Protein AF-A0A954P2F6-F1 (afdb_monomer)

Radius of gyration: 27.07 Å; Cα contacts (8 Å, |Δi|>4): 701; chains: 1; bounding box: 71×89×62 Å

Solvent-accessible surface area (backbone atoms only — not comparable to full-atom values): 26275 Å² total; per-residue (Å²): 105,77,49,75,50,80,31,62,45,69,75,57,47,58,78,39,45,67,63,49,50,54,24,41,74,53,18,85,83,50,39,65,69,70,35,68,65,45,45,52,53,53,42,62,80,39,48,94,44,37,40,55,38,29,41,38,28,31,46,73,91,37,82,52,17,35,37,67,29,25,40,32,51,37,89,88,54,90,65,42,28,32,38,27,54,71,63,53,73,36,53,65,58,54,70,51,28,14,81,42,42,60,59,34,34,36,53,51,34,46,51,60,67,72,45,85,84,73,56,49,30,40,43,39,57,37,25,25,44,80,55,86,43,61,48,38,63,51,48,22,30,43,77,51,71,42,66,59,45,65,63,91,53,52,81,40,62,28,26,69,34,67,74,55,61,68,64,55,57,70,71,42,57,67,67,54,55,50,51,49,57,49,29,51,54,52,48,54,74,76,30,56,72,46,80,48,76,50,65,37,79,48,57,90,81,58,66,88,58,55,70,57,57,53,47,53,53,38,51,51,23,33,62,54,20,60,83,40,94,64,58,46,73,69,65,60,57,22,88,80,72,50,65,88,51,68,67,58,52,53,54,49,45,54,50,24,36,66,66,26,18,30,31,39,38,38,28,23,49,67,80,44,77,33,23,28,40,40,28,38,39,42,97,40,33,36,40,22,56,45,62,21,33,36,83,87,43,64,79,42,48,56,58,50,43,50,51,52,50,55,54,52,32,36,77,69,62,22,42,31,41,32,64,24,54,91,54,61,77,85,46,60,65,65,43,72,46,77,43,37,37,26,39,41,32,32,62,55,91,75,73,68,57,72,58,53,50,52,51,51,52,66,76,61,64,75,78,82,75,85,77,80,83,83,88,81,85,90,83,88,86,87,86,86,82,88,79,90,82,84,83,90,79,83,86,83,89,83,80,88,83,80,87,81,82,81,78,79,84,76,78,84,87,77,90,77,82,92,75,85,87,83,84,88,82,85,89,79,84,90,78,83,88,75,91,79,85,79,90,68,82,79,81,75,83,133

Nearest PDB structures (foldseek):
  1xe4-assembly1_A  TM=7.015E-01  e=1.780E-11  Weissella viridescens
  7z6a-assembly1_A  TM=6.745E-01  e=1.063E-11  Weissella viridescens
  7z6k-assembly1_A  TM=6.907E-01  e=3.540E-11  Weissella viridescens
  1xf8-assembly1_A  TM=6.606E-01  e=2.510E-11  Weissella viridescens
  3frm-assembly3_E  TM=4.600E-01  e=1.215E-03  Staphylococcus epidermidis ATCC 12228

Secondary structure (DSSP, 8-state):
-EEEEEE-SHHHHHTTHHHHHHHHHTSTT--GGGSHHHHHHHHHHTTTTEEEEEEEEEETTEEEEEEEEEEEE-TTTTT-EEEEE---TT------BSS-HHHHHHHHHHHHHTS-S--SEEEEEEEETTTTTTTHHHHHHHHTT--EE-PPPEEEEEEE--S-HHHHHHTS-HHHHHHHHHHHHHHHHHS-EEEEEEE--SSTTSPTTHHHHHHHHHHHHHHHGGGSSSTTTT-S--TTSPPPPHHHHHHHHHHHHHTT-EEEEEEEETTEEEEEEEEEEETTEEEEEEEEE-TTS-THHHHHHHHHHHHHHHHTT--EEEPPTT--TGGGGT--EEEEEEEEEEE----SHHHHHHHHHHHT-------PPPP------------------PPPP------------PPPP--PPP----PPPPP-PPPPPPPPPP--------

Mean predicted aligned error: 12.41 Å

Foldseek 3Di:
DKDKDKDFDLVSVVVCLVVQVVLQLQAVPRFPCSHSLNLVLLCVVCVVFKIWIKIFMDDPRDTAKIATWIWGFDPVPPRATEIEHSDFPQGAAGAMTHNCRLVVLLNVLLVVLPDDPPHQKYKYFRHFCPPRCVCSNVVSNVVSVFPKDWPAFDKFFKFFLADDPVVLVVPFDPVLVVLLVVLVVVLVVQADKDKDKDFQQLDPPPDPCPLVVLLVLFVVQLVQCCPDLLDHPQPPQTVPRHGDDVVSVVSSSVVLNNVRFWMKMFMDGNRHTAKIWTWTDDPLETRTADMGGHRPDDPSRVLNSVVVVSVVSSVVNRGMYTHGPSPPQSCPRSGPDMTTTIMMMGGDPDDCPVVVVVVVVVVPPPDPDDDDDDDDDDDDDDDDDDDDDDDDDDDDDDDDDDDDDDDDPDDDDDDDDDDDDDDDDDDDDDDDDDDDDDSDSDPDDD

pLDDT: mean 77.61, std 25.29, range [25.11, 98.44]

Sequence (446 aa):
MTSISELTSEAAIERHRESWQELWEETPGASFAQHIDWYLAWCRENSHRVRPRVLLAGMAGKSVGLLPLVERRDDSTRGQVRLEFASVGWSAFCGPLGRNPAATWLLAMRWLQNQPWHLDQIVLHNLDRNGTDHGRAMNAMRVCGMKAQQPPGGKVPLIETSGSQAAFDATRPAEMQNDLAAAERTLARSGRVQFVRFRSDGQAGTQPGTGRTLLEHCHRLRRLSSGGIVGPMNSTPLASGRRLTDGFLEETHRVAVAAGAADICLLHLSGDPVAAVYSHHVAGRLEGVYCGMHPEAPPEAMLVLFDRLVRDSFCRGDQSLVPPAGLIVPWQGWQTRTLTRSCVSHQASGLLKTGFNRLVRMFHRPAKAAVSRPSLPHTAGPITGLTASQPAGEPCDLRDTTPESVACLTAPRVDVAAGTAPEQPVALAPGQPTARPHLRIARFPE

Structure (mmCIF, N/CA/C/O backbone):
data_AF-A0A954P2F6-F1
#
_entry.id   AF-A0A954P2F6-F1
#
loop_
_atom_site.group_PDB
_atom_site.id
_atom_site.type_symbol
_atom_site.label_atom_id
_atom_site.label_alt_id
_atom_site.label_comp_id
_atom_site.label_asym_id
_atom_site.label_entity_id
_atom_site.label_seq_id
_atom_site.pdbx_PDB_ins_code
_atom_site.Cartn_x
_atom_site.Cartn_y
_atom_site.Cartn_z
_atom_site.occupancy
_atom_site.B_iso_or_equiv
_atom_site.auth_seq_id
_atom_site.auth_comp_id
_atom_site.auth_asym_id
_atom_site.auth_atom_id
_atom_site.pdbx_PDB_model_num
ATOM 1 N N . MET A 1 1 ? -19.218 -15.177 23.421 1.00 87.38 1 MET A N 1
ATOM 2 C CA . MET A 1 1 ? -18.954 -13.827 23.965 1.00 87.38 1 MET A CA 1
ATOM 3 C C . MET A 1 1 ? -17.996 -13.107 23.028 1.00 87.38 1 MET A C 1
ATOM 5 O O . MET A 1 1 ? -16.970 -13.691 22.690 1.00 87.38 1 MET A O 1
ATOM 9 N N . THR A 1 2 ? -18.356 -11.912 22.557 1.00 95.94 2 THR A N 1
ATOM 10 C CA . THR A 1 2 ? -17.501 -11.050 21.718 1.00 95.94 2 THR A CA 1
ATOM 11 C C . THR A 1 2 ? -16.951 -9.899 22.556 1.00 95.94 2 THR A C 1
ATOM 13 O O . THR A 1 2 ? -17.689 -9.364 23.384 1.00 95.94 2 THR A O 1
ATOM 16 N N . SER A 1 3 ? -15.704 -9.495 22.333 1.00 96.75 3 SER A N 1
ATOM 17 C CA . SER A 1 3 ? -15.044 -8.399 23.051 1.00 96.75 3 SER A CA 1
ATOM 18 C C . SER A 1 3 ? -14.203 -7.531 22.112 1.00 96.75 3 SER A C 1
ATOM 20 O O . SER A 1 3 ? -13.850 -7.950 21.010 1.00 96.75 3 SER A O 1
ATOM 22 N N . ILE A 1 4 ? -13.892 -6.312 22.553 1.00 97.94 4 ILE A N 1
ATOM 23 C CA . ILE A 1 4 ? -12.886 -5.443 21.938 1.00 97.94 4 ILE A CA 1
ATOM 24 C C . ILE A 1 4 ? -11.914 -5.027 23.039 1.00 97.94 4 ILE A C 1
ATOM 26 O O . ILE A 1 4 ? -12.344 -4.500 24.066 1.0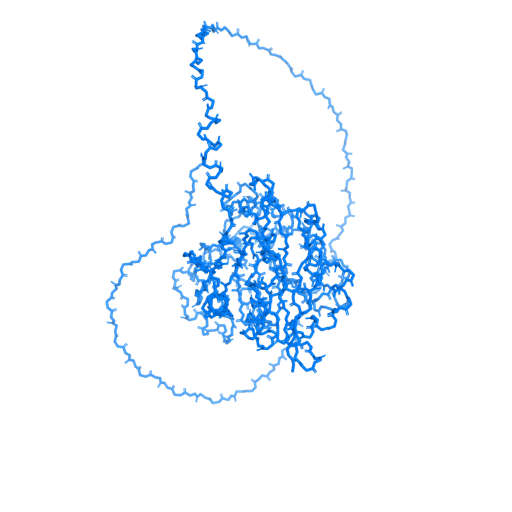0 97.94 4 ILE A O 1
ATOM 30 N N . SER A 1 5 ? -10.627 -5.265 22.806 1.00 97.50 5 SER A N 1
ATOM 31 C CA . SER A 1 5 ? -9.529 -4.752 23.624 1.00 97.50 5 SER A CA 1
ATOM 32 C C . SER A 1 5 ? -8.859 -3.602 22.883 1.00 97.50 5 SER A C 1
ATOM 34 O O . SER A 1 5 ? -8.485 -3.742 21.719 1.00 97.50 5 SER A O 1
ATOM 36 N N . GLU A 1 6 ? -8.707 -2.463 23.546 1.00 97.50 6 GLU A N 1
ATOM 37 C CA . GLU A 1 6 ? -8.018 -1.302 22.990 1.00 97.50 6 GLU A CA 1
ATOM 38 C C . GLU A 1 6 ? -6.551 -1.284 23.434 1.00 97.50 6 GLU A C 1
ATOM 40 O O . GLU A 1 6 ? -6.250 -1.392 24.623 1.00 97.50 6 GLU A O 1
ATOM 45 N N . LEU A 1 7 ? -5.636 -1.118 22.478 1.00 97.94 7 LEU A N 1
ATOM 46 C CA . LEU A 1 7 ? -4.195 -1.048 22.710 1.00 97.94 7 LEU A CA 1
ATOM 47 C C . LEU A 1 7 ? -3.695 0.350 22.325 1.00 97.94 7 LEU A C 1
ATOM 49 O O . LEU A 1 7 ? -3.737 0.730 21.153 1.00 97.94 7 LEU A O 1
ATOM 53 N N . THR A 1 8 ? -3.231 1.122 23.309 1.00 96.88 8 THR A N 1
ATOM 54 C CA . THR A 1 8 ? -2.875 2.546 23.133 1.00 96.88 8 THR A CA 1
ATOM 55 C C . THR A 1 8 ? -1.390 2.860 23.314 1.00 96.88 8 THR A C 1
ATOM 57 O O . THR A 1 8 ? -0.967 4.002 23.137 1.00 96.88 8 THR A O 1
ATOM 60 N N . SER A 1 9 ? -0.578 1.863 23.667 1.00 97.12 9 SER A N 1
ATOM 61 C CA . SER A 1 9 ? 0.867 2.007 23.841 1.00 97.12 9 SER A CA 1
ATOM 62 C C . SER A 1 9 ? 1.618 0.968 23.026 1.00 97.12 9 SER A C 1
ATOM 64 O O . SER A 1 9 ? 1.111 -0.123 22.767 1.00 97.12 9 SER A O 1
ATOM 66 N N . GLU A 1 10 ? 2.852 1.299 22.657 1.00 96.75 10 GLU A N 1
ATOM 67 C CA . GLU A 1 10 ? 3.743 0.383 21.948 1.00 96.75 10 GLU A CA 1
ATOM 68 C C . GLU A 1 10 ? 3.928 -0.929 22.721 1.00 96.75 10 GLU A C 1
ATOM 70 O O . GLU A 1 10 ? 3.703 -1.994 22.164 1.00 96.75 10 GLU A O 1
ATOM 75 N N . ALA A 1 11 ? 4.194 -0.866 24.030 1.00 97.75 11 ALA A N 1
ATOM 76 C CA . ALA A 1 11 ? 4.320 -2.060 24.867 1.00 97.75 11 ALA A CA 1
ATOM 77 C C . ALA A 1 11 ? 3.035 -2.911 24.905 1.00 97.75 11 ALA A C 1
ATOM 79 O O . ALA A 1 11 ? 3.102 -4.137 24.954 1.00 97.75 11 ALA A O 1
ATOM 80 N N . ALA A 1 12 ? 1.850 -2.286 24.884 1.00 98.12 12 ALA A N 1
ATOM 81 C CA . ALA A 1 12 ? 0.593 -3.028 24.824 1.00 98.12 12 ALA A CA 1
ATOM 82 C C . ALA A 1 12 ? 0.406 -3.721 23.469 1.00 98.12 12 ALA A C 1
ATOM 84 O O . ALA A 1 12 ? -0.045 -4.860 23.449 1.00 98.12 12 ALA A O 1
ATOM 85 N N . ILE A 1 13 ? 0.769 -3.054 22.372 1.00 98.38 13 ILE A N 1
ATOM 86 C CA . ILE A 1 13 ? 0.717 -3.605 21.013 1.00 98.38 13 ILE A CA 1
ATOM 87 C C . ILE A 1 13 ? 1.708 -4.762 20.857 1.00 98.38 13 ILE A C 1
ATOM 89 O O . ILE A 1 13 ? 1.341 -5.815 20.346 1.00 98.38 13 ILE A O 1
ATOM 93 N N . GLU A 1 14 ? 2.925 -4.600 21.370 1.00 97.81 14 GLU A N 1
ATOM 94 C CA . GLU A 1 14 ? 4.005 -5.584 21.280 1.00 97.81 14 GLU A CA 1
ATOM 95 C C . GLU A 1 14 ? 3.643 -6.917 21.952 1.00 97.81 14 GLU A C 1
ATOM 97 O O . GLU A 1 14 ? 3.920 -7.984 21.411 1.00 97.81 14 GLU A O 1
ATOM 102 N N . ARG A 1 15 ? 2.914 -6.881 23.079 1.00 98.12 15 ARG A N 1
ATOM 103 C CA . ARG A 1 15 ? 2.382 -8.094 23.736 1.00 98.12 15 ARG A CA 1
ATOM 104 C C . ARG A 1 15 ? 1.419 -8.905 22.865 1.00 98.12 15 ARG A C 1
ATOM 106 O O . ARG A 1 15 ? 1.130 -10.047 23.199 1.00 98.12 15 ARG A O 1
ATOM 113 N N . HIS A 1 16 ? 0.907 -8.321 21.784 1.00 98.00 16 HIS A N 1
ATOM 114 C CA . HIS A 1 16 ? 0.011 -8.966 20.828 1.00 98.00 16 HIS A CA 1
ATOM 115 C C . HIS A 1 16 ? 0.662 -9.172 19.451 1.00 98.00 16 HIS A C 1
ATOM 117 O O . HIS A 1 16 ? -0.060 -9.404 18.481 1.00 98.00 16 HIS A O 1
ATOM 123 N N . ARG A 1 17 ? 2.000 -9.112 19.344 1.00 97.81 17 ARG A N 1
ATOM 124 C CA . ARG A 1 17 ? 2.733 -9.297 18.080 1.00 97.81 17 ARG A CA 1
ATOM 125 C C . ARG A 1 17 ? 2.359 -10.587 17.356 1.00 97.81 17 ARG A C 1
ATOM 127 O O . ARG A 1 17 ? 2.070 -10.530 16.168 1.00 97.81 17 ARG A O 1
ATOM 134 N N . GLU A 1 18 ? 2.330 -11.715 18.062 1.00 97.69 18 GLU A N 1
ATOM 135 C CA . GLU A 1 18 ? 2.001 -13.018 17.464 1.00 97.69 18 GLU A CA 1
ATOM 136 C C . GLU A 1 18 ? 0.590 -13.009 16.866 1.00 97.69 18 GLU A C 1
ATOM 138 O O . GLU A 1 18 ? 0.421 -13.271 15.680 1.00 97.69 18 GLU A O 1
ATOM 143 N N . SER A 1 19 ? -0.416 -12.571 17.635 1.00 97.75 19 SER A N 1
ATOM 144 C CA . SER A 1 19 ? -1.786 -12.434 17.122 1.00 97.75 19 SER A CA 1
ATOM 145 C C . SER A 1 19 ? -1.889 -11.445 15.959 1.00 97.75 19 SER A C 1
ATOM 147 O O . SER A 1 19 ? -2.702 -11.641 15.061 1.00 97.75 19 SER A O 1
ATOM 149 N N . TRP A 1 20 ? -1.112 -10.359 15.968 1.00 98.25 20 TRP A N 1
ATOM 150 C CA . TRP A 1 20 ? -1.083 -9.418 14.849 1.00 98.25 20 TRP A CA 1
ATOM 151 C C . TRP A 1 20 ? -0.546 -10.089 13.591 1.00 98.25 20 TRP A C 1
ATOM 153 O O . TRP A 1 20 ? -1.162 -9.960 12.536 1.00 98.25 20 TRP A O 1
ATOM 163 N N . GLN A 1 21 ? 0.580 -10.794 13.711 1.00 97.44 21 GLN A N 1
ATOM 164 C CA . GLN A 1 21 ? 1.225 -11.486 12.603 1.00 97.44 21 GLN A CA 1
ATOM 165 C C . GLN A 1 21 ? 0.296 -12.544 12.005 1.00 97.44 21 GLN A C 1
ATOM 167 O O . GLN A 1 21 ? 0.047 -12.512 10.804 1.00 97.44 21 GLN A O 1
ATOM 172 N N . GLU A 1 22 ? -0.304 -13.391 12.845 1.00 97.69 22 GLU A N 1
ATOM 173 C CA . GLU A 1 22 ? -1.290 -14.390 12.419 1.00 97.69 22 GLU A CA 1
ATOM 174 C C . GLU A 1 22 ? -2.450 -13.738 11.652 1.00 97.69 22 GLU A C 1
ATOM 176 O O . GLU A 1 22 ? -2.782 -14.135 10.537 1.00 97.69 22 GLU A O 1
ATOM 181 N N . LEU A 1 23 ? -3.055 -12.683 12.212 1.00 98.25 23 LEU A N 1
ATOM 182 C CA . LEU A 1 23 ? -4.161 -11.987 11.555 1.00 98.25 23 LEU A CA 1
ATOM 183 C C . LEU A 1 23 ? -3.728 -11.320 10.248 1.00 98.25 23 LEU A C 1
ATOM 185 O O . LEU A 1 23 ? -4.523 -11.270 9.311 1.00 98.25 23 LEU A O 1
ATOM 189 N N . TRP A 1 24 ? -2.507 -10.788 10.175 1.00 97.25 24 TRP A N 1
ATOM 190 C CA . TRP A 1 24 ? -1.960 -10.168 8.972 1.00 97.25 24 TRP A CA 1
ATOM 191 C C . TRP A 1 24 ? -1.770 -11.195 7.851 1.00 97.25 24 TRP A C 1
ATOM 193 O O . TRP A 1 24 ? -2.272 -10.973 6.751 1.00 97.25 24 TRP A O 1
ATOM 203 N N . GLU A 1 25 ? -1.157 -12.341 8.147 1.00 96.12 25 GLU A N 1
ATOM 204 C CA . GLU A 1 25 ? -0.964 -13.449 7.200 1.00 96.12 25 GLU A CA 1
ATOM 205 C C . GLU A 1 25 ? -2.294 -14.031 6.707 1.00 96.12 25 GLU A C 1
ATOM 207 O O . GLU A 1 25 ? -2.445 -14.375 5.535 1.00 96.12 25 GLU A O 1
ATOM 212 N N . GLU A 1 26 ? -3.299 -14.093 7.582 1.00 96.50 26 GLU A N 1
ATOM 213 C CA . GLU A 1 26 ? -4.637 -14.561 7.229 1.00 96.50 26 GLU A CA 1
ATOM 214 C C . GLU A 1 26 ? -5.476 -13.541 6.446 1.00 96.50 26 GLU A C 1
ATOM 216 O O . GLU A 1 26 ? -6.553 -13.891 5.954 1.00 96.50 26 GLU A O 1
ATOM 221 N N . THR A 1 27 ? -5.040 -12.281 6.355 1.00 96.50 27 THR A N 1
ATOM 222 C CA . THR A 1 27 ? -5.806 -11.216 5.699 1.00 96.50 27 THR A CA 1
ATOM 223 C C . THR A 1 27 ? -5.621 -11.273 4.185 1.00 96.50 27 THR A C 1
ATOM 225 O O . THR A 1 27 ? -4.530 -10.990 3.684 1.00 96.50 27 THR A O 1
ATOM 228 N N . PRO A 1 28 ? -6.684 -11.531 3.401 1.00 92.00 28 PRO A N 1
ATOM 229 C CA . PRO A 1 28 ? -6.572 -11.514 1.951 1.00 92.00 28 PRO A CA 1
ATOM 230 C C . PRO A 1 28 ? -6.196 -10.118 1.445 1.00 92.00 28 PRO A C 1
ATOM 232 O O . PRO A 1 28 ? -6.926 -9.146 1.655 1.00 92.00 28 PRO A O 1
ATOM 235 N N . GLY A 1 29 ? -5.062 -10.030 0.750 1.00 90.38 29 GLY A N 1
ATOM 236 C CA . GLY A 1 29 ? -4.565 -8.775 0.192 1.00 90.38 29 GLY A CA 1
ATOM 237 C C . GLY A 1 29 ? -4.024 -7.795 1.234 1.00 90.38 29 GLY A C 1
ATOM 238 O O . GLY A 1 29 ? -4.091 -6.590 0.982 1.00 90.38 29 GLY A O 1
ATOM 239 N N . ALA A 1 30 ? -3.523 -8.296 2.371 1.00 93.88 30 ALA A N 1
ATOM 240 C CA . ALA A 1 30 ? -2.813 -7.499 3.365 1.00 93.88 30 ALA A CA 1
ATOM 241 C C . ALA A 1 30 ? -1.685 -6.674 2.729 1.00 93.88 30 ALA A C 1
ATOM 243 O O . ALA A 1 30 ? -0.961 -7.152 1.856 1.00 93.88 30 ALA A O 1
ATOM 244 N N . SER A 1 31 ? -1.518 -5.442 3.201 1.00 93.00 31 SER A N 1
ATOM 245 C CA . SER A 1 31 ? -0.389 -4.593 2.825 1.00 93.00 31 SER A CA 1
ATOM 246 C C . SER A 1 31 ? 0.714 -4.651 3.872 1.00 93.00 31 SER A C 1
ATOM 248 O O . SER A 1 31 ? 0.440 -4.761 5.071 1.00 93.00 31 SER A O 1
ATOM 250 N N . PHE A 1 32 ? 1.963 -4.437 3.451 1.00 94.88 32 PHE A N 1
ATOM 251 C CA . PHE A 1 32 ? 3.061 -4.197 4.388 1.00 94.88 32 PHE A CA 1
ATOM 252 C C . PHE A 1 32 ? 2.820 -2.957 5.267 1.00 94.88 32 PHE A C 1
ATOM 254 O O . PHE A 1 32 ? 3.261 -2.919 6.410 1.00 94.88 32 PHE A O 1
ATOM 261 N N . ALA A 1 33 ? 2.026 -1.981 4.807 1.00 91.88 33 ALA A N 1
ATOM 262 C CA . ALA A 1 33 ? 1.608 -0.843 5.632 1.00 91.88 33 ALA A CA 1
ATOM 263 C C . ALA A 1 33 ? 0.689 -1.234 6.813 1.00 91.88 33 ALA A C 1
ATOM 265 O O . ALA A 1 33 ? 0.366 -0.405 7.659 1.00 91.88 33 ALA A O 1
ATOM 266 N N . GLN A 1 34 ? 0.243 -2.489 6.877 1.00 94.94 34 GLN A N 1
ATOM 267 C CA . GLN A 1 34 ? -0.500 -3.044 8.008 1.00 94.94 34 GLN A CA 1
ATOM 268 C C . GLN A 1 34 ? 0.355 -3.997 8.858 1.00 94.94 34 GLN A C 1
ATOM 270 O O . GLN A 1 34 ? -0.148 -4.540 9.841 1.00 94.94 34 GLN A O 1
ATOM 275 N N . HIS A 1 35 ? 1.627 -4.204 8.505 1.00 96.38 35 HIS A N 1
ATOM 276 C CA . HIS A 1 35 ? 2.566 -4.987 9.302 1.00 96.38 35 HIS A CA 1
ATOM 277 C C . HIS A 1 35 ? 2.877 -4.259 10.619 1.00 96.38 35 HIS A C 1
ATOM 279 O O . HIS A 1 35 ? 2.997 -3.029 10.640 1.00 96.38 35 HIS A O 1
ATOM 285 N N . ILE A 1 36 ? 3.027 -5.002 11.718 1.00 97.56 36 ILE A N 1
ATOM 286 C CA . ILE A 1 36 ? 3.215 -4.421 13.057 1.00 97.56 36 ILE A CA 1
ATOM 287 C C . ILE A 1 36 ? 4.452 -3.518 13.127 1.00 97.56 36 ILE A C 1
ATOM 289 O O . ILE A 1 36 ? 4.361 -2.389 13.606 1.00 97.56 36 ILE A O 1
ATOM 293 N N . ASP A 1 37 ? 5.587 -3.957 12.576 1.00 96.38 37 ASP A N 1
ATOM 294 C CA . ASP A 1 37 ? 6.828 -3.173 12.626 1.00 96.38 37 ASP A CA 1
ATOM 295 C C . ASP A 1 37 ? 6.754 -1.903 11.782 1.00 96.38 37 ASP A C 1
ATOM 297 O O . ASP A 1 37 ? 7.271 -0.861 12.187 1.00 96.38 37 ASP A O 1
ATOM 301 N N . TRP A 1 38 ? 6.047 -1.958 10.649 1.00 95.38 38 TRP A N 1
ATOM 302 C CA . TRP A 1 38 ? 5.777 -0.770 9.849 1.00 95.38 38 TRP A CA 1
ATOM 303 C C . TRP A 1 38 ? 4.921 0.227 10.637 1.00 95.38 38 TRP A C 1
ATOM 305 O O . TRP A 1 38 ? 5.243 1.414 10.722 1.00 95.38 38 TRP A O 1
ATOM 315 N N . TYR A 1 39 ? 3.846 -0.265 11.258 1.00 95.69 39 TYR A N 1
ATOM 316 C CA . TYR A 1 39 ? 2.917 0.547 12.034 1.00 95.69 39 TYR A CA 1
ATOM 317 C C . TYR A 1 39 ? 3.604 1.215 13.236 1.00 95.69 39 TYR A C 1
ATOM 319 O O . TYR A 1 39 ? 3.415 2.414 13.469 1.00 95.69 39 TYR A O 1
ATOM 327 N N . LEU A 1 40 ? 4.435 0.475 13.977 1.00 95.75 40 LEU A N 1
ATOM 328 C CA . LEU A 1 40 ? 5.190 1.010 15.112 1.00 95.75 40 LEU A CA 1
ATOM 329 C C . LEU A 1 40 ? 6.236 2.037 14.665 1.00 95.75 40 LEU A C 1
ATOM 331 O O . LEU A 1 40 ? 6.296 3.120 15.248 1.00 95.75 40 LEU A O 1
ATOM 335 N N . ALA A 1 41 ? 6.997 1.763 13.598 1.00 93.06 41 ALA A N 1
ATOM 336 C CA . ALA A 1 41 ? 7.944 2.727 13.033 1.00 93.06 41 ALA A CA 1
ATOM 337 C C . ALA A 1 41 ? 7.247 4.039 12.629 1.00 93.06 41 ALA A C 1
ATOM 339 O O . ALA A 1 41 ? 7.709 5.131 12.974 1.00 93.06 41 ALA A O 1
ATOM 340 N N . TRP A 1 42 ? 6.080 3.944 11.984 1.00 92.31 42 TRP A N 1
ATOM 341 C CA . TRP A 1 42 ? 5.270 5.109 11.627 1.00 92.31 42 TRP A CA 1
ATOM 342 C C . TRP A 1 42 ? 4.788 5.887 12.853 1.00 92.31 42 TRP A C 1
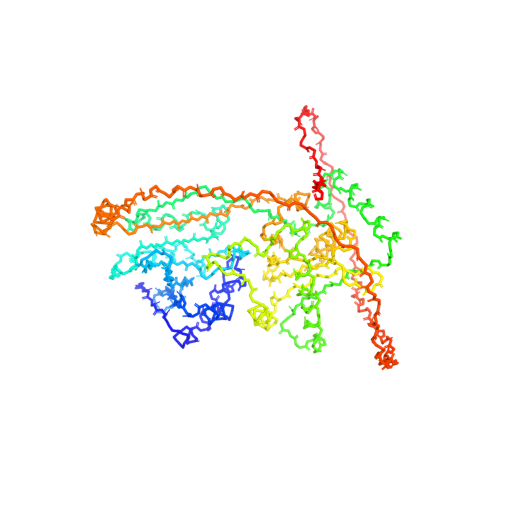ATOM 344 O O . TRP A 1 42 ? 4.857 7.120 12.868 1.00 92.31 42 TRP A O 1
ATOM 354 N N . CYS A 1 43 ? 4.332 5.191 13.896 1.00 93.81 43 CYS A N 1
ATOM 355 C CA . CYS A 1 43 ? 3.897 5.829 15.135 1.00 93.81 43 CYS A CA 1
ATOM 356 C C . CYS A 1 43 ? 5.041 6.564 15.841 1.00 93.81 43 CYS A C 1
ATOM 358 O O . CYS A 1 43 ? 4.826 7.678 16.315 1.00 93.81 43 CYS A O 1
ATOM 360 N N . ARG A 1 44 ? 6.253 5.993 15.885 1.00 93.25 44 ARG A N 1
ATOM 361 C CA . ARG A 1 44 ? 7.425 6.635 16.508 1.00 93.25 44 ARG A CA 1
ATOM 362 C C . ARG A 1 44 ? 7.806 7.932 15.791 1.00 93.25 44 ARG A C 1
ATOM 364 O O . ARG A 1 44 ? 7.911 8.969 16.449 1.00 93.25 44 ARG A O 1
ATOM 371 N N . GLU A 1 45 ? 7.894 7.907 14.460 1.00 89.44 45 GLU A N 1
ATOM 372 C CA . GLU A 1 45 ? 8.203 9.090 13.633 1.00 89.44 45 GLU A CA 1
ATOM 373 C C . GLU A 1 45 ? 7.159 10.212 13.808 1.00 89.44 45 GLU A C 1
ATOM 375 O O . GLU A 1 45 ? 7.473 11.405 13.790 1.00 89.44 45 GLU A O 1
ATOM 380 N N . ASN A 1 46 ? 5.893 9.843 14.022 1.00 88.62 46 ASN A N 1
ATOM 381 C CA . ASN A 1 46 ? 4.779 10.789 14.126 1.00 88.62 46 ASN A CA 1
ATOM 382 C C . ASN A 1 46 ? 4.314 11.044 15.574 1.00 88.62 46 ASN A C 1
ATOM 384 O O . ASN A 1 46 ? 3.311 11.732 15.780 1.00 88.62 46 ASN A O 1
ATOM 388 N N . SER A 1 47 ? 5.043 10.545 16.576 1.00 91.69 47 SER A N 1
ATOM 389 C CA . SER A 1 47 ? 4.649 10.503 18.000 1.00 91.69 47 SER A CA 1
ATOM 390 C C . SER A 1 47 ? 4.284 11.860 18.617 1.00 91.69 47 SER A C 1
ATOM 392 O O . SER A 1 47 ? 3.488 11.937 19.551 1.00 91.69 47 SER A O 1
ATOM 394 N N . HIS A 1 48 ? 4.808 12.953 18.061 1.00 89.06 48 HIS A N 1
ATOM 395 C CA . HIS A 1 48 ? 4.478 14.322 18.462 1.00 89.06 48 HIS A CA 1
ATOM 396 C C . HIS A 1 48 ? 3.026 14.734 18.140 1.00 89.06 48 HIS A C 1
ATOM 398 O O . HIS A 1 48 ? 2.517 15.683 18.732 1.00 89.06 48 HIS A O 1
ATOM 404 N N . ARG A 1 49 ? 2.350 14.042 17.212 1.00 88.12 49 ARG A N 1
ATOM 405 C CA . ARG A 1 49 ? 0.986 14.361 16.735 1.00 88.12 49 ARG A CA 1
ATOM 406 C C . ARG A 1 49 ? 0.018 13.191 16.777 1.00 88.12 49 ARG A C 1
ATOM 408 O O . ARG A 1 49 ? -1.194 13.413 16.723 1.00 88.12 49 ARG A O 1
ATOM 415 N N . VAL A 1 50 ? 0.539 11.969 16.828 1.00 91.94 50 VAL A N 1
ATOM 416 C CA . VAL A 1 50 ? -0.263 10.750 16.769 1.00 91.94 50 VAL A CA 1
ATOM 417 C C . VAL A 1 50 ? -0.057 9.908 18.013 1.00 91.94 50 VAL A C 1
ATOM 419 O O . VAL A 1 50 ? 1.033 9.855 18.579 1.00 91.94 50 VAL A O 1
ATOM 422 N N . ARG A 1 51 ? -1.116 9.223 18.425 1.00 94.81 51 ARG A N 1
ATOM 423 C CA . ARG A 1 51 ? -1.077 8.198 19.461 1.00 94.81 51 ARG A CA 1
ATOM 424 C C . ARG A 1 51 ? -1.562 6.882 18.861 1.00 94.81 51 ARG A C 1
ATOM 426 O O . ARG A 1 51 ? -2.608 6.892 18.204 1.00 94.81 51 ARG A O 1
ATOM 433 N N . PRO A 1 52 ? -0.838 5.767 19.061 1.00 96.94 52 PRO A N 1
ATOM 434 C CA . PRO A 1 52 ? -1.304 4.461 18.622 1.00 96.94 52 PRO A CA 1
ATOM 435 C C . PRO A 1 52 ? -2.675 4.145 19.221 1.00 96.94 52 PRO A C 1
ATOM 437 O O . PRO A 1 52 ? -2.913 4.433 20.394 1.00 96.94 52 PRO A O 1
ATOM 440 N N . ARG A 1 53 ? -3.574 3.554 18.431 1.00 96.75 53 ARG A N 1
ATOM 441 C CA . ARG A 1 53 ? -4.900 3.148 18.903 1.00 96.75 53 ARG A CA 1
ATOM 442 C C . ARG A 1 53 ? -5.415 1.945 18.124 1.00 96.75 53 ARG A C 1
ATOM 444 O O . ARG A 1 53 ? -6.111 2.067 17.124 1.00 96.75 53 ARG A O 1
ATOM 451 N N . VAL A 1 54 ? -5.075 0.756 18.593 1.00 98.19 54 VAL A N 1
ATOM 452 C CA . VAL A 1 54 ? -5.401 -0.496 17.907 1.00 98.19 54 VAL A CA 1
ATOM 453 C C . VAL A 1 54 ? -6.587 -1.159 18.592 1.00 98.19 54 VAL A C 1
ATOM 455 O O . VAL A 1 54 ? -6.603 -1.285 19.815 1.00 98.19 54 VAL A O 1
ATOM 458 N N . LEU A 1 55 ? -7.580 -1.589 17.813 1.00 98.31 55 LEU A N 1
ATOM 459 C CA . LEU A 1 55 ? -8.744 -2.311 18.328 1.00 98.31 55 LEU A CA 1
ATOM 460 C C . LEU A 1 55 ? -8.616 -3.795 17.989 1.00 98.31 55 LEU A C 1
ATOM 462 O O . LEU A 1 55 ? -8.721 -4.174 16.824 1.00 98.31 55 LEU A O 1
ATOM 466 N N . LEU A 1 56 ? -8.399 -4.630 19.002 1.00 98.44 56 LEU A N 1
ATOM 467 C CA . LEU A 1 56 ? -8.318 -6.081 18.868 1.00 98.44 56 LEU A CA 1
ATOM 468 C C . LEU A 1 56 ? -9.690 -6.702 19.157 1.00 98.44 56 LEU A C 1
ATOM 470 O O . LEU A 1 56 ? -10.194 -6.621 20.278 1.00 98.44 56 LEU A O 1
ATOM 474 N N . ALA A 1 57 ? -10.299 -7.313 18.145 1.00 98.25 57 ALA A N 1
ATOM 475 C CA . ALA A 1 57 ? -11.578 -8.001 18.246 1.00 98.25 57 ALA A CA 1
ATOM 476 C C . ALA A 1 57 ? -11.384 -9.447 18.706 1.00 98.25 57 ALA A C 1
ATOM 478 O O . ALA A 1 57 ? -10.664 -10.224 18.078 1.00 98.25 57 ALA A O 1
ATOM 479 N N . GLY A 1 58 ? -12.071 -9.809 19.788 1.00 97.50 58 GLY A N 1
ATOM 480 C CA . GLY A 1 58 ? -12.060 -11.142 20.372 1.00 97.50 58 GLY A CA 1
ATOM 481 C C . GLY A 1 58 ? -13.405 -11.853 20.243 1.00 97.50 58 GLY A C 1
ATOM 482 O O . GLY A 1 58 ? -14.470 -11.246 20.384 1.00 97.50 58 GLY A O 1
ATOM 483 N N . MET A 1 59 ? -13.373 -13.166 20.031 1.00 96.50 59 MET A N 1
ATOM 484 C CA . MET A 1 59 ? -14.539 -14.041 20.112 1.00 96.50 59 MET A CA 1
ATOM 485 C C . MET A 1 59 ? -14.159 -15.331 20.836 1.00 96.50 59 MET A C 1
ATOM 487 O O . MET A 1 59 ? -13.212 -16.007 20.449 1.00 96.50 59 MET A O 1
ATOM 491 N N . ALA A 1 60 ? -14.897 -15.661 21.901 1.00 94.69 60 ALA A N 1
ATOM 492 C CA . ALA A 1 60 ? -14.641 -16.851 22.723 1.00 94.69 60 ALA A CA 1
ATOM 493 C C . ALA A 1 60 ? -13.170 -16.966 23.191 1.00 94.69 60 ALA A C 1
ATOM 495 O O . ALA A 1 60 ? -12.576 -18.038 23.153 1.00 94.69 60 ALA A O 1
ATOM 496 N N . GLY A 1 61 ? -12.580 -15.837 23.604 1.00 92.69 61 GLY A N 1
ATOM 497 C CA . GLY A 1 61 ? -11.204 -15.769 24.110 1.00 92.69 61 GLY A CA 1
ATOM 498 C C . GLY A 1 61 ? -10.106 -15.761 23.041 1.00 92.69 61 GLY A C 1
ATOM 499 O O . GLY A 1 61 ? -8.943 -15.627 23.398 1.00 92.69 61 GLY A O 1
ATOM 500 N N . LYS A 1 62 ? -10.447 -15.862 21.749 1.00 95.56 62 LYS A N 1
ATOM 501 C CA . LYS A 1 62 ? -9.485 -15.808 20.638 1.00 95.56 62 LYS A CA 1
ATOM 502 C C . LYS A 1 62 ? -9.572 -14.488 19.882 1.00 95.56 62 LYS A C 1
ATOM 504 O O . LYS A 1 62 ? -10.673 -13.978 19.669 1.00 95.56 62 LYS A O 1
ATOM 509 N N . SER A 1 63 ? -8.429 -13.974 19.44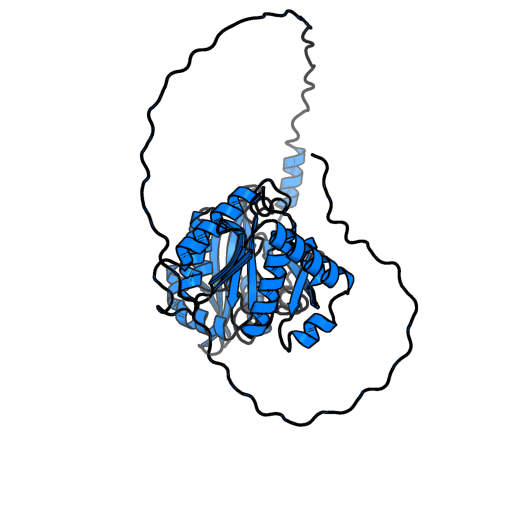0 1.00 97.25 63 SER A N 1
ATOM 510 C CA . SER A 1 63 ? -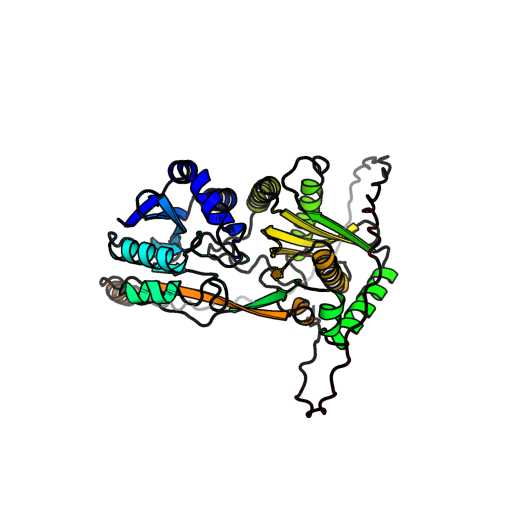8.346 -12.857 18.496 1.00 97.25 63 SER A CA 1
ATOM 511 C C . SER A 1 63 ? -8.918 -13.288 17.144 1.00 97.25 63 SER A C 1
ATOM 513 O O . SER A 1 63 ? -8.496 -14.297 16.592 1.00 97.25 63 SER A O 1
ATOM 515 N N . VAL A 1 64 ? -9.900 -12.554 16.620 1.00 97.31 64 VAL A N 1
ATOM 516 C CA . VAL A 1 64 ? -10.544 -12.847 15.319 1.00 97.31 64 VAL A CA 1
ATOM 517 C C . VAL A 1 64 ? -10.396 -11.718 14.306 1.00 97.31 64 VAL A C 1
ATOM 519 O O . VAL A 1 64 ? -10.718 -11.887 13.130 1.00 97.31 64 VAL A O 1
ATOM 522 N N . GLY A 1 65 ? -9.906 -10.567 14.756 1.00 98.19 65 GLY A N 1
ATOM 523 C CA . GLY A 1 65 ? -9.528 -9.479 13.880 1.00 98.19 65 GLY A CA 1
ATOM 524 C C . GLY A 1 65 ? -8.922 -8.311 14.631 1.00 98.19 65 GLY A C 1
ATOM 525 O O . GLY A 1 65 ? -9.009 -8.221 15.853 1.00 98.19 65 GLY A O 1
ATOM 526 N N . LEU A 1 66 ? -8.289 -7.417 13.888 1.00 98.38 66 LEU A N 1
ATOM 527 C CA . LEU A 1 66 ? -7.548 -6.291 14.440 1.00 98.38 66 LEU A CA 1
ATOM 528 C C . LEU A 1 66 ? -7.734 -5.080 13.536 1.00 98.38 66 LEU A C 1
ATOM 530 O O . LEU A 1 66 ? -7.675 -5.200 12.320 1.00 98.38 66 LEU A O 1
ATOM 534 N N . LEU A 1 67 ? -7.970 -3.906 14.109 1.00 97.94 67 LEU A N 1
ATOM 535 C CA . LEU A 1 67 ? -8.098 -2.665 13.356 1.00 97.94 67 LEU A CA 1
ATOM 536 C C . LEU A 1 67 ? -7.016 -1.668 13.803 1.00 97.94 67 LEU A C 1
ATOM 538 O O . LEU A 1 67 ? -7.140 -1.100 14.894 1.00 97.94 67 LEU A O 1
ATOM 542 N N . PRO A 1 68 ? -5.955 -1.462 12.998 1.00 97.12 68 PRO A N 1
ATOM 543 C CA . PRO A 1 68 ? -4.847 -0.591 13.369 1.00 97.12 68 PRO A CA 1
ATOM 544 C C . PRO A 1 68 ? -5.176 0.870 13.050 1.00 97.12 68 PRO A C 1
ATOM 546 O O . PRO A 1 68 ? -5.176 1.277 11.888 1.00 97.12 68 PRO A O 1
ATOM 549 N N . LEU A 1 69 ? -5.469 1.670 14.076 1.00 96.69 69 LEU A N 1
ATOM 550 C CA . LEU A 1 69 ? -5.799 3.090 13.938 1.00 96.69 69 LEU A CA 1
ATOM 551 C C . LEU A 1 69 ? -4.832 3.945 14.746 1.00 96.69 69 LEU A C 1
ATOM 553 O O . LEU A 1 69 ? -4.142 3.473 15.641 1.00 96.69 69 LEU A O 1
ATOM 557 N N . VAL A 1 70 ? -4.821 5.235 14.458 1.00 95.69 70 VAL A N 1
ATOM 558 C CA . VAL A 1 70 ? -4.094 6.235 15.229 1.00 95.69 70 VAL A CA 1
ATOM 559 C C . VAL A 1 70 ? -5.025 7.381 15.567 1.00 95.69 70 VAL A C 1
ATOM 561 O O . VAL A 1 70 ? -5.853 7.806 14.758 1.00 95.69 70 VAL A O 1
ATOM 564 N N . GLU A 1 71 ? -4.890 7.882 16.785 1.00 94.62 71 GLU A N 1
ATOM 565 C CA . GLU A 1 71 ? -5.505 9.132 17.193 1.00 94.62 71 GLU A CA 1
ATOM 566 C C . GLU A 1 71 ? -4.565 10.272 16.814 1.00 94.62 71 GLU A C 1
ATOM 568 O O . GLU A 1 71 ? -3.454 10.364 17.335 1.00 94.62 71 GLU A O 1
ATOM 573 N N . ARG A 1 72 ? -5.001 11.149 15.914 1.00 91.75 72 ARG A N 1
ATOM 574 C CA . ARG A 1 72 ? -4.255 12.330 15.493 1.00 91.75 72 ARG A CA 1
ATOM 575 C C . ARG A 1 72 ? -4.890 13.595 16.045 1.00 91.75 72 ARG A C 1
ATOM 577 O O . ARG A 1 72 ? -6.103 13.779 15.953 1.00 91.75 72 ARG A O 1
ATOM 584 N N . ARG A 1 73 ? -4.051 14.498 16.549 1.00 89.00 73 ARG A N 1
ATOM 585 C CA . ARG A 1 73 ? -4.449 15.868 16.891 1.00 89.00 73 ARG A CA 1
ATOM 586 C C . ARG A 1 73 ? -4.046 16.809 15.766 1.00 89.00 73 ARG A C 1
ATOM 588 O O . ARG A 1 73 ? -2.902 16.784 15.318 1.00 89.00 73 ARG A O 1
ATOM 595 N N . ASP A 1 74 ? -4.997 17.597 15.278 1.00 80.94 74 ASP A N 1
ATOM 596 C CA . ASP A 1 74 ? -4.734 18.576 14.227 1.00 80.94 74 ASP A CA 1
ATOM 597 C C . ASP A 1 74 ? -4.303 19.917 14.839 1.00 80.94 74 ASP A C 1
ATOM 599 O O . ASP A 1 74 ? -5.089 20.597 15.511 1.00 80.94 74 ASP A O 1
ATOM 603 N N . ASP A 1 75 ? -3.051 20.299 14.578 1.00 73.44 75 ASP A N 1
ATOM 604 C CA . ASP A 1 75 ? -2.468 21.572 15.015 1.00 73.44 75 ASP A CA 1
ATOM 605 C C . ASP A 1 75 ? -3.194 22.777 14.387 1.00 73.44 75 ASP A C 1
ATOM 607 O O . ASP A 1 75 ? -3.228 23.862 14.968 1.00 73.44 75 ASP A O 1
ATOM 611 N N . SER A 1 76 ? -3.792 22.606 13.201 1.00 69.06 76 SER A N 1
ATOM 612 C CA . SER A 1 76 ? -4.386 23.699 12.420 1.00 69.06 76 SER A CA 1
ATOM 613 C C . SER A 1 76 ? -5.825 24.033 12.824 1.00 69.06 76 SER A C 1
ATOM 615 O O . SER A 1 76 ? -6.290 25.164 12.650 1.00 69.06 76 SER A O 1
ATOM 617 N N . THR A 1 77 ? -6.545 23.073 13.407 1.00 60.97 77 THR A N 1
ATOM 618 C CA . THR A 1 77 ? -7.970 23.201 13.728 1.00 60.97 77 THR A CA 1
ATOM 619 C C . THR A 1 77 ? -8.233 22.945 15.204 1.00 60.97 77 THR A C 1
ATOM 621 O O . THR A 1 77 ? -8.794 21.919 15.567 1.00 60.97 77 THR A O 1
ATOM 624 N N . ARG A 1 78 ? -7.888 23.910 16.069 1.00 65.19 78 ARG A N 1
ATOM 625 C CA . ARG A 1 78 ? -8.362 23.995 17.472 1.00 65.19 78 ARG A CA 1
ATOM 626 C C . ARG A 1 78 ? -8.201 22.706 18.303 1.00 65.19 78 ARG A C 1
ATOM 628 O O . ARG A 1 78 ? -9.012 22.462 19.194 1.00 65.19 78 ARG A O 1
ATOM 635 N N . GLY A 1 79 ? -7.180 21.898 18.017 1.00 75.50 79 GLY A N 1
ATOM 636 C CA . GLY A 1 79 ? -6.948 20.638 18.720 1.00 75.50 79 GLY A CA 1
ATOM 637 C C . GLY A 1 79 ? -7.994 19.562 18.428 1.00 75.50 79 GLY A C 1
ATOM 638 O O . GLY A 1 79 ? -8.246 18.734 19.300 1.00 75.50 79 GLY A O 1
ATOM 639 N N . GLN A 1 80 ? -8.611 19.582 17.238 1.00 85.06 80 GLN A N 1
ATOM 640 C CA . GLN A 1 80 ? -9.509 18.513 1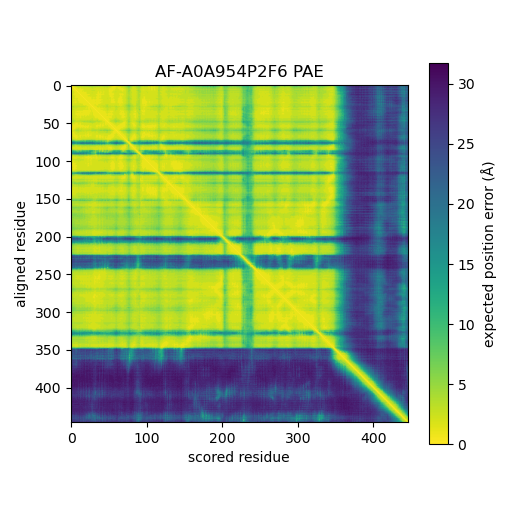6.805 1.00 85.06 80 GLN A CA 1
ATOM 641 C C . GLN A 1 80 ? -8.805 17.161 16.886 1.00 85.06 80 GLN A C 1
ATOM 643 O O . GLN A 1 80 ? -7.671 17.013 16.419 1.00 85.06 80 GLN A O 1
ATOM 648 N N . VAL A 1 81 ? -9.500 16.184 17.457 1.00 89.88 81 VAL A N 1
ATOM 649 C CA . VAL A 1 81 ? -9.011 14.818 17.615 1.00 89.88 81 VAL A CA 1
ATOM 650 C C . VAL A 1 81 ? -9.694 13.926 16.587 1.00 89.88 81 VAL A C 1
ATOM 652 O O . VAL A 1 81 ? -10.922 13.811 16.550 1.00 89.88 81 VAL A O 1
ATOM 655 N N . ARG A 1 82 ? -8.894 13.286 15.739 1.00 91.75 82 ARG A N 1
ATOM 656 C CA . ARG A 1 82 ? -9.355 12.410 14.664 1.00 91.75 82 ARG A CA 1
ATOM 657 C C . ARG A 1 82 ? -8.822 11.000 14.850 1.00 91.75 82 ARG A C 1
ATOM 659 O O . ARG A 1 82 ? -7.652 10.822 15.157 1.00 91.75 82 ARG A O 1
ATOM 666 N N . LEU A 1 83 ? -9.659 10.010 14.572 1.00 94.75 83 LEU A N 1
ATOM 667 C CA . LEU A 1 83 ? -9.247 8.621 14.415 1.00 94.75 83 LEU A CA 1
ATOM 668 C C . LEU A 1 83 ? -9.085 8.288 12.929 1.00 94.75 83 LEU A C 1
ATOM 670 O O . LEU A 1 83 ? -10.014 8.499 12.148 1.00 94.75 83 LEU A O 1
ATOM 674 N N . GLU A 1 84 ? -7.928 7.775 12.531 1.00 94.69 84 GLU A N 1
ATOM 675 C CA . GLU A 1 84 ? -7.625 7.419 11.139 1.00 94.69 84 GLU A CA 1
ATOM 676 C C . GLU A 1 84 ? -6.675 6.220 11.056 1.00 94.69 84 GLU A C 1
ATOM 678 O O . GLU A 1 84 ? -6.166 5.755 12.071 1.00 94.69 84 GLU A O 1
ATOM 683 N N . PHE A 1 85 ? -6.435 5.691 9.856 1.00 93.88 85 PHE A N 1
ATOM 684 C CA . PHE A 1 85 ? -5.374 4.702 9.659 1.00 93.88 85 PHE A CA 1
ATOM 685 C C . PHE A 1 85 ? -3.997 5.361 9.732 1.00 93.88 85 PHE A C 1
ATOM 687 O O . PHE A 1 85 ? -3.813 6.460 9.205 1.00 93.88 85 PHE A O 1
ATOM 694 N N . ALA A 1 86 ? -3.010 4.644 10.279 1.00 89.38 86 ALA A N 1
ATOM 695 C CA . ALA A 1 86 ? -1.613 4.959 10.005 1.00 89.38 86 ALA A CA 1
ATOM 696 C C . ALA A 1 86 ? -1.398 4.823 8.494 1.00 89.38 86 ALA A C 1
ATOM 698 O O . ALA A 1 86 ? -1.522 3.742 7.918 1.00 89.38 86 ALA A O 1
ATOM 699 N N . SER A 1 87 ? -1.172 5.947 7.827 1.00 81.06 87 SER A N 1
ATOM 700 C CA . SER A 1 87 ? -1.055 5.976 6.381 1.00 81.06 87 SER A CA 1
ATOM 701 C C . SER A 1 87 ? -0.087 7.062 5.962 1.00 81.06 87 SER A C 1
ATOM 703 O O . SER A 1 87 ? -0.059 8.184 6.470 1.00 81.06 87 SER A O 1
ATOM 705 N N . VAL A 1 88 ? 0.714 6.694 4.984 1.00 67.50 88 VAL A N 1
ATOM 706 C CA . VAL A 1 88 ? 1.483 7.601 4.153 1.00 67.50 88 VAL A CA 1
ATOM 707 C C . VAL A 1 88 ? 0.704 7.767 2.843 1.00 67.50 88 VAL A C 1
ATOM 709 O O . VAL A 1 88 ? 0.049 6.828 2.423 1.00 67.50 88 VAL A O 1
ATOM 712 N N . GLY A 1 89 ? 0.684 8.933 2.193 1.00 64.19 89 GLY A N 1
ATOM 713 C CA . GLY A 1 89 ? -0.230 9.219 1.062 1.00 64.19 89 GLY A CA 1
ATOM 714 C C . GLY A 1 89 ? -0.170 8.245 -0.140 1.00 64.19 89 GLY A C 1
ATOM 715 O O . GLY A 1 89 ? -1.110 8.183 -0.938 1.00 64.19 89 GLY A O 1
ATOM 716 N N . TRP A 1 90 ? 0.899 7.449 -0.247 1.00 65.56 90 TRP A N 1
ATOM 717 C CA . TRP A 1 90 ? 1.078 6.343 -1.205 1.00 65.56 90 TRP A CA 1
ATOM 718 C C . TRP A 1 90 ? 0.793 4.953 -0.646 1.00 65.56 90 TRP A C 1
ATOM 720 O O . TRP A 1 90 ? 0.958 3.982 -1.375 1.00 65.56 90 TRP A O 1
ATOM 730 N N . SER A 1 91 ? 0.398 4.826 0.621 1.00 63.91 91 SER A N 1
ATOM 731 C CA . SER A 1 91 ? 0.121 3.523 1.205 1.00 63.91 91 SER A CA 1
ATOM 732 C C . SER A 1 91 ? -0.934 2.814 0.374 1.00 63.91 91 SER A C 1
ATOM 734 O O . SER A 1 91 ? -1.811 3.426 -0.253 1.00 63.91 91 SER A O 1
ATOM 736 N N . ALA A 1 92 ? -0.840 1.499 0.406 1.00 72.75 92 ALA A N 1
ATOM 737 C CA . ALA A 1 92 ? -1.874 0.649 -0.113 1.00 72.75 92 ALA A CA 1
ATOM 738 C C . ALA A 1 92 ? -3.193 0.829 0.635 1.00 72.75 92 ALA A C 1
ATOM 740 O O . ALA A 1 92 ? -3.364 1.709 1.489 1.00 72.75 92 ALA A O 1
ATOM 741 N N . PHE A 1 93 ? -4.137 -0.027 0.274 1.00 88.81 93 PHE A N 1
ATOM 742 C CA . PHE A 1 93 ? -5.430 -0.052 0.910 1.00 88.81 93 PHE A CA 1
ATOM 743 C C . PHE A 1 93 ? -5.306 -0.555 2.346 1.00 88.81 93 PHE A C 1
ATOM 745 O O . PHE A 1 93 ? -4.703 -1.595 2.591 1.00 88.81 93 PHE A O 1
ATOM 752 N N . CYS A 1 94 ? -5.877 0.195 3.283 1.00 91.50 94 CYS A N 1
ATOM 753 C CA . CYS A 1 94 ? -5.869 -0.145 4.699 1.00 91.50 94 CYS A CA 1
ATOM 754 C C . CYS A 1 94 ? -7.243 -0.673 5.110 1.00 91.50 94 CYS A C 1
ATOM 756 O O . CYS A 1 94 ? -8.274 -0.272 4.571 1.00 91.50 94 CYS A O 1
ATOM 758 N N . GLY A 1 95 ? -7.263 -1.563 6.094 1.00 94.56 95 GLY A N 1
ATOM 759 C CA . GLY A 1 95 ? -8.486 -2.152 6.616 1.00 94.56 95 GLY A CA 1
ATOM 760 C C . GLY A 1 95 ? -8.239 -2.961 7.886 1.00 94.56 95 GLY A C 1
ATOM 761 O O . GLY A 1 95 ? -7.119 -2.975 8.405 1.00 94.56 95 GLY A O 1
ATOM 762 N N . PRO A 1 96 ? -9.279 -3.628 8.402 1.00 97.06 96 PRO A N 1
ATOM 763 C CA . PRO A 1 96 ? -9.125 -4.612 9.456 1.00 97.06 96 PRO A CA 1
ATOM 764 C C . PRO A 1 96 ? -8.314 -5.809 8.954 1.00 97.06 96 PRO A C 1
ATOM 766 O O . PRO A 1 96 ? -8.468 -6.236 7.810 1.00 97.06 96 PRO A O 1
ATOM 769 N N . LEU A 1 97 ? -7.496 -6.355 9.843 1.00 97.81 97 LEU A N 1
ATOM 770 C CA . LEU A 1 97 ? -6.815 -7.630 9.694 1.00 97.81 97 LEU A CA 1
ATOM 771 C C . LEU A 1 97 ? -7.691 -8.771 10.234 1.00 97.81 97 LEU A C 1
ATOM 773 O O . LEU A 1 97 ? -8.494 -8.568 11.152 1.00 97.81 97 LEU A O 1
ATOM 777 N N . GLY A 1 98 ? -7.521 -9.960 9.666 1.00 97.25 98 GLY A N 1
ATOM 778 C CA . GLY A 1 98 ? -8.222 -11.204 9.970 1.00 97.25 98 GLY A CA 1
ATOM 779 C C . GLY A 1 98 ? -9.146 -11.683 8.844 1.00 97.25 98 GLY A C 1
ATOM 780 O O . GLY A 1 98 ? -9.552 -10.926 7.960 1.00 97.25 98 GLY A O 1
ATOM 781 N N . ARG A 1 99 ? -9.553 -12.958 8.916 1.00 96.25 99 ARG A N 1
ATOM 782 C CA . ARG A 1 99 ? -10.413 -13.615 7.906 1.00 96.25 99 ARG A CA 1
ATOM 783 C C . ARG A 1 99 ? -11.817 -13.019 7.784 1.00 96.25 99 ARG A C 1
ATOM 785 O O . ARG A 1 99 ? -12.479 -13.216 6.767 1.00 96.25 99 ARG A O 1
ATOM 792 N N . ASN A 1 100 ? -12.302 -12.324 8.817 1.00 95.81 100 ASN A N 1
ATOM 793 C CA . ASN A 1 100 ? -13.655 -11.765 8.851 1.00 95.81 100 ASN A CA 1
ATOM 794 C C . ASN A 1 100 ? -13.654 -10.234 9.032 1.00 95.81 100 ASN A C 1
ATOM 796 O O . ASN A 1 100 ? -14.054 -9.724 10.083 1.00 95.81 100 ASN A O 1
ATOM 800 N N . PRO A 1 101 ? -13.256 -9.474 7.997 1.00 96.19 101 PRO A N 1
ATOM 801 C CA . PRO A 1 101 ? -13.174 -8.015 8.067 1.00 96.19 101 PRO A CA 1
ATOM 802 C C . PRO A 1 101 ? -14.526 -7.347 8.357 1.00 96.19 101 PRO A C 1
ATOM 804 O O . PRO A 1 101 ? -14.570 -6.299 8.995 1.00 96.19 101 PRO A O 1
ATOM 807 N N . ALA A 1 102 ? -15.646 -7.942 7.927 1.00 97.06 102 ALA A N 1
ATOM 808 C CA . ALA A 1 102 ? -16.980 -7.402 8.192 1.00 97.06 102 ALA A CA 1
ATOM 809 C C . ALA A 1 102 ? -17.339 -7.460 9.687 1.00 97.06 102 ALA A C 1
ATOM 811 O O . ALA A 1 102 ? -17.833 -6.474 10.238 1.00 97.06 102 ALA A O 1
ATOM 812 N N . ALA A 1 103 ? -17.054 -8.587 10.350 1.00 96.75 103 ALA A N 1
ATOM 813 C CA . ALA A 1 103 ? -17.252 -8.720 11.790 1.00 96.75 103 ALA A CA 1
ATOM 814 C C . ALA A 1 103 ? -16.329 -7.779 12.574 1.00 96.75 103 ALA A C 1
ATOM 816 O O . ALA A 1 103 ? -16.803 -7.087 13.476 1.00 96.75 103 ALA A O 1
ATOM 817 N N . THR A 1 104 ? -15.048 -7.687 12.196 1.00 98.06 104 THR A N 1
ATOM 818 C CA . THR A 1 104 ? -14.092 -6.762 12.826 1.00 98.06 104 THR A CA 1
ATOM 819 C C . THR A 1 104 ? -14.568 -5.318 12.720 1.00 98.06 104 THR A C 1
ATOM 821 O O . THR A 1 104 ? -14.600 -4.610 13.725 1.00 98.06 104 THR A O 1
ATOM 824 N N . TRP A 1 105 ? -15.020 -4.894 11.534 1.00 97.88 105 TRP A N 1
ATOM 825 C CA . TRP A 1 105 ? -15.589 -3.562 11.342 1.00 97.88 105 TRP A CA 1
ATOM 826 C C . TRP A 1 105 ? -16.799 -3.306 12.242 1.00 97.88 105 TRP A C 1
ATOM 828 O O . TRP A 1 105 ? -16.855 -2.273 12.906 1.00 97.88 105 TRP A O 1
ATOM 838 N N . LEU A 1 106 ? -17.763 -4.229 12.281 1.00 98.12 106 LEU A N 1
ATOM 839 C CA . LEU A 1 106 ? -18.980 -4.064 13.077 1.00 98.12 106 LEU A CA 1
ATOM 840 C C . LEU A 1 106 ? -18.677 -3.976 14.578 1.00 98.12 106 LEU A C 1
ATOM 842 O O . LEU A 1 106 ? -19.215 -3.105 15.263 1.00 98.12 106 LEU A O 1
ATOM 846 N N . LEU A 1 107 ? -17.810 -4.856 15.088 1.00 98.00 107 LEU A N 1
ATOM 847 C CA . LEU A 1 107 ? -17.407 -4.852 16.494 1.00 98.00 107 LEU A CA 1
ATOM 848 C C . LEU A 1 107 ? -16.648 -3.569 16.849 1.00 98.00 107 LEU A C 1
ATOM 850 O O . LEU A 1 107 ? -16.974 -2.935 17.852 1.00 98.00 107 LEU A O 1
ATOM 854 N N . ALA A 1 108 ? -15.705 -3.146 16.002 1.00 97.62 108 ALA A N 1
ATOM 855 C CA . ALA A 1 108 ? -14.949 -1.914 16.195 1.00 97.62 108 ALA A CA 1
ATOM 856 C C . ALA A 1 108 ? -15.857 -0.675 16.194 1.00 97.62 108 ALA A C 1
ATOM 858 O O . ALA A 1 108 ? -15.780 0.139 17.111 1.00 97.62 108 ALA A O 1
ATOM 859 N N . MET A 1 109 ? -16.761 -0.542 15.216 1.00 97.62 109 MET A N 1
ATOM 860 C CA . MET A 1 109 ? -17.670 0.610 15.137 1.00 97.62 109 MET A CA 1
ATOM 861 C C . MET A 1 109 ? -18.671 0.633 16.293 1.00 97.62 109 MET A C 1
ATOM 863 O O . MET A 1 109 ? -18.919 1.696 16.861 1.00 97.62 109 MET A O 1
ATOM 867 N N . ARG A 1 110 ? -19.199 -0.526 16.710 1.00 97.00 110 ARG A N 1
ATOM 868 C CA . ARG A 1 110 ? -20.069 -0.611 17.892 1.00 97.00 110 ARG A CA 1
ATOM 869 C C . ARG A 1 110 ? -19.318 -0.204 19.154 1.00 97.00 110 ARG A C 1
ATOM 871 O O . ARG A 1 110 ? -19.866 0.523 19.975 1.00 97.00 110 ARG A O 1
ATOM 878 N N . TRP A 1 111 ? -18.080 -0.660 19.315 1.00 96.38 111 TRP A N 1
ATOM 879 C CA . TRP A 1 111 ? -17.262 -0.282 20.460 1.00 96.38 111 TRP A CA 1
ATOM 880 C C . TRP A 1 111 ? -16.977 1.224 20.471 1.00 96.38 111 TRP A C 1
ATOM 882 O O . TRP A 1 111 ? -17.221 1.863 21.492 1.00 96.38 111 TRP A O 1
ATOM 892 N N . LEU A 1 112 ? -16.574 1.798 19.329 1.00 94.94 112 LEU A N 1
ATOM 893 C CA . LEU A 1 112 ? -16.300 3.232 19.165 1.00 94.94 112 LEU A CA 1
ATOM 894 C C . LEU A 1 112 ? -17.524 4.105 19.456 1.00 94.94 112 LEU A C 1
ATOM 896 O O . LEU A 1 112 ? -17.393 5.137 20.106 1.00 94.94 112 LEU A O 1
ATOM 900 N N . GLN A 1 113 ? -18.716 3.690 19.019 1.00 93.31 113 GLN A N 1
ATOM 901 C CA . GLN A 1 113 ? -19.957 4.423 19.285 1.00 93.31 113 GLN A CA 1
ATOM 902 C C . GLN A 1 113 ? -20.282 4.520 20.786 1.00 93.31 113 GLN A C 1
ATOM 904 O O . GLN A 1 113 ? -20.863 5.519 21.209 1.00 93.31 113 GLN A O 1
ATOM 909 N N . ASN A 1 114 ? -19.865 3.528 21.582 1.00 91.25 114 ASN A N 1
ATOM 910 C CA . ASN A 1 114 ? -20.112 3.459 23.024 1.00 91.25 114 ASN A CA 1
ATOM 911 C C . ASN A 1 114 ? -18.986 4.054 23.890 1.00 91.25 114 ASN A C 1
ATOM 913 O O . ASN A 1 114 ? -19.112 4.066 25.113 1.00 91.25 114 ASN A O 1
ATOM 917 N N . GLN A 1 115 ? -17.885 4.534 23.300 1.00 86.31 115 GLN A N 1
ATOM 918 C CA . GLN A 1 115 ? -16.807 5.165 24.069 1.00 86.31 115 GLN A CA 1
ATOM 919 C C . GLN A 1 115 ? -17.149 6.603 24.474 1.00 86.31 115 GLN A C 1
ATOM 921 O O . GLN A 1 115 ? -17.913 7.253 23.770 1.00 86.31 115 GLN A O 1
ATOM 926 N N . PRO A 1 116 ? -16.554 7.161 25.547 1.00 73.88 116 PRO A N 1
ATOM 927 C CA . PRO A 1 116 ? -16.680 8.582 25.866 1.00 73.88 116 PRO A CA 1
ATOM 928 C C . PRO A 1 116 ? -16.157 9.443 24.704 1.00 73.88 116 PRO A C 1
ATOM 930 O O . PRO A 1 116 ? -14.993 9.328 24.312 1.00 73.88 116 PRO A O 1
ATOM 933 N N . TRP A 1 117 ? -17.010 10.307 24.146 1.00 66.94 117 TRP A N 1
ATOM 934 C CA . TRP A 1 117 ? -16.742 11.057 22.912 1.00 66.94 117 TRP A CA 1
ATOM 935 C C . TRP A 1 117 ? -15.741 12.205 23.127 1.00 66.94 117 TRP A C 1
ATOM 937 O O . TRP A 1 117 ? -16.115 13.358 23.324 1.00 66.94 117 TRP A O 1
ATOM 947 N N . HIS A 1 118 ? -14.449 11.878 23.073 1.00 78.31 118 HIS A N 1
ATOM 948 C CA . HIS A 1 118 ? -13.347 12.840 22.913 1.00 78.31 118 HIS A CA 1
ATOM 949 C C . HIS A 1 118 ? -12.869 12.947 21.456 1.00 78.31 118 HIS A C 1
ATOM 951 O O . HIS A 1 118 ? -12.053 13.809 21.145 1.00 78.31 118 HIS A O 1
ATOM 957 N N . LEU A 1 119 ? -13.364 12.071 20.576 1.00 84.31 119 LEU A N 1
ATOM 958 C CA . LEU A 1 119 ? -13.071 12.074 19.147 1.00 84.31 119 LEU A CA 1
ATOM 959 C C . LEU A 1 119 ? -14.054 12.999 18.424 1.00 84.31 119 LEU A C 1
ATOM 961 O O . LEU A 1 119 ? -15.266 12.798 18.496 1.00 84.31 119 LEU A O 1
ATOM 965 N N . ASP A 1 120 ? -13.538 13.980 17.688 1.00 89.69 120 ASP A N 1
ATOM 966 C CA . ASP A 1 120 ? -14.355 14.863 16.851 1.00 89.69 120 ASP A CA 1
ATOM 967 C C . ASP A 1 120 ? -14.703 14.200 15.508 1.00 89.69 120 ASP A C 1
ATOM 969 O O . ASP A 1 120 ? -15.737 14.490 14.894 1.00 89.69 120 ASP A O 1
ATOM 973 N N . GLN A 1 121 ? -13.826 13.317 15.017 1.00 92.38 121 GLN A N 1
ATOM 974 C CA . GLN A 1 121 ? -13.960 12.726 13.691 1.00 92.38 121 GLN A CA 1
ATOM 975 C C . GLN A 1 121 ? -13.344 11.326 13.598 1.00 92.38 121 GLN A C 1
ATOM 977 O O . GLN A 1 121 ? -12.291 11.053 14.163 1.00 92.38 121 GLN A O 1
ATOM 982 N N . ILE A 1 122 ? -13.954 10.467 12.787 1.00 94.81 122 ILE A N 1
ATOM 983 C CA . ILE A 1 122 ? -13.331 9.256 12.248 1.00 94.81 122 ILE A CA 1
ATOM 984 C C . ILE A 1 122 ? -13.132 9.485 10.749 1.00 94.81 122 ILE A C 1
ATOM 986 O O . ILE A 1 122 ? -14.078 9.884 10.068 1.00 94.81 122 ILE A O 1
ATOM 990 N N . VAL A 1 123 ? -11.925 9.268 10.225 1.00 94.00 123 VAL A N 1
ATOM 991 C CA . VAL A 1 123 ? -11.619 9.384 8.791 1.00 94.00 123 VAL A CA 1
ATOM 992 C C . VAL A 1 123 ? -10.766 8.210 8.340 1.00 94.00 123 VAL A C 1
ATOM 994 O O . VAL A 1 123 ? -9.583 8.107 8.642 1.00 94.00 123 VAL A O 1
ATOM 997 N N . LEU A 1 124 ? -11.381 7.319 7.579 1.00 94.75 124 LEU A N 1
ATOM 998 C CA . LEU A 1 124 ? -10.781 6.087 7.097 1.00 94.75 124 LEU A CA 1
ATOM 999 C C . LEU A 1 124 ? -10.407 6.272 5.629 1.00 94.75 124 LEU A C 1
ATOM 1001 O O . LEU A 1 124 ? -11.235 6.083 4.737 1.00 94.75 124 LEU A O 1
ATOM 1005 N N . HIS A 1 125 ? -9.173 6.712 5.389 1.00 91.44 125 HIS A N 1
ATOM 1006 C CA . HIS A 1 125 ? -8.607 6.858 4.049 1.00 91.44 125 HIS A CA 1
ATOM 1007 C C . HIS A 1 125 ? -8.157 5.509 3.468 1.00 91.44 125 HIS A C 1
ATOM 1009 O O . HIS A 1 125 ? -7.988 4.535 4.191 1.00 91.44 125 HIS A O 1
ATOM 1015 N N . ASN A 1 126 ? -7.912 5.478 2.156 1.00 90.62 126 ASN A N 1
ATOM 1016 C CA . ASN A 1 126 ? -7.348 4.325 1.451 1.00 90.62 126 ASN A CA 1
ATOM 1017 C C . ASN A 1 126 ? -8.168 3.034 1.599 1.00 90.62 126 ASN A C 1
ATOM 1019 O O . ASN A 1 126 ? -7.612 1.952 1.706 1.00 90.62 126 ASN A O 1
ATOM 1023 N N . LEU A 1 127 ? -9.497 3.123 1.556 1.00 92.88 127 LEU A N 1
ATOM 1024 C CA . LEU A 1 127 ? -10.359 1.939 1.491 1.00 92.88 127 LEU A CA 1
ATOM 1025 C C . LEU A 1 127 ? -10.552 1.505 0.035 1.00 92.88 127 LEU A C 1
ATOM 1027 O O . LEU A 1 127 ? -10.910 2.345 -0.798 1.00 92.88 127 LEU A O 1
ATOM 1031 N N . ASP A 1 128 ? -10.369 0.218 -0.272 1.00 92.12 128 ASP A N 1
ATOM 1032 C CA . ASP A 1 128 ? -10.693 -0.326 -1.596 1.00 92.12 128 ASP A CA 1
ATOM 1033 C C . ASP A 1 128 ? -12.182 -0.650 -1.670 1.00 92.12 128 ASP A C 1
ATOM 1035 O O . ASP A 1 128 ? -12.628 -1.735 -1.291 1.00 92.12 128 ASP A O 1
ATOM 1039 N N . ARG A 1 129 ? -12.970 0.306 -2.166 1.00 90.31 129 ARG A N 1
ATOM 1040 C CA . ARG A 1 129 ? -14.432 0.175 -2.186 1.00 90.31 129 ARG A CA 1
ATOM 1041 C C . ARG A 1 129 ? -14.901 -1.039 -2.990 1.00 90.31 129 ARG A C 1
ATOM 1043 O O . ARG A 1 129 ? -15.928 -1.616 -2.647 1.00 90.31 129 ARG A O 1
ATOM 1050 N N . ASN A 1 130 ? -14.188 -1.385 -4.061 1.00 88.81 130 ASN A N 1
ATOM 1051 C CA . ASN A 1 130 ? -14.608 -2.424 -5.005 1.00 88.81 130 ASN A CA 1
ATOM 1052 C C . ASN A 1 130 ? -13.781 -3.714 -4.883 1.00 88.81 130 ASN A C 1
ATOM 1054 O O . ASN A 1 130 ? -14.166 -4.726 -5.465 1.00 88.81 130 ASN A O 1
ATOM 1058 N N . GLY A 1 131 ? -12.659 -3.679 -4.167 1.00 88.69 131 GLY A N 1
ATOM 1059 C CA . GLY A 1 131 ? -11.913 -4.854 -3.725 1.00 88.69 131 GLY A CA 1
ATOM 1060 C C . GLY A 1 131 ? -12.073 -5.056 -2.224 1.00 88.69 131 GLY A C 1
ATOM 1061 O O . GLY A 1 131 ? -13.185 -5.261 -1.760 1.00 88.69 131 GLY A O 1
ATOM 1062 N N . THR A 1 132 ? -10.988 -5.007 -1.454 1.00 89.75 132 THR A N 1
ATOM 1063 C CA . THR A 1 132 ? -10.931 -5.597 -0.100 1.00 89.75 132 THR A CA 1
ATOM 1064 C C . THR A 1 132 ? -11.968 -5.085 0.914 1.00 89.75 132 THR A C 1
ATOM 1066 O O . THR A 1 132 ? -12.389 -5.861 1.779 1.00 89.75 132 THR A O 1
ATOM 1069 N N . ASP A 1 133 ? -12.439 -3.834 0.830 1.00 94.62 133 ASP A N 1
ATOM 1070 C CA . ASP A 1 133 ? -13.439 -3.305 1.773 1.00 94.62 133 ASP A CA 1
ATOM 1071 C C . ASP A 1 133 ? -14.883 -3.644 1.377 1.00 94.62 133 ASP A C 1
ATOM 1073 O O . ASP A 1 133 ? -15.698 -3.906 2.257 1.00 94.62 133 ASP A O 1
ATOM 1077 N N . HIS A 1 134 ? -15.237 -3.648 0.087 1.00 93.44 134 HIS A N 1
ATOM 1078 C CA . HIS A 1 134 ? -16.618 -3.857 -0.390 1.00 93.44 134 HIS A CA 1
ATOM 1079 C C . HIS A 1 134 ? -17.687 -2.964 0.293 1.00 93.44 134 HIS A C 1
ATOM 1081 O O . HIS A 1 134 ? -18.850 -3.350 0.424 1.00 93.44 134 HIS A O 1
ATOM 1087 N N . GLY A 1 135 ? -17.317 -1.770 0.776 1.00 95.31 135 GLY A N 1
ATOM 1088 C CA . GLY A 1 135 ? -18.217 -0.862 1.497 1.00 95.31 135 GLY A CA 1
ATOM 1089 C C . GLY A 1 135 ? -18.529 -1.280 2.940 1.00 95.31 135 GLY A C 1
ATOM 1090 O O . GLY A 1 135 ? -19.417 -0.689 3.567 1.00 95.31 135 GLY A O 1
ATOM 1091 N N . ARG A 1 136 ? -17.822 -2.280 3.486 1.00 97.06 136 ARG A N 1
ATOM 1092 C CA . ARG A 1 136 ? -18.034 -2.801 4.846 1.00 97.06 136 ARG A CA 1
ATOM 1093 C C . ARG A 1 136 ? -17.827 -1.721 5.902 1.00 97.06 136 ARG A C 1
ATOM 1095 O O . ARG A 1 136 ? -18.660 -1.625 6.800 1.00 97.06 136 ARG A O 1
ATOM 1102 N N . ALA A 1 137 ? -16.802 -0.875 5.769 1.00 97.38 137 ALA A N 1
ATOM 1103 C CA . ALA A 1 137 ? -16.554 0.217 6.713 1.00 97.38 137 ALA A CA 1
ATOM 1104 C C . ALA A 1 137 ? -17.758 1.172 6.831 1.00 97.38 137 ALA A C 1
ATOM 1106 O O . ALA A 1 137 ? -18.243 1.457 7.928 1.00 97.38 137 ALA A O 1
ATOM 1107 N N . MET A 1 138 ? -18.291 1.628 5.690 1.00 97.25 138 MET A N 1
ATOM 1108 C CA . MET A 1 138 ? -19.443 2.537 5.653 1.00 97.25 138 MET A CA 1
ATOM 1109 C C . MET A 1 138 ? -20.706 1.877 6.215 1.00 97.25 138 MET A C 1
ATOM 1111 O O . MET A 1 138 ? -21.450 2.507 6.969 1.00 97.25 138 MET A O 1
ATOM 1115 N N . ASN A 1 139 ? -20.951 0.614 5.862 1.00 98.06 139 ASN A N 1
ATOM 1116 C CA . ASN A 1 139 ? -22.107 -0.127 6.358 1.00 98.06 139 ASN A CA 1
ATOM 1117 C C . ASN A 1 139 ? -22.025 -0.353 7.872 1.00 98.06 139 ASN A C 1
ATOM 1119 O O . ASN A 1 139 ? -23.013 -0.121 8.563 1.00 98.06 139 ASN A O 1
ATOM 1123 N N . ALA A 1 140 ? -20.854 -0.718 8.401 1.00 98.25 140 ALA A N 1
ATOM 1124 C CA . ALA A 1 140 ? -20.644 -0.894 9.836 1.00 98.25 140 ALA A CA 1
ATOM 1125 C C . ALA A 1 140 ? -20.922 0.397 10.619 1.00 98.25 140 ALA A C 1
ATOM 1127 O O . ALA A 1 140 ? -21.666 0.370 11.597 1.00 98.25 140 ALA A O 1
ATOM 1128 N N . MET A 1 141 ? -20.416 1.543 10.147 1.00 97.75 141 MET A N 1
ATOM 1129 C CA . MET A 1 141 ? -20.729 2.845 10.747 1.00 97.75 141 MET A CA 1
ATOM 1130 C C . MET A 1 141 ? -22.240 3.116 10.775 1.00 97.75 141 MET A C 1
ATOM 1132 O O . MET A 1 141 ? -22.788 3.468 11.819 1.00 97.75 141 MET A O 1
ATOM 1136 N N . ARG A 1 142 ? -22.932 2.913 9.646 1.00 97.56 142 ARG A N 1
ATOM 1137 C CA . ARG A 1 142 ? -24.383 3.151 9.537 1.00 97.56 142 ARG A CA 1
ATOM 1138 C C . ARG A 1 142 ? -25.198 2.241 10.450 1.00 97.56 142 ARG A C 1
ATOM 1140 O O . ARG A 1 142 ? -26.111 2.724 11.112 1.00 97.56 142 ARG A O 1
ATOM 1147 N N . VAL A 1 143 ? -24.855 0.955 10.519 1.00 98.00 143 VAL A N 1
ATOM 1148 C CA . VAL A 1 143 ? -25.504 -0.017 11.417 1.00 98.00 143 VAL A CA 1
ATOM 1149 C C . VAL A 1 143 ? -25.335 0.388 12.884 1.00 98.00 143 VAL A C 1
ATOM 1151 O O . VAL A 1 143 ? -26.241 0.185 13.687 1.00 98.00 143 VAL A O 1
ATOM 1154 N N . CYS A 1 144 ? -24.215 1.019 13.235 1.00 96.81 144 CYS A N 1
ATOM 1155 C CA . CYS A 1 144 ? -23.968 1.564 14.569 1.00 96.81 144 CYS A CA 1
ATOM 1156 C C . CYS A 1 144 ? -24.581 2.960 14.796 1.00 96.81 144 CYS A C 1
ATOM 1158 O O . CYS A 1 144 ? -24.264 3.605 15.790 1.00 96.81 144 CYS A O 1
ATOM 1160 N N . GLY A 1 145 ? -25.437 3.453 13.894 1.00 95.31 145 GLY A N 1
ATOM 1161 C CA . GLY A 1 145 ? -26.092 4.759 14.022 1.00 95.31 145 GLY A CA 1
ATOM 1162 C C . GLY A 1 145 ? -25.178 5.959 13.750 1.00 95.31 145 GLY A C 1
ATOM 1163 O O . GLY A 1 145 ? -25.572 7.101 13.987 1.00 95.31 145 GLY A O 1
ATOM 1164 N N . MET A 1 146 ? -23.964 5.739 13.239 1.00 94.94 146 MET A N 1
ATOM 1165 C CA . MET A 1 146 ? -23.057 6.822 12.869 1.00 94.94 146 MET A CA 1
ATOM 1166 C C . MET A 1 146 ? -23.460 7.431 11.521 1.00 94.94 146 MET A C 1
ATOM 1168 O O . MET A 1 146 ? -23.767 6.734 10.549 1.00 94.94 146 MET A O 1
ATOM 1172 N N . LYS A 1 147 ? -23.388 8.762 11.424 1.00 95.00 147 LYS A N 1
ATOM 1173 C CA . LYS A 1 147 ? -23.560 9.498 10.162 1.00 95.00 147 LYS A CA 1
ATOM 1174 C C . LYS A 1 147 ? -22.308 9.348 9.297 1.00 95.00 147 LYS A C 1
ATOM 1176 O O . LYS A 1 147 ? -21.400 10.173 9.397 1.00 95.00 147 LYS A O 1
ATOM 1181 N N . ALA A 1 148 ? -22.257 8.283 8.501 1.00 96.31 148 ALA A N 1
ATOM 1182 C CA . ALA A 1 148 ? -21.149 8.002 7.593 1.00 96.31 148 ALA A CA 1
ATOM 1183 C C . ALA A 1 148 ? -21.288 8.765 6.267 1.00 96.31 148 ALA A C 1
ATOM 1185 O O . ALA A 1 148 ? -22.334 8.723 5.612 1.00 96.31 148 ALA A O 1
ATOM 1186 N N . GLN A 1 149 ? -20.207 9.414 5.854 1.00 96.38 149 GLN A N 1
ATOM 1187 C CA . GLN A 1 149 ? -20.048 10.102 4.581 1.00 96.38 149 GLN A CA 1
ATOM 1188 C C . GLN A 1 149 ? -18.952 9.412 3.772 1.00 96.38 149 GLN A C 1
ATOM 1190 O O . GLN A 1 149 ? -17.949 8.965 4.320 1.00 96.38 149 GLN A O 1
ATOM 1195 N N . GLN A 1 150 ? -19.138 9.337 2.458 1.00 95.69 150 GLN A N 1
ATOM 1196 C CA . GLN A 1 150 ? -18.138 8.803 1.541 1.00 95.69 150 GLN A CA 1
ATOM 1197 C C . GLN A 1 150 ? -18.033 9.755 0.347 1.00 95.69 150 GLN A C 1
ATOM 1199 O O . GLN A 1 150 ? -18.868 9.673 -0.559 1.00 95.69 150 GLN A O 1
ATOM 1204 N N . PRO A 1 151 ? -17.079 10.705 0.344 1.00 91.31 151 PRO A N 1
ATOM 1205 C CA . PRO A 1 151 ? -16.831 11.521 -0.838 1.00 91.31 151 PRO A CA 1
ATOM 1206 C C . PRO A 1 151 ? -16.430 10.646 -2.041 1.00 91.31 151 PRO A C 1
ATOM 1208 O O . PRO A 1 151 ? -16.001 9.499 -1.858 1.00 91.31 151 PRO A O 1
ATOM 1211 N N . PRO A 1 152 ? -16.540 11.174 -3.276 1.00 87.69 152 PRO A N 1
ATOM 1212 C CA . PRO A 1 152 ? -16.027 10.503 -4.464 1.00 87.69 152 PRO A CA 1
ATOM 1213 C C . PRO A 1 152 ? -14.572 10.066 -4.269 1.00 87.69 152 PRO A C 1
ATOM 1215 O O . PRO A 1 152 ? -13.731 10.836 -3.807 1.00 87.69 152 PRO A O 1
ATOM 1218 N N . GLY A 1 153 ? -14.304 8.801 -4.584 1.00 86.44 153 GLY A N 1
ATOM 1219 C CA . GLY A 1 153 ? -12.979 8.210 -4.456 1.00 86.44 153 GLY A CA 1
ATOM 1220 C C . GLY A 1 153 ? -12.060 8.538 -5.633 1.00 86.44 153 GLY A C 1
ATOM 1221 O O . GLY A 1 153 ? -12.515 8.907 -6.715 1.00 86.44 153 GLY A O 1
ATOM 1222 N N . GLY A 1 154 ? -10.761 8.342 -5.423 1.00 88.44 154 GLY A N 1
ATOM 1223 C CA . GLY A 1 154 ? -9.766 8.312 -6.489 1.00 88.44 154 GLY A CA 1
ATOM 1224 C C . GLY A 1 154 ? -9.744 6.961 -7.208 1.00 88.44 154 GLY A C 1
ATOM 1225 O O . GLY A 1 154 ? -10.132 5.930 -6.654 1.00 88.44 154 GLY A O 1
ATOM 1226 N N . LYS A 1 155 ? -9.255 6.964 -8.447 1.00 89.19 155 LYS A N 1
ATOM 1227 C CA . LYS A 1 155 ? -8.961 5.749 -9.215 1.00 89.19 155 LYS A CA 1
ATOM 1228 C C . LYS A 1 155 ? -7.482 5.411 -9.072 1.00 89.19 155 LYS A C 1
ATOM 1230 O O . LYS A 1 155 ? -6.645 6.305 -9.164 1.00 89.19 155 LYS A O 1
ATOM 1235 N N . VAL A 1 156 ? -7.173 4.137 -8.856 1.00 89.12 156 VAL A N 1
ATOM 1236 C CA . VAL A 1 156 ? -5.798 3.632 -8.770 1.00 89.12 156 VAL A CA 1
ATOM 1237 C C . VAL A 1 156 ? -5.620 2.547 -9.834 1.00 89.12 156 VAL A C 1
ATOM 1239 O O . VAL A 1 156 ? -6.440 1.626 -9.874 1.00 89.12 156 VAL A O 1
ATOM 1242 N N . PRO A 1 157 ? -4.614 2.645 -10.718 1.00 91.31 157 PRO A N 1
ATOM 1243 C CA . PRO A 1 157 ? -4.336 1.582 -11.674 1.00 91.31 157 PRO A CA 1
ATOM 1244 C C . PRO A 1 157 ? -3.868 0.317 -10.944 1.00 91.31 157 PRO A C 1
ATOM 1246 O O . PRO A 1 157 ? -3.110 0.390 -9.979 1.00 91.31 157 PRO A O 1
ATOM 1249 N N . LEU A 1 158 ? -4.331 -0.837 -11.415 1.00 94.00 158 LEU A N 1
ATOM 1250 C CA . LEU A 1 158 ? -3.848 -2.156 -11.022 1.00 94.00 158 LEU A CA 1
ATOM 1251 C C . LEU A 1 158 ? -3.398 -2.892 -12.279 1.00 94.00 158 LEU A C 1
ATOM 1253 O O . LEU A 1 158 ? -4.073 -2.845 -13.313 1.00 94.00 158 LEU A O 1
ATOM 1257 N N . ILE A 1 159 ? -2.269 -3.571 -12.158 1.00 95.69 159 ILE A N 1
ATOM 1258 C CA . ILE A 1 159 ? -1.720 -4.446 -13.184 1.00 95.69 159 ILE A CA 1
ATOM 1259 C C . ILE A 1 159 ? -1.803 -5.849 -12.616 1.00 95.69 159 ILE A C 1
ATOM 1261 O O . ILE A 1 159 ? -1.130 -6.160 -11.638 1.00 95.69 159 ILE A O 1
ATOM 1265 N N . GLU A 1 160 ? -2.677 -6.666 -13.176 1.00 96.94 160 GLU A N 1
ATOM 1266 C CA . GLU A 1 160 ? -2.767 -8.080 -12.836 1.00 96.94 160 GLU A CA 1
ATOM 1267 C C . GLU A 1 160 ? -1.687 -8.822 -13.620 1.00 96.94 160 GLU A C 1
ATOM 1269 O O . GLU A 1 160 ? -1.615 -8.731 -14.846 1.00 96.94 160 GLU A O 1
ATOM 1274 N N . THR A 1 161 ? -0.831 -9.525 -12.886 1.00 97.25 161 THR A N 1
ATOM 1275 C CA . THR A 1 161 ? 0.229 -10.378 -13.439 1.00 97.25 161 THR A CA 1
ATOM 1276 C C . THR A 1 161 ? -0.015 -11.851 -13.142 1.00 97.25 161 THR A C 1
ATOM 1278 O O . THR A 1 161 ? 0.830 -12.698 -13.417 1.00 97.25 161 THR A O 1
ATOM 1281 N N . SER A 1 162 ? -1.204 -12.180 -12.632 1.00 94.12 162 SER A N 1
ATOM 1282 C CA . SER A 1 162 ? -1.689 -13.549 -12.592 1.00 94.12 162 SER A CA 1
ATOM 1283 C C . SER A 1 162 ? -1.921 -14.059 -14.022 1.00 94.12 162 SER A C 1
ATOM 1285 O O . SER A 1 162 ? -2.614 -13.438 -14.827 1.00 94.12 162 SER A O 1
ATOM 1287 N N . GLY A 1 163 ? -1.319 -15.200 -14.358 1.00 95.00 163 GLY A N 1
ATOM 1288 C CA . GLY A 1 163 ? -1.420 -15.816 -15.684 1.00 95.00 163 GLY A CA 1
ATOM 1289 C C . GLY A 1 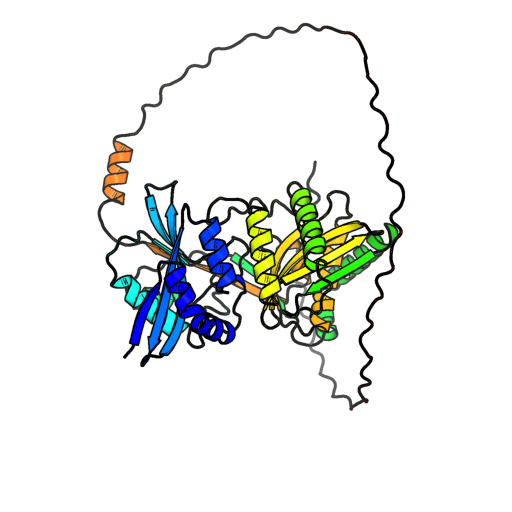163 ? -0.121 -15.746 -16.486 1.00 95.00 163 GLY A C 1
ATOM 1290 O O . GLY A 1 163 ? 0.969 -15.696 -15.922 1.00 95.00 163 GLY A O 1
ATOM 1291 N N . SER A 1 164 ? -0.231 -15.808 -17.817 1.00 97.00 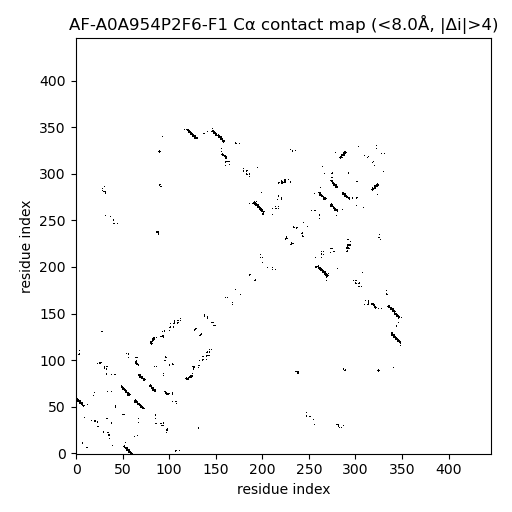164 SER A N 1
ATOM 1292 C CA . SER A 1 164 ? 0.935 -15.827 -18.704 1.00 97.00 164 SER A CA 1
ATOM 1293 C C . SER A 1 164 ? 1.258 -14.440 -19.252 1.00 97.00 164 SER A C 1
ATOM 1295 O O . SER A 1 164 ? 0.373 -13.678 -19.649 1.00 97.00 164 SER A O 1
ATOM 1297 N N . GLN A 1 165 ? 2.554 -14.148 -19.358 1.00 97.12 165 GLN A N 1
ATOM 1298 C CA . GLN A 1 165 ? 3.035 -12.910 -19.967 1.00 97.12 165 GLN A CA 1
ATOM 1299 C C . GLN A 1 165 ? 2.543 -12.760 -21.416 1.00 97.12 165 GLN A C 1
ATOM 1301 O O . GLN A 1 165 ? 2.172 -11.669 -21.826 1.00 97.12 165 GLN A O 1
ATOM 1306 N N . ALA A 1 166 ? 2.476 -13.855 -22.182 1.00 97.56 166 ALA A N 1
ATOM 1307 C CA . ALA A 1 166 ? 1.988 -13.826 -23.561 1.00 97.56 166 ALA A CA 1
ATOM 1308 C C . ALA A 1 166 ? 0.518 -13.380 -23.653 1.00 97.56 166 ALA A C 1
ATOM 1310 O O . ALA A 1 166 ? 0.174 -12.566 -24.510 1.00 97.56 166 ALA A O 1
ATOM 1311 N N . ALA A 1 167 ? -0.343 -13.870 -22.753 1.00 97.31 167 ALA A N 1
ATOM 1312 C CA . ALA A 1 167 ? -1.737 -13.439 -22.697 1.00 97.31 167 ALA A CA 1
ATOM 1313 C C . ALA A 1 167 ? -1.846 -11.964 -22.286 1.00 97.31 167 ALA A C 1
ATOM 1315 O O . ALA A 1 167 ? -2.622 -11.216 -22.876 1.00 97.31 167 ALA A O 1
ATOM 1316 N N . PHE A 1 168 ? -1.037 -11.526 -21.319 1.00 96.94 168 PHE A N 1
ATOM 1317 C CA . PHE A 1 168 ? -0.981 -10.123 -20.918 1.00 96.94 168 PHE A CA 1
ATOM 1318 C C . PHE A 1 168 ? -0.547 -9.210 -22.073 1.00 96.94 168 PHE A C 1
ATOM 1320 O O . PHE A 1 168 ? -1.258 -8.251 -22.387 1.00 96.94 168 PHE A O 1
ATOM 1327 N N . ASP A 1 169 ? 0.560 -9.541 -22.742 1.00 95.62 169 ASP A N 1
ATOM 1328 C CA . ASP A 1 169 ? 1.119 -8.786 -23.867 1.00 95.62 169 ASP A CA 1
ATOM 1329 C C . ASP A 1 169 ? 0.103 -8.675 -25.019 1.00 95.62 169 ASP A C 1
ATOM 1331 O O . ASP A 1 169 ? -0.065 -7.595 -25.587 1.00 95.62 169 ASP A O 1
ATOM 1335 N N . ALA A 1 170 ? -0.659 -9.741 -25.297 1.00 96.38 170 ALA A N 1
ATOM 1336 C CA . ALA A 1 170 ? -1.701 -9.752 -26.328 1.00 96.38 170 ALA A CA 1
ATOM 1337 C C . ALA A 1 170 ? -2.862 -8.775 -26.060 1.00 96.38 170 ALA A C 1
ATOM 1339 O O . ALA A 1 170 ? -3.532 -8.344 -26.997 1.00 96.38 170 ALA A O 1
ATOM 1340 N N . THR A 1 171 ? -3.103 -8.396 -24.800 1.00 95.50 171 THR A N 1
ATOM 1341 C CA . THR A 1 171 ? -4.132 -7.396 -24.449 1.00 95.50 171 THR A CA 1
ATOM 1342 C C . THR A 1 171 ? -3.631 -5.953 -24.516 1.00 95.50 171 THR A C 1
ATOM 1344 O O . THR A 1 171 ? -4.422 -5.025 -24.334 1.00 95.50 171 THR A O 1
ATOM 1347 N N . ARG A 1 172 ? -2.326 -5.733 -24.728 1.00 95.25 172 ARG A N 1
ATOM 1348 C CA . ARG A 1 172 ? -1.749 -4.384 -24.724 1.00 95.25 172 ARG A CA 1
ATOM 1349 C C . ARG A 1 172 ? -2.031 -3.657 -26.046 1.00 95.25 172 ARG A C 1
ATOM 1351 O O . ARG A 1 172 ? -1.927 -4.266 -27.110 1.00 95.25 172 ARG A O 1
ATOM 1358 N N . PRO A 1 173 ? -2.344 -2.347 -26.018 1.00 93.44 173 PRO A N 1
ATOM 1359 C CA . PRO A 1 173 ? -2.495 -1.562 -27.240 1.00 93.44 173 PRO A CA 1
ATOM 1360 C C . PRO A 1 173 ? -1.215 -1.572 -28.088 1.00 93.44 173 PRO A C 1
ATOM 1362 O O . PRO A 1 173 ? -0.122 -1.360 -27.565 1.00 93.44 173 PRO A O 1
ATOM 1365 N N . ALA A 1 174 ? -1.347 -1.732 -29.408 1.00 94.12 174 ALA A N 1
ATOM 1366 C CA . ALA A 1 174 ? -0.204 -1.727 -30.329 1.00 94.12 174 ALA A CA 1
ATOM 1367 C C . ALA A 1 174 ? 0.619 -0.423 -30.265 1.00 94.12 174 ALA A C 1
ATOM 1369 O O . ALA A 1 174 ? 1.835 -0.450 -30.407 1.00 94.12 174 ALA A O 1
ATOM 1370 N N . GLU A 1 175 ? -0.035 0.717 -30.012 1.00 93.56 175 GLU A N 1
ATOM 1371 C CA . GLU A 1 175 ? 0.630 2.015 -29.809 1.00 93.56 175 GLU A CA 1
ATOM 1372 C C . GLU A 1 175 ? 1.621 1.962 -28.641 1.00 93.56 175 GLU A C 1
ATOM 1374 O O . GLU A 1 175 ? 2.792 2.276 -28.815 1.00 93.56 175 GLU A O 1
ATOM 1379 N N . MET A 1 176 ? 1.192 1.437 -27.492 1.00 93.38 176 MET A N 1
ATOM 1380 C CA . MET A 1 176 ? 2.047 1.272 -26.317 1.00 93.38 176 MET A CA 1
ATOM 1381 C C . MET A 1 176 ? 3.229 0.328 -26.593 1.00 93.38 176 MET A C 1
ATOM 1383 O O . MET A 1 176 ? 4.349 0.602 -26.168 1.00 93.38 176 MET A O 1
ATOM 1387 N N . GLN A 1 177 ? 3.001 -0.776 -27.311 1.00 94.25 177 GLN A N 1
ATOM 1388 C CA . GLN A 1 177 ? 4.077 -1.701 -27.684 1.00 94.25 177 GLN A CA 1
ATOM 1389 C C . GLN A 1 177 ? 5.108 -1.026 -28.607 1.00 94.25 177 GLN A C 1
ATOM 1391 O O . GLN A 1 177 ? 6.313 -1.210 -28.431 1.00 94.25 177 GLN A O 1
ATOM 1396 N N . ASN A 1 178 ? 4.648 -0.205 -29.556 1.00 95.31 178 ASN A N 1
ATOM 1397 C CA . ASN A 1 178 ? 5.518 0.565 -30.444 1.00 95.31 178 ASN A CA 1
ATOM 1398 C C . ASN A 1 178 ? 6.319 1.631 -29.685 1.00 95.31 178 ASN A C 1
ATOM 1400 O O . ASN A 1 178 ? 7.519 1.773 -29.931 1.00 95.31 178 ASN A O 1
ATOM 1404 N N . ASP A 1 179 ? 5.679 2.342 -28.755 1.00 93.94 179 ASP A N 1
ATOM 1405 C CA . ASP A 1 179 ? 6.327 3.338 -27.897 1.00 93.94 179 ASP A CA 1
ATOM 1406 C C . ASP A 1 179 ? 7.414 2.697 -27.038 1.00 93.94 179 ASP A C 1
ATOM 1408 O O . ASP A 1 179 ? 8.530 3.210 -26.957 1.00 93.94 179 ASP A O 1
ATOM 1412 N N . LEU A 1 180 ? 7.132 1.527 -26.461 1.00 95.12 180 LEU A N 1
ATOM 1413 C CA . LEU A 1 180 ? 8.112 0.755 -25.709 1.00 95.12 180 LEU A CA 1
ATOM 1414 C C . LEU A 1 180 ? 9.296 0.331 -26.589 1.00 95.12 180 LEU A C 1
ATOM 1416 O O . LEU A 1 180 ? 10.446 0.571 -26.228 1.00 95.12 180 LEU A O 1
ATOM 1420 N N . ALA A 1 181 ? 9.043 -0.232 -27.772 1.00 96.56 181 ALA A N 1
ATOM 1421 C CA . ALA A 1 181 ? 10.107 -0.630 -28.694 1.00 96.56 181 ALA A CA 1
ATOM 1422 C C . ALA A 1 181 ? 10.939 0.570 -29.192 1.00 96.56 181 ALA A C 1
ATOM 1424 O O . ALA A 1 181 ? 12.130 0.446 -29.493 1.00 96.56 181 ALA A O 1
ATOM 1425 N N . ALA A 1 182 ? 10.334 1.754 -29.321 1.00 96.88 182 ALA A N 1
ATOM 1426 C CA . ALA A 1 182 ? 11.053 2.992 -29.605 1.00 96.88 182 ALA A CA 1
ATOM 1427 C C . ALA A 1 182 ? 11.897 3.445 -28.403 1.00 96.88 182 ALA A C 1
ATOM 1429 O O . ALA A 1 182 ? 13.060 3.808 -28.584 1.00 96.88 182 ALA A O 1
ATOM 1430 N N . ALA A 1 183 ? 11.347 3.362 -27.191 1.00 96.19 183 ALA A N 1
ATOM 1431 C CA . ALA A 1 183 ? 12.029 3.714 -25.954 1.00 96.19 183 ALA A CA 1
ATOM 1432 C C . ALA A 1 183 ? 13.270 2.848 -25.707 1.00 96.19 183 ALA A C 1
ATOM 1434 O O . ALA A 1 183 ? 14.350 3.376 -25.437 1.00 96.19 183 ALA A O 1
ATOM 1435 N N . GLU A 1 184 ? 13.156 1.534 -25.901 1.00 97.12 184 GLU A N 1
ATOM 1436 C CA . GLU A 1 184 ? 14.285 0.608 -25.792 1.00 97.12 184 GLU A CA 1
ATOM 1437 C C . GLU A 1 184 ? 15.392 0.927 -26.802 1.00 97.12 184 GLU A C 1
ATOM 1439 O O . GLU A 1 184 ? 16.563 1.007 -26.430 1.00 97.12 184 GLU A O 1
ATOM 1444 N N . ARG A 1 185 ? 15.038 1.184 -28.070 1.00 98.00 185 ARG A N 1
ATOM 1445 C CA . ARG A 1 185 ? 16.010 1.589 -29.102 1.00 98.00 185 ARG A CA 1
ATOM 1446 C C . ARG A 1 185 ? 16.679 2.921 -28.780 1.00 98.00 185 ARG A C 1
ATOM 1448 O O . ARG A 1 185 ? 17.854 3.105 -29.090 1.00 98.00 185 ARG A O 1
ATOM 1455 N N . THR A 1 186 ? 15.951 3.868 -28.198 1.00 97.00 186 THR A N 1
ATOM 1456 C CA . THR A 1 186 ? 16.520 5.153 -27.777 1.00 97.00 186 THR A CA 1
ATOM 1457 C C . THR A 1 186 ? 17.528 4.962 -26.653 1.00 97.00 186 THR A C 1
ATOM 1459 O O . THR A 1 186 ? 18.665 5.397 -26.813 1.00 97.00 186 THR A O 1
ATOM 1462 N N . LEU A 1 187 ? 17.182 4.235 -25.587 1.00 96.88 187 LEU A N 1
ATOM 1463 C CA . LEU A 1 187 ? 18.124 3.977 -24.494 1.00 96.88 187 LEU A CA 1
ATOM 1464 C C . LEU A 1 187 ? 19.343 3.166 -24.945 1.00 96.88 187 LEU A C 1
ATOM 1466 O O . LEU A 1 187 ? 20.460 3.495 -24.560 1.00 96.88 187 LEU A O 1
ATOM 1470 N N . ALA A 1 188 ? 19.153 2.162 -25.806 1.00 96.44 188 ALA A N 1
ATOM 1471 C CA . ALA A 1 188 ? 20.252 1.354 -26.335 1.00 96.44 188 ALA A CA 1
ATOM 1472 C C . ALA A 1 188 ? 21.255 2.176 -27.166 1.00 96.44 188 ALA A C 1
ATOM 1474 O O . ALA A 1 188 ? 22.442 1.859 -27.180 1.00 96.44 188 ALA A O 1
ATOM 1475 N N . ARG A 1 189 ? 20.804 3.248 -27.837 1.00 97.38 189 ARG A N 1
ATOM 1476 C CA . ARG A 1 189 ? 21.697 4.200 -28.524 1.00 97.38 189 ARG A CA 1
ATOM 1477 C C . ARG A 1 189 ? 22.456 5.101 -27.553 1.00 97.38 189 ARG A C 1
ATOM 1479 O O . ARG A 1 189 ? 23.557 5.529 -27.877 1.00 97.38 189 ARG A O 1
ATOM 1486 N N . SER A 1 190 ? 21.874 5.397 -26.393 1.00 96.31 190 SER A N 1
ATOM 1487 C CA . SER A 1 190 ? 22.502 6.218 -25.352 1.00 96.31 190 SER A CA 1
ATOM 1488 C C . SER A 1 190 ? 23.516 5.447 -24.504 1.00 96.31 190 SER A C 1
ATOM 1490 O O . SER A 1 190 ? 24.349 6.071 -23.851 1.00 96.31 190 SER A O 1
ATOM 1492 N N . GLY A 1 191 ? 23.471 4.112 -24.496 1.00 97.25 191 GLY A N 1
ATOM 1493 C CA . GLY A 1 191 ? 24.428 3.303 -23.751 1.00 97.25 191 GLY A CA 1
ATOM 1494 C C . GLY A 1 191 ? 23.940 1.901 -23.407 1.00 97.25 191 GLY A C 1
ATOM 1495 O O . GLY A 1 191 ? 22.862 1.459 -23.807 1.00 97.25 191 GLY A O 1
ATOM 1496 N N . ARG A 1 192 ? 24.748 1.181 -22.620 1.00 97.88 192 ARG A N 1
ATOM 1497 C CA . ARG A 1 192 ? 24.391 -0.163 -22.148 1.00 97.88 192 ARG A CA 1
ATOM 1498 C C . ARG A 1 192 ? 23.294 -0.066 -21.090 1.00 97.88 192 ARG A C 1
ATOM 1500 O O . ARG A 1 192 ? 23.548 0.422 -19.994 1.00 97.88 192 ARG A O 1
ATOM 1507 N N . VAL A 1 193 ? 22.111 -0.587 -21.396 1.00 98.12 193 VAL A N 1
ATOM 1508 C CA . VAL A 1 193 ? 20.986 -0.659 -20.452 1.00 98.12 193 VAL A CA 1
ATOM 1509 C C . VAL A 1 193 ? 21.102 -1.917 -19.590 1.00 98.12 193 VAL A C 1
ATOM 1511 O O . VAL A 1 193 ? 21.319 -3.010 -20.116 1.00 98.12 193 VAL A O 1
ATOM 1514 N N . GLN A 1 194 ? 20.948 -1.782 -18.273 1.00 98.12 194 GLN A N 1
ATOM 1515 C CA . GLN A 1 194 ? 20.895 -2.912 -17.341 1.00 98.12 194 GLN A CA 1
ATOM 1516 C C . GLN A 1 194 ? 19.737 -2.743 -16.359 1.00 98.12 194 GLN A C 1
ATOM 1518 O O . GLN A 1 194 ? 19.581 -1.690 -15.748 1.00 98.12 194 GLN A O 1
ATOM 1523 N N . PHE A 1 195 ? 18.937 -3.791 -16.182 1.00 97.81 195 PHE A N 1
ATOM 1524 C CA . PHE A 1 195 ? 17.884 -3.840 -15.171 1.00 97.81 195 PHE A CA 1
ATOM 1525 C C . PHE A 1 195 ? 18.368 -4.665 -13.980 1.00 97.81 195 PHE A C 1
ATOM 1527 O O . PHE A 1 195 ? 18.806 -5.801 -14.151 1.00 97.81 195 PHE A O 1
ATOM 1534 N N . VAL A 1 196 ? 18.294 -4.087 -12.784 1.00 96.69 196 VAL A N 1
ATOM 1535 C CA . VAL A 1 196 ? 18.662 -4.734 -11.524 1.00 96.69 196 VAL A CA 1
ATOM 1536 C C . VAL A 1 196 ? 17.443 -4.732 -10.620 1.00 96.69 196 VAL A C 1
ATOM 1538 O O . VAL A 1 196 ? 16.864 -3.678 -10.360 1.00 96.69 196 VAL A O 1
ATOM 1541 N N . ARG A 1 197 ? 17.075 -5.905 -10.108 1.00 95.31 197 ARG A N 1
ATOM 1542 C CA . ARG A 1 197 ? 16.004 -6.047 -9.126 1.00 95.31 197 ARG A CA 1
ATOM 1543 C C . ARG A 1 197 ? 16.504 -6.772 -7.892 1.00 95.31 197 ARG A C 1
ATOM 1545 O O . ARG A 1 197 ? 17.032 -7.877 -7.984 1.00 95.31 197 ARG A O 1
ATOM 1552 N N . PHE A 1 198 ? 16.280 -6.158 -6.743 1.00 94.56 198 PHE A N 1
ATOM 1553 C CA . PHE A 1 198 ? 16.479 -6.752 -5.434 1.00 94.56 198 PHE A CA 1
ATOM 1554 C C . PHE A 1 198 ? 15.117 -6.994 -4.796 1.00 94.56 198 PHE A C 1
ATOM 1556 O O . PHE A 1 198 ? 14.299 -6.082 -4.710 1.00 94.56 198 PHE A O 1
ATOM 1563 N N . ARG A 1 199 ? 14.886 -8.218 -4.330 1.00 93.00 199 ARG A N 1
ATOM 1564 C CA . ARG A 1 199 ? 13.754 -8.562 -3.475 1.00 93.00 199 ARG A CA 1
ATOM 1565 C C . ARG A 1 199 ? 14.317 -9.235 -2.240 1.00 93.00 199 ARG A C 1
ATOM 1567 O O . ARG A 1 199 ? 15.056 -10.205 -2.380 1.00 93.00 199 ARG A O 1
ATOM 1574 N N . SER A 1 200 ? 13.988 -8.715 -1.063 1.00 91.50 200 SER A N 1
ATOM 1575 C CA . SER A 1 200 ? 14.342 -9.394 0.180 1.00 91.50 200 SER A CA 1
ATOM 1576 C C . SER A 1 200 ? 13.553 -10.697 0.253 1.00 91.50 200 SER A C 1
ATOM 1578 O O . SER A 1 200 ? 12.329 -10.677 0.175 1.00 91.50 200 SER A O 1
ATOM 1580 N N . ASP A 1 201 ? 14.242 -11.813 0.410 1.00 78.75 201 ASP A N 1
ATOM 1581 C CA . ASP A 1 201 ? 13.678 -13.142 0.664 1.00 78.75 201 ASP A CA 1
ATOM 1582 C C . ASP A 1 201 ? 13.406 -13.382 2.162 1.00 78.75 201 ASP A C 1
ATOM 1584 O O . ASP A 1 201 ? 12.984 -14.466 2.556 1.00 78.75 201 ASP A O 1
ATOM 1588 N N . GLY A 1 202 ? 13.657 -12.376 3.009 1.00 64.38 202 GLY A N 1
ATOM 1589 C CA . GLY A 1 202 ? 13.567 -12.488 4.466 1.00 64.38 202 GLY A CA 1
ATOM 1590 C C . GLY A 1 202 ? 14.659 -13.378 5.071 1.00 64.38 202 GLY A C 1
ATOM 1591 O O . GLY A 1 202 ? 14.664 -13.584 6.283 1.00 64.38 202 GLY A O 1
ATOM 1592 N N . GLN A 1 203 ? 15.593 -13.897 4.261 1.00 51.81 203 GLN A N 1
ATOM 1593 C CA . GLN A 1 203 ? 16.676 -14.772 4.697 1.00 51.81 203 GLN A CA 1
ATOM 1594 C C . GLN A 1 203 ? 18.048 -14.151 4.413 1.00 51.81 203 GLN A C 1
ATOM 1596 O O . GLN A 1 203 ? 18.232 -13.310 3.541 1.00 51.81 203 GLN A O 1
ATOM 1601 N N . ALA A 1 204 ? 19.056 -14.573 5.174 1.00 49.31 204 ALA A N 1
ATOM 1602 C CA . ALA A 1 204 ? 20.423 -14.045 5.134 1.00 49.31 204 ALA A CA 1
ATOM 1603 C C . ALA A 1 204 ? 21.209 -14.361 3.833 1.00 49.31 204 ALA A C 1
ATOM 1605 O O . ALA A 1 204 ? 22.434 -14.275 3.825 1.00 49.31 204 ALA A O 1
ATOM 1606 N N . GLY A 1 205 ? 20.530 -14.766 2.752 1.00 45.84 205 GLY A N 1
ATOM 1607 C CA . GLY A 1 205 ? 21.135 -15.223 1.497 1.00 45.84 205 GLY A CA 1
ATOM 1608 C C . GLY A 1 205 ? 21.552 -14.105 0.543 1.00 45.84 205 GLY A C 1
ATOM 1609 O O . GLY A 1 205 ? 22.334 -14.343 -0.378 1.00 45.84 205 GLY A O 1
ATOM 1610 N N . THR A 1 206 ? 21.079 -12.874 0.750 1.00 58.38 206 THR A N 1
ATOM 1611 C CA . THR A 1 206 ? 21.592 -11.720 0.005 1.00 58.38 206 THR A CA 1
ATOM 1612 C C . THR A 1 206 ? 22.878 -11.217 0.640 1.00 58.38 206 THR A C 1
ATOM 1614 O O . THR A 1 206 ? 22.972 -11.128 1.864 1.00 58.38 206 THR A O 1
ATOM 1617 N N . GLN A 1 207 ? 23.875 -10.883 -0.191 1.00 64.31 207 GLN A N 1
ATOM 1618 C CA . GLN A 1 207 ? 25.132 -10.340 0.314 1.00 64.31 207 GLN A CA 1
ATOM 1619 C C . GLN A 1 207 ? 24.847 -9.177 1.280 1.00 64.31 207 GLN A C 1
ATOM 1621 O O . GLN A 1 207 ? 24.078 -8.266 0.932 1.00 64.31 207 GLN A O 1
ATOM 1626 N N . PRO A 1 208 ? 25.433 -9.201 2.491 1.00 66.50 208 PRO A N 1
ATOM 1627 C CA . PRO A 1 208 ? 25.242 -8.140 3.463 1.00 66.50 208 PRO A CA 1
ATOM 1628 C C . PRO A 1 208 ? 25.528 -6.780 2.820 1.00 66.50 208 PRO A C 1
ATOM 1630 O O . PRO A 1 208 ? 26.596 -6.559 2.261 1.00 66.50 208 PRO A O 1
ATOM 1633 N N . GLY A 1 209 ? 24.557 -5.867 2.873 1.00 77.00 209 GLY A N 1
ATOM 1634 C CA . GLY A 1 209 ? 24.712 -4.501 2.368 1.00 77.00 209 GLY A CA 1
ATOM 1635 C C . GLY A 1 209 ? 24.174 -4.232 0.959 1.00 77.00 209 GLY A C 1
ATOM 1636 O O . GLY A 1 209 ? 23.875 -3.074 0.681 1.00 77.00 209 GLY A O 1
ATOM 1637 N N . THR A 1 210 ? 23.923 -5.239 0.108 1.00 82.19 210 THR A N 1
ATOM 1638 C CA . THR A 1 210 ? 23.395 -4.991 -1.255 1.00 82.19 210 THR A CA 1
ATOM 1639 C C . THR A 1 210 ? 22.080 -4.209 -1.229 1.00 82.19 210 THR A C 1
ATOM 1641 O O . THR A 1 210 ? 21.944 -3.206 -1.926 1.00 82.19 210 THR A O 1
ATOM 1644 N N . GLY A 1 211 ? 21.126 -4.606 -0.379 1.00 83.81 211 GLY A N 1
ATOM 1645 C CA . GLY A 1 211 ? 19.849 -3.895 -0.243 1.00 83.81 211 GLY A CA 1
ATOM 1646 C C . GLY A 1 211 ? 20.021 -2.431 0.179 1.00 83.81 211 GLY A C 1
ATOM 1647 O O . GLY A 1 211 ? 19.340 -1.554 -0.351 1.00 83.81 211 GLY A O 1
ATOM 1648 N N . ARG A 1 212 ? 20.998 -2.152 1.053 1.00 87.81 212 ARG A N 1
ATOM 1649 C CA . ARG A 1 212 ? 21.312 -0.797 1.520 1.00 87.81 212 ARG A CA 1
ATOM 1650 C C . ARG A 1 212 ? 21.885 0.068 0.400 1.00 87.81 212 ARG A C 1
ATOM 1652 O O . ARG A 1 212 ? 21.393 1.170 0.189 1.00 87.81 212 ARG A O 1
ATOM 1659 N N . THR A 1 213 ? 22.863 -0.431 -0.353 1.00 90.81 213 THR A N 1
ATOM 1660 C CA . THR A 1 213 ? 23.439 0.310 -1.487 1.00 90.81 213 THR A CA 1
ATOM 1661 C C . THR A 1 213 ? 22.375 0.635 -2.540 1.00 90.81 213 THR A C 1
ATOM 1663 O O . THR A 1 213 ? 22.297 1.758 -3.038 1.00 90.81 213 THR A O 1
ATOM 1666 N N . LEU A 1 214 ? 21.486 -0.316 -2.847 1.00 92.06 214 LEU A N 1
ATOM 1667 C CA . LEU A 1 214 ? 20.396 -0.080 -3.798 1.00 92.06 214 LEU A CA 1
ATOM 1668 C C . LEU A 1 214 ? 19.354 0.911 -3.250 1.00 92.06 214 LEU A C 1
ATOM 1670 O O . LEU A 1 214 ? 18.828 1.726 -4.013 1.00 92.06 214 LEU A O 1
ATOM 1674 N N . LEU A 1 215 ? 19.085 0.898 -1.939 1.00 92.88 215 LEU A N 1
ATOM 1675 C CA . LEU A 1 215 ? 18.256 1.914 -1.285 1.00 92.88 215 LEU A CA 1
ATOM 1676 C C . LEU A 1 215 ? 18.883 3.309 -1.414 1.00 92.88 215 LEU A C 1
ATOM 1678 O O . LEU A 1 215 ? 18.184 4.261 -1.755 1.00 92.88 215 LEU A O 1
ATOM 1682 N N . GLU A 1 216 ? 20.191 3.438 -1.192 1.00 93.88 216 GLU A N 1
ATOM 1683 C CA . GLU A 1 216 ? 20.916 4.708 -1.315 1.00 93.88 216 GLU A CA 1
ATOM 1684 C C . GLU A 1 216 ? 20.810 5.277 -2.741 1.00 93.88 216 GLU A C 1
ATOM 1686 O O . GLU A 1 216 ? 20.529 6.470 -2.912 1.00 93.88 216 GLU A O 1
ATOM 1691 N N . HIS A 1 217 ? 20.912 4.425 -3.771 1.00 94.25 217 HIS A N 1
ATOM 1692 C CA . HIS A 1 217 ? 20.647 4.811 -5.163 1.00 94.25 217 HIS A CA 1
ATOM 1693 C C . HIS A 1 217 ? 19.200 5.283 -5.370 1.00 94.25 217 HIS A C 1
ATOM 1695 O O . HIS A 1 217 ? 18.971 6.329 -5.987 1.00 94.25 217 HIS A O 1
ATOM 1701 N N . CYS A 1 218 ? 18.217 4.573 -4.810 1.00 92.12 218 CYS A N 1
ATOM 1702 C CA . CYS A 1 218 ? 16.810 4.976 -4.874 1.00 92.12 218 CYS A CA 1
ATOM 1703 C C . CYS A 1 218 ? 16.569 6.331 -4.201 1.00 92.12 218 CYS A C 1
ATOM 1705 O O . CYS A 1 218 ? 15.868 7.180 -4.753 1.00 92.12 218 CYS A O 1
ATOM 1707 N N . HIS A 1 219 ? 17.164 6.565 -3.030 1.00 90.50 219 HIS A N 1
ATOM 1708 C CA . HIS A 1 219 ? 17.069 7.835 -2.314 1.00 90.50 219 HIS A CA 1
ATOM 1709 C C . HIS A 1 219 ? 17.726 8.976 -3.081 1.00 90.50 219 HIS A C 1
ATOM 1711 O O . HIS A 1 219 ? 17.129 10.049 -3.196 1.00 90.50 219 HIS A O 1
ATOM 1717 N N . ARG A 1 220 ? 18.908 8.748 -3.666 1.00 91.94 220 ARG A N 1
ATOM 1718 C CA . ARG A 1 220 ? 19.562 9.727 -4.541 1.00 91.94 220 ARG A CA 1
ATOM 1719 C C . ARG A 1 220 ? 18.643 10.111 -5.698 1.00 91.94 220 ARG A C 1
ATOM 1721 O O . ARG A 1 220 ? 18.362 11.295 -5.869 1.00 91.94 220 ARG A O 1
ATOM 1728 N N . LEU A 1 221 ? 18.121 9.134 -6.438 1.00 91.75 221 LEU A N 1
ATOM 1729 C CA . LEU A 1 221 ? 17.235 9.388 -7.576 1.00 91.75 221 LEU A CA 1
ATOM 1730 C C . LEU A 1 221 ? 15.934 10.083 -7.158 1.00 91.75 221 LEU A C 1
ATOM 1732 O O . LEU A 1 221 ? 15.526 11.046 -7.802 1.00 91.75 221 LEU A O 1
ATOM 1736 N N . ARG A 1 222 ? 15.324 9.678 -6.038 1.00 87.69 222 ARG A N 1
ATOM 1737 C CA . ARG A 1 222 ? 14.138 10.337 -5.466 1.00 87.69 222 ARG A CA 1
ATOM 1738 C C . ARG A 1 222 ? 14.399 11.812 -5.156 1.00 87.69 222 ARG A C 1
ATOM 1740 O O . ARG A 1 222 ? 13.569 12.662 -5.476 1.00 87.69 222 ARG A O 1
ATOM 1747 N N . ARG A 1 223 ? 15.546 12.127 -4.541 1.00 85.88 223 ARG A N 1
ATOM 1748 C CA . ARG A 1 223 ? 15.937 13.510 -4.226 1.00 85.88 223 ARG A CA 1
ATOM 1749 C C . ARG A 1 223 ? 16.143 14.330 -5.495 1.00 85.88 223 ARG A C 1
ATOM 1751 O O . ARG A 1 223 ? 15.643 15.450 -5.554 1.00 85.88 223 ARG A O 1
ATOM 1758 N N . LEU A 1 224 ? 16.779 13.766 -6.519 1.00 85.31 224 LEU A N 1
ATOM 1759 C CA . LEU A 1 224 ? 16.985 14.442 -7.802 1.00 85.31 224 LEU A CA 1
ATOM 1760 C C . LEU A 1 224 ? 15.671 14.683 -8.566 1.00 85.31 224 LEU A C 1
ATOM 1762 O O . LEU A 1 224 ? 15.497 15.730 -9.181 1.00 85.31 224 LEU A O 1
ATOM 1766 N N . SER A 1 225 ? 14.699 13.773 -8.462 1.00 76.75 225 SER A N 1
ATOM 1767 C CA . SER A 1 225 ? 13.379 13.920 -9.100 1.00 76.75 225 SER A CA 1
ATOM 1768 C C . SER A 1 225 ? 12.480 14.985 -8.477 1.00 76.75 225 SER A C 1
ATOM 1770 O O . SER A 1 225 ? 11.441 15.312 -9.043 1.00 76.75 225 SER A O 1
ATOM 1772 N N . SER A 1 226 ? 12.862 15.550 -7.330 1.00 59.59 226 SER A N 1
ATOM 1773 C CA . SER A 1 226 ? 12.053 16.506 -6.562 1.00 59.59 226 SER A CA 1
ATOM 1774 C C . SER A 1 226 ? 11.664 17.787 -7.313 1.00 59.59 226 SER A C 1
ATOM 1776 O O . SER A 1 226 ? 10.816 18.520 -6.802 1.00 59.59 226 SER A O 1
ATOM 1778 N N . GLY A 1 227 ? 12.265 18.055 -8.479 1.00 49.44 227 GLY A N 1
ATOM 1779 C CA . GLY A 1 227 ? 11.970 19.196 -9.352 1.00 49.44 227 GLY A CA 1
ATOM 1780 C C . GLY A 1 227 ? 11.728 18.849 -10.829 1.00 49.44 227 GLY A C 1
ATOM 1781 O O . GLY A 1 227 ? 11.805 19.750 -11.653 1.00 49.44 227 GLY A O 1
ATOM 1782 N N . GLY A 1 228 ? 11.479 17.578 -11.184 1.00 41.50 228 GLY A N 1
ATOM 1783 C CA . GLY A 1 228 ? 11.408 17.115 -12.583 1.00 41.50 228 GLY A CA 1
ATOM 1784 C C . GLY A 1 228 ? 10.035 16.614 -13.069 1.00 41.50 228 GLY A C 1
ATOM 1785 O O . GLY A 1 228 ? 9.037 16.670 -12.356 1.00 41.50 228 GLY A O 1
ATOM 1786 N N . ILE A 1 229 ? 10.019 16.078 -14.302 1.00 43.31 229 ILE A N 1
ATOM 1787 C CA . ILE A 1 229 ? 8.862 15.555 -15.080 1.00 43.31 229 ILE A CA 1
ATOM 1788 C C . ILE A 1 229 ? 8.000 14.558 -14.292 1.00 43.31 229 ILE A C 1
ATOM 1790 O O . ILE A 1 229 ? 6.783 14.474 -14.472 1.00 43.31 229 ILE A O 1
ATOM 1794 N N . VAL A 1 230 ? 8.630 13.814 -13.385 1.00 48.25 230 VAL A N 1
ATOM 1795 C CA . VAL A 1 230 ? 7.946 13.006 -12.383 1.00 48.25 230 VAL A CA 1
ATOM 1796 C C . VAL A 1 230 ? 7.468 13.972 -11.300 1.00 48.25 230 VAL A C 1
ATOM 1798 O O . VAL A 1 230 ? 8.132 14.145 -10.279 1.00 48.25 230 VAL A O 1
ATOM 1801 N N . GLY A 1 231 ? 6.370 14.679 -11.605 1.00 40.53 231 GLY A N 1
ATOM 1802 C CA . GLY A 1 231 ? 5.842 15.790 -10.811 1.00 40.53 231 GLY A CA 1
ATOM 1803 C C . GLY A 1 231 ? 5.834 15.468 -9.319 1.00 40.53 231 GLY A C 1
ATOM 1804 O O . GLY A 1 231 ? 5.751 14.297 -8.957 1.00 40.53 231 GLY A O 1
ATOM 1805 N N . PRO A 1 232 ? 5.946 16.476 -8.443 1.00 40.00 232 PRO A N 1
ATOM 1806 C CA . PRO A 1 232 ? 6.432 16.322 -7.080 1.00 40.00 232 PRO A CA 1
ATOM 1807 C C . PRO A 1 232 ? 5.686 15.223 -6.306 1.00 40.00 232 PRO A C 1
ATOM 1809 O O . PRO A 1 232 ? 4.727 15.463 -5.576 1.00 40.00 232 PRO A O 1
ATOM 1812 N N . MET A 1 233 ? 6.212 13.997 -6.365 1.00 46.72 233 MET A N 1
ATOM 1813 C CA . MET A 1 233 ? 5.833 12.900 -5.467 1.00 46.72 233 MET A CA 1
ATOM 1814 C C . MET A 1 233 ? 6.181 13.253 -4.013 1.00 46.72 233 MET A C 1
ATOM 1816 O O . MET A 1 233 ? 5.716 12.619 -3.073 1.00 46.72 233 MET A O 1
ATOM 1820 N N . ASN A 1 234 ? 6.937 14.339 -3.832 1.00 39.53 234 ASN A N 1
ATOM 1821 C CA . ASN A 1 234 ? 7.262 14.977 -2.567 1.00 39.53 234 ASN A CA 1
ATOM 1822 C C . ASN A 1 234 ? 6.243 16.042 -2.122 1.00 39.53 234 ASN A C 1
ATOM 1824 O O . ASN A 1 234 ? 6.423 16.618 -1.050 1.00 39.53 234 ASN A O 1
ATOM 1828 N N . SER A 1 235 ? 5.226 16.365 -2.933 1.00 32.62 235 SER A N 1
ATOM 1829 C CA . SER A 1 235 ? 4.222 17.391 -2.620 1.00 32.62 235 SER A CA 1
ATOM 1830 C C . SER A 1 235 ? 2.790 16.885 -2.594 1.00 32.62 235 SER A C 1
ATOM 1832 O O . SER A 1 235 ? 1.899 17.712 -2.419 1.00 32.62 235 SER A O 1
ATOM 1834 N N . THR A 1 236 ? 2.531 15.579 -2.727 1.00 37.12 236 THR A N 1
ATOM 1835 C CA . THR A 1 236 ? 1.287 15.067 -2.142 1.00 37.12 236 THR A CA 1
ATOM 1836 C C . THR A 1 236 ? 1.507 15.201 -0.644 1.00 37.12 236 THR A C 1
ATOM 1838 O O . THR A 1 236 ? 2.380 14.502 -0.120 1.00 37.12 236 THR A O 1
ATOM 1841 N N . PRO A 1 237 ? 0.829 16.130 0.056 1.00 37.16 237 PRO A N 1
ATOM 1842 C CA . PRO A 1 237 ? 0.959 16.175 1.496 1.00 37.16 237 PRO A CA 1
ATOM 1843 C C . PRO A 1 237 ? 0.600 14.772 1.970 1.00 37.16 237 PRO A C 1
ATOM 1845 O O . PRO A 1 237 ? -0.447 14.238 1.588 1.00 37.16 237 PRO A O 1
ATOM 1848 N N . LEU A 1 238 ? 1.456 14.151 2.785 1.00 45.62 238 LEU A N 1
ATOM 1849 C CA . LEU A 1 238 ? 0.975 13.063 3.624 1.00 45.62 238 LEU A CA 1
ATOM 1850 C C . LEU A 1 238 ? -0.325 13.557 4.284 1.00 45.62 238 LEU A C 1
ATOM 1852 O O . LEU A 1 238 ? -0.483 14.760 4.511 1.00 45.62 238 LEU A O 1
ATOM 1856 N N . ALA A 1 239 ? -1.249 12.670 4.651 1.00 39.66 239 ALA A N 1
ATOM 1857 C CA . ALA A 1 239 ? -2.407 13.091 5.449 1.00 39.66 239 ALA A CA 1
ATOM 1858 C C . ALA A 1 239 ? -1.988 13.877 6.725 1.00 39.66 239 ALA A C 1
ATOM 1860 O O . ALA A 1 239 ? -2.799 14.618 7.284 1.00 39.66 239 ALA A O 1
ATOM 1861 N N . SER A 1 240 ? -0.707 13.763 7.126 1.00 39.31 240 SER A N 1
ATOM 1862 C CA . SER A 1 240 ? 0.003 14.475 8.196 1.00 39.31 240 SER A CA 1
ATOM 1863 C C . SER A 1 240 ? 0.713 15.797 7.817 1.00 39.31 240 SER A C 1
ATOM 1865 O O . SER A 1 240 ? 1.302 16.434 8.692 1.00 39.31 240 SER A O 1
ATOM 1867 N N . GLY A 1 241 ? 0.696 16.239 6.555 1.00 43.31 241 GLY A N 1
ATOM 1868 C CA . GLY A 1 241 ? 1.284 17.516 6.117 1.00 43.31 241 GLY A CA 1
ATOM 1869 C C . GLY A 1 241 ? 2.821 17.588 6.099 1.00 43.31 241 GLY A C 1
ATOM 1870 O O . GLY A 1 241 ? 3.363 18.666 5.859 1.00 43.31 241 GLY A O 1
ATOM 1871 N N . ARG A 1 242 ? 3.541 16.479 6.334 1.00 52.44 242 ARG A N 1
ATOM 1872 C CA . ARG A 1 242 ? 5.012 16.398 6.210 1.00 52.44 242 ARG A CA 1
ATOM 1873 C C . ARG A 1 242 ? 5.449 15.719 4.908 1.00 52.44 242 ARG A C 1
ATOM 1875 O O . ARG A 1 242 ? 4.700 14.944 4.321 1.00 52.44 242 ARG A O 1
ATOM 1882 N N . ARG A 1 243 ? 6.681 16.014 4.476 1.00 62.66 243 ARG A N 1
ATOM 1883 C CA . ARG A 1 243 ? 7.423 15.226 3.477 1.00 62.66 243 ARG A CA 1
ATOM 1884 C C . ARG A 1 243 ? 8.005 13.990 4.162 1.00 62.66 243 ARG A C 1
ATOM 1886 O O . ARG A 1 243 ? 8.320 14.060 5.347 1.00 62.66 243 ARG A O 1
ATOM 1893 N N . LEU A 1 244 ? 8.184 12.895 3.425 1.00 68.94 244 LEU A N 1
ATOM 1894 C CA . LEU A 1 244 ? 8.989 11.784 3.929 1.00 68.94 244 LEU A CA 1
ATOM 1895 C C . LEU A 1 244 ? 10.392 12.249 4.275 1.00 68.94 244 LEU A C 1
ATOM 1897 O O . LEU A 1 244 ? 11.087 12.808 3.420 1.00 68.94 244 LEU A O 1
ATOM 1901 N N . THR A 1 245 ? 10.794 11.961 5.503 1.00 80.75 245 THR A N 1
ATOM 1902 C CA . THR A 1 245 ? 12.181 12.041 5.930 1.00 80.75 245 THR A CA 1
ATOM 1903 C C . THR A 1 245 ? 12.931 10.833 5.369 1.00 80.75 245 THR A C 1
ATOM 1905 O O . THR A 1 245 ? 12.361 9.749 5.224 1.00 80.75 245 THR A O 1
ATOM 1908 N N . ASP A 1 246 ? 14.206 11.022 5.026 1.00 83.19 246 ASP A N 1
ATOM 1909 C CA . ASP A 1 246 ? 15.067 9.899 4.636 1.00 83.19 246 ASP A CA 1
ATOM 1910 C C . ASP A 1 246 ? 15.181 8.896 5.800 1.00 83.19 246 ASP A C 1
ATOM 1912 O O . ASP A 1 246 ? 15.047 7.700 5.581 1.00 83.19 246 ASP A O 1
ATOM 1916 N N . GLY A 1 247 ? 15.241 9.380 7.048 1.00 87.25 247 GLY A N 1
ATOM 1917 C CA . GLY A 1 247 ? 15.261 8.524 8.241 1.00 87.25 247 GLY A CA 1
ATOM 1918 C C . GLY A 1 247 ? 14.045 7.597 8.372 1.00 87.25 247 GLY A C 1
ATOM 1919 O O . GLY A 1 247 ? 14.205 6.415 8.669 1.00 87.25 247 GLY A O 1
ATOM 1920 N N . PHE A 1 248 ? 12.827 8.077 8.085 1.00 86.19 248 PHE A N 1
ATOM 1921 C CA . PHE A 1 248 ? 11.648 7.202 8.087 1.00 86.19 248 PHE A CA 1
ATOM 1922 C C . PHE A 1 248 ? 11.720 6.135 6.990 1.00 86.19 248 PHE A C 1
ATOM 1924 O O . PHE A 1 248 ? 11.296 4.999 7.207 1.00 86.19 248 PHE A O 1
ATOM 1931 N N . LEU A 1 249 ? 12.229 6.485 5.806 1.00 87.94 249 LEU A N 1
ATOM 1932 C CA . LEU A 1 249 ? 12.382 5.534 4.708 1.00 87.94 249 LEU A CA 1
ATOM 1933 C C . LEU A 1 249 ? 13.444 4.475 5.007 1.00 87.94 249 LEU A C 1
ATOM 1935 O O . LEU A 1 249 ? 13.207 3.307 4.713 1.00 87.94 249 LEU A O 1
ATOM 1939 N N . GLU A 1 250 ? 14.567 4.862 5.608 1.00 91.06 250 GLU A N 1
ATOM 1940 C CA . GLU A 1 250 ? 15.620 3.945 6.050 1.00 91.06 250 GLU A CA 1
ATOM 1941 C C . GLU A 1 250 ? 15.095 2.961 7.098 1.00 91.06 250 GLU A C 1
ATOM 1943 O O . GLU A 1 250 ? 15.266 1.750 6.953 1.00 91.06 250 GLU A O 1
ATOM 1948 N N . GLU A 1 251 ? 14.380 3.456 8.111 1.00 91.06 251 GLU A N 1
ATOM 1949 C CA . GLU A 1 251 ? 13.785 2.601 9.140 1.00 91.06 251 GLU A CA 1
ATOM 1950 C C . GLU A 1 251 ? 12.704 1.683 8.554 1.00 91.06 251 GLU A C 1
ATOM 1952 O O . GLU A 1 251 ? 12.678 0.484 8.836 1.00 91.06 251 GLU A O 1
ATOM 1957 N N . THR A 1 252 ? 11.851 2.214 7.670 1.00 90.75 252 THR A N 1
ATOM 1958 C CA . THR A 1 252 ? 10.834 1.423 6.962 1.00 90.75 252 THR A CA 1
ATOM 1959 C C . THR A 1 252 ? 11.472 0.350 6.081 1.00 90.75 252 THR A C 1
ATOM 1961 O O . THR A 1 252 ? 10.979 -0.774 6.020 1.00 90.75 252 THR A O 1
ATOM 1964 N N . HIS A 1 253 ? 12.581 0.666 5.410 1.00 93.31 253 HIS A N 1
ATOM 1965 C CA . HIS A 1 253 ? 13.327 -0.302 4.617 1.00 93.31 253 HIS A CA 1
ATOM 1966 C C . HIS A 1 253 ? 13.919 -1.402 5.490 1.00 93.31 253 HIS A C 1
ATOM 1968 O O . HIS A 1 253 ? 13.784 -2.575 5.154 1.00 93.31 253 HIS A O 1
ATOM 1974 N N . ARG A 1 254 ? 14.518 -1.045 6.630 1.00 92.81 254 ARG A N 1
ATOM 1975 C CA . ARG A 1 254 ? 15.076 -2.012 7.580 1.00 92.81 254 ARG A CA 1
ATOM 1976 C C . ARG A 1 254 ? 14.023 -3.030 8.017 1.00 92.81 254 ARG A C 1
ATOM 1978 O O . ARG A 1 254 ? 14.287 -4.230 7.973 1.00 92.81 254 ARG A O 1
ATOM 1985 N N . VAL A 1 255 ? 12.828 -2.567 8.393 1.00 93.31 255 VAL A N 1
ATOM 1986 C CA . VAL A 1 255 ? 11.733 -3.472 8.782 1.00 93.31 255 VAL A CA 1
ATOM 1987 C C . VAL A 1 255 ? 11.157 -4.237 7.587 1.00 93.31 255 VAL A C 1
ATOM 1989 O O . VAL A 1 255 ? 10.799 -5.399 7.738 1.00 93.31 255 VAL A O 1
ATOM 1992 N N . ALA A 1 256 ? 11.118 -3.641 6.389 1.00 94.00 256 ALA A N 1
ATOM 1993 C CA . ALA A 1 256 ? 10.674 -4.324 5.173 1.00 94.00 256 ALA A CA 1
ATOM 1994 C C . ALA A 1 256 ? 11.623 -5.455 4.767 1.00 94.00 256 ALA A C 1
ATOM 1996 O O . ALA A 1 256 ? 11.160 -6.541 4.446 1.00 94.00 256 ALA A O 1
ATOM 1997 N N . VAL A 1 257 ? 12.939 -5.240 4.820 1.00 93.62 257 VAL A N 1
ATOM 1998 C CA . VAL A 1 257 ? 13.936 -6.285 4.542 1.00 93.62 257 VAL A CA 1
ATOM 1999 C C . VAL A 1 257 ? 13.816 -7.421 5.551 1.00 93.62 257 VAL A C 1
ATOM 2001 O O . VAL A 1 257 ? 13.774 -8.580 5.147 1.00 93.62 257 VAL A O 1
ATOM 2004 N N . ALA A 1 258 ? 13.704 -7.095 6.844 1.00 91.38 258 ALA A N 1
ATOM 2005 C CA . ALA A 1 258 ? 13.535 -8.093 7.899 1.00 91.38 258 ALA A CA 1
ATOM 2006 C C . ALA A 1 258 ? 12.263 -8.941 7.710 1.00 91.38 258 ALA A C 1
ATOM 2008 O O . ALA A 1 258 ? 12.275 -10.131 8.004 1.00 91.38 258 ALA A O 1
ATOM 2009 N N . ALA A 1 259 ? 11.193 -8.347 7.177 1.00 92.12 259 ALA A N 1
ATOM 2010 C CA . ALA A 1 259 ? 9.937 -9.031 6.881 1.00 92.12 259 ALA A CA 1
ATOM 2011 C C . ALA A 1 259 ? 9.891 -9.707 5.494 1.00 92.12 259 ALA A C 1
ATOM 2013 O O . ALA A 1 259 ? 8.842 -10.214 5.104 1.00 92.12 259 ALA A O 1
ATOM 2014 N N . GLY A 1 260 ? 10.974 -9.676 4.704 1.00 93.31 260 GLY A N 1
ATOM 2015 C CA . GLY A 1 260 ? 10.960 -10.197 3.329 1.00 93.31 260 GLY A CA 1
ATOM 2016 C C . GLY A 1 260 ? 10.047 -9.410 2.375 1.00 93.31 260 GLY A C 1
ATOM 2017 O O . GLY A 1 260 ? 9.597 -9.928 1.354 1.00 93.31 260 GLY A O 1
ATOM 2018 N N . ALA A 1 261 ? 9.763 -8.151 2.703 1.00 95.00 261 ALA A N 1
ATOM 2019 C CA . ALA A 1 261 ? 8.804 -7.305 2.010 1.00 95.00 261 ALA A CA 1
ATOM 2020 C C . ALA A 1 261 ? 9.432 -6.191 1.161 1.00 95.00 261 ALA A C 1
ATOM 2022 O O . ALA A 1 261 ? 8.698 -5.486 0.480 1.00 95.00 261 ALA A O 1
ATOM 2023 N N . ALA A 1 262 ? 10.748 -5.976 1.174 1.00 95.38 262 ALA A N 1
ATOM 2024 C CA . ALA A 1 262 ? 11.379 -4.940 0.353 1.00 95.38 262 ALA A CA 1
ATOM 2025 C C . ALA A 1 262 ? 11.564 -5.400 -1.106 1.00 95.38 262 ALA A C 1
ATOM 2027 O O . ALA A 1 262 ? 12.117 -6.471 -1.358 1.00 95.38 262 ALA A O 1
ATOM 2028 N N . ASP A 1 263 ? 11.169 -4.562 -2.069 1.00 96.00 263 ASP A N 1
ATOM 2029 C CA . ASP A 1 263 ? 11.427 -4.761 -3.501 1.00 96.00 263 ASP A CA 1
ATOM 2030 C C . ASP A 1 263 ? 11.968 -3.461 -4.115 1.00 96.00 263 ASP A C 1
ATOM 2032 O O . ASP A 1 263 ? 11.351 -2.397 -4.028 1.00 96.00 263 ASP A O 1
ATOM 2036 N N . ILE A 1 264 ? 13.156 -3.540 -4.705 1.00 96.19 264 ILE A N 1
ATOM 2037 C CA . ILE A 1 264 ? 13.862 -2.423 -5.324 1.00 96.19 264 ILE A CA 1
ATOM 2038 C C . ILE A 1 264 ? 14.148 -2.781 -6.773 1.00 96.19 264 ILE A C 1
ATOM 2040 O O . ILE A 1 264 ? 14.792 -3.789 -7.049 1.00 96.19 264 ILE A O 1
ATOM 2044 N N . CYS A 1 265 ? 13.736 -1.917 -7.692 1.00 97.06 265 CYS A N 1
ATOM 2045 C CA . CYS A 1 265 ? 14.062 -2.020 -9.108 1.00 97.06 265 CYS A CA 1
ATOM 2046 C C .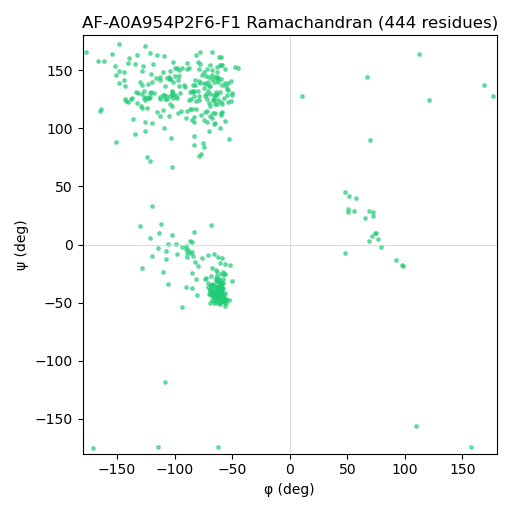 CYS A 1 265 ? 14.864 -0.798 -9.544 1.00 97.06 265 CYS A C 1
ATOM 2048 O O . CYS A 1 265 ? 14.451 0.332 -9.292 1.00 97.06 265 CYS A O 1
ATOM 2050 N N . LEU A 1 266 ? 15.980 -1.023 -10.229 1.00 97.38 266 LEU A N 1
ATOM 2051 C CA . LEU A 1 266 ? 16.868 0.002 -10.763 1.00 97.38 266 LEU A CA 1
ATOM 2052 C C . LEU A 1 266 ? 17.124 -0.256 -12.245 1.00 97.38 266 LEU A C 1
ATOM 2054 O O . LEU A 1 266 ? 17.385 -1.385 -12.662 1.00 97.38 266 LEU A O 1
ATOM 2058 N N . LEU A 1 267 ? 17.100 0.813 -13.031 1.00 98.06 267 LEU A N 1
ATOM 2059 C CA . LEU A 1 267 ? 17.595 0.818 -14.397 1.00 98.06 267 LEU A CA 1
ATOM 2060 C C . LEU A 1 267 ? 18.917 1.577 -14.421 1.00 98.06 267 LEU A C 1
ATOM 2062 O O . LEU A 1 267 ? 18.971 2.729 -13.989 1.00 98.06 267 LEU A O 1
ATOM 2066 N N . HIS A 1 268 ? 19.957 0.937 -14.940 1.00 98.25 268 HIS A N 1
ATOM 2067 C CA . HIS A 1 268 ? 21.254 1.551 -15.176 1.00 98.25 268 HIS A CA 1
ATOM 2068 C C . HIS A 1 268 ? 21.448 1.822 -16.669 1.00 98.25 268 HIS A C 1
ATOM 2070 O O . HIS A 1 268 ? 21.034 1.017 -17.509 1.00 98.25 268 HIS A O 1
ATOM 2076 N N . LEU A 1 269 ? 22.111 2.931 -16.988 1.00 98.06 269 LEU A N 1
ATOM 2077 C CA . LEU A 1 269 ? 22.556 3.294 -18.329 1.00 98.06 269 LEU A CA 1
ATOM 2078 C C . LEU A 1 269 ? 24.064 3.539 -18.279 1.00 98.06 269 LEU A C 1
ATOM 2080 O O . LEU A 1 269 ? 24.526 4.408 -17.552 1.00 98.06 269 LEU A O 1
ATOM 2084 N N . SER A 1 270 ? 24.832 2.736 -19.013 1.00 97.12 270 SER A N 1
ATOM 2085 C CA . SER A 1 270 ? 26.304 2.778 -19.011 1.00 97.12 270 SER A CA 1
ATOM 2086 C C . SER A 1 270 ? 26.940 2.623 -17.619 1.00 97.12 270 SER A C 1
ATOM 2088 O O . SER A 1 270 ? 28.046 3.091 -17.388 1.00 97.12 270 SER A O 1
ATOM 2090 N N . GLY A 1 271 ? 26.259 1.914 -16.713 1.00 96.06 271 GLY A N 1
ATOM 2091 C CA . GLY A 1 271 ? 26.710 1.670 -15.338 1.00 96.06 271 GLY A CA 1
ATOM 2092 C C . GLY A 1 271 ? 26.097 2.608 -14.297 1.00 96.06 271 GLY A C 1
ATOM 2093 O O . GLY A 1 271 ? 26.050 2.237 -13.128 1.00 96.06 271 GLY A O 1
ATOM 2094 N N . ASP A 1 272 ? 25.535 3.749 -14.702 1.00 96.81 272 ASP A N 1
ATOM 2095 C CA . ASP A 1 272 ? 24.938 4.715 -13.777 1.00 96.81 272 ASP A CA 1
ATOM 2096 C C . ASP A 1 272 ? 23.442 4.454 -13.555 1.00 96.81 272 ASP A C 1
ATOM 2098 O O . ASP A 1 272 ? 22.711 4.239 -14.527 1.00 96.81 272 ASP A O 1
ATOM 2102 N N . PRO A 1 273 ? 22.932 4.495 -12.309 1.00 97.25 273 PRO A N 1
ATOM 2103 C CA . PRO A 1 273 ? 21.507 4.348 -12.040 1.00 97.25 273 PRO A CA 1
ATOM 2104 C C . PRO A 1 273 ? 20.746 5.581 -12.547 1.00 97.25 273 PRO A C 1
ATOM 2106 O O . PRO A 1 273 ? 20.956 6.696 -12.072 1.00 97.25 273 PRO A O 1
ATOM 2109 N N . VAL A 1 274 ? 19.826 5.377 -13.491 1.00 96.75 274 VAL A N 1
ATOM 2110 C CA . VAL A 1 274 ? 19.063 6.452 -14.150 1.00 96.75 274 VAL A CA 1
ATOM 2111 C C . VAL A 1 274 ? 17.588 6.479 -13.771 1.00 96.75 274 VAL A C 1
ATOM 2113 O O . VAL A 1 274 ? 16.962 7.534 -13.851 1.00 96.75 274 VAL A O 1
ATOM 2116 N N . ALA A 1 275 ? 17.024 5.354 -13.332 1.00 95.75 275 ALA A N 1
ATOM 2117 C CA . ALA A 1 275 ? 15.651 5.276 -12.847 1.00 95.75 275 ALA A CA 1
ATOM 2118 C C . ALA A 1 275 ? 15.517 4.208 -11.756 1.00 95.75 275 ALA A C 1
ATOM 2120 O O . ALA A 1 275 ? 16.232 3.208 -11.767 1.00 95.75 275 ALA A O 1
ATOM 2121 N N . ALA A 1 276 ? 14.598 4.420 -10.817 1.00 95.50 276 ALA A N 1
ATOM 2122 C CA . ALA A 1 276 ? 14.366 3.550 -9.675 1.00 95.50 276 ALA A CA 1
ATOM 2123 C C . ALA A 1 276 ? 12.887 3.464 -9.302 1.00 95.50 276 ALA A C 1
ATOM 2125 O O . ALA A 1 276 ? 12.161 4.455 -9.391 1.00 95.50 276 ALA A O 1
ATOM 2126 N N . VAL A 1 277 ? 12.473 2.310 -8.783 1.00 93.81 277 VAL A N 1
ATOM 2127 C CA . VAL A 1 277 ? 11.195 2.097 -8.097 1.00 93.81 277 VAL A CA 1
ATOM 2128 C C . VAL A 1 277 ? 11.464 1.364 -6.794 1.00 93.81 277 VAL A C 1
ATOM 2130 O O . VAL A 1 277 ? 12.125 0.328 -6.788 1.00 93.81 277 VAL A O 1
ATOM 2133 N N . TYR A 1 278 ? 10.908 1.888 -5.706 1.00 94.25 278 TYR A N 1
ATOM 2134 C CA . TYR A 1 278 ? 10.873 1.223 -4.412 1.00 94.25 278 TYR A CA 1
ATOM 2135 C C . TYR A 1 278 ? 9.441 0.778 -4.118 1.00 94.25 278 TYR A C 1
ATOM 2137 O O . TYR A 1 278 ? 8.518 1.600 -4.135 1.00 94.25 278 TYR A O 1
ATOM 2145 N N . SER A 1 279 ? 9.262 -0.507 -3.832 1.00 94.88 279 SER A N 1
ATOM 2146 C CA . SER A 1 279 ? 7.968 -1.129 -3.558 1.00 94.88 279 SER A CA 1
ATOM 2147 C C . SER A 1 279 ? 8.031 -2.010 -2.314 1.00 94.88 279 SER A C 1
ATOM 2149 O O . SER A 1 279 ? 9.105 -2.423 -1.873 1.00 94.88 279 SER A O 1
ATOM 2151 N N . HIS A 1 280 ? 6.861 -2.333 -1.772 1.00 95.06 280 HIS A N 1
ATOM 2152 C CA . HIS A 1 280 ? 6.709 -3.457 -0.859 1.00 95.06 280 HIS A CA 1
ATOM 2153 C C . HIS A 1 280 ? 6.113 -4.660 -1.591 1.00 95.06 280 HIS A C 1
ATOM 2155 O O . HIS A 1 280 ? 5.208 -4.491 -2.404 1.00 95.06 280 HIS A O 1
ATOM 2161 N N . HIS A 1 281 ? 6.604 -5.859 -1.299 1.00 95.38 281 HIS A N 1
ATOM 2162 C CA . HIS A 1 281 ? 6.100 -7.125 -1.815 1.00 95.38 281 HIS A CA 1
ATOM 2163 C C . HIS A 1 281 ? 5.479 -7.946 -0.678 1.00 95.38 281 HIS A C 1
ATOM 2165 O O . HIS A 1 281 ? 6.138 -8.219 0.319 1.00 95.38 281 HIS A O 1
ATOM 2171 N N . VAL A 1 282 ? 4.223 -8.365 -0.830 1.00 94.62 282 VAL A N 1
ATOM 2172 C CA . VAL A 1 282 ? 3.515 -9.222 0.134 1.00 94.62 282 VAL A CA 1
ATOM 2173 C C . VAL A 1 282 ? 2.635 -10.203 -0.629 1.00 94.62 282 VAL A C 1
ATOM 2175 O O . VAL A 1 282 ? 1.784 -9.777 -1.403 1.00 94.62 282 VAL A O 1
ATOM 2178 N N . ALA A 1 283 ? 2.818 -11.509 -0.415 1.00 93.50 283 ALA A N 1
ATOM 2179 C CA . ALA A 1 283 ? 1.987 -12.567 -1.009 1.00 93.50 283 ALA A CA 1
ATOM 2180 C C . ALA A 1 283 ? 1.763 -12.416 -2.536 1.00 93.50 283 ALA A C 1
ATOM 2182 O O . ALA A 1 283 ? 0.640 -12.518 -3.032 1.00 93.50 283 ALA A O 1
ATOM 2183 N N . GLY A 1 284 ? 2.831 -12.115 -3.286 1.00 94.62 284 GLY A N 1
ATOM 2184 C CA . GLY A 1 284 ? 2.779 -11.904 -4.736 1.00 94.62 284 GLY A CA 1
ATOM 2185 C C . GLY A 1 284 ? 2.199 -10.550 -5.159 1.00 94.62 284 GLY A C 1
ATOM 2186 O O . GLY A 1 284 ? 2.019 -10.299 -6.345 1.00 94.62 284 GLY A O 1
ATOM 2187 N N . ARG A 1 285 ? 1.881 -9.650 -4.231 1.00 95.19 285 ARG A N 1
ATOM 2188 C CA . ARG A 1 285 ? 1.421 -8.294 -4.537 1.00 95.19 285 ARG A CA 1
ATOM 2189 C C . ARG A 1 285 ? 2.547 -7.294 -4.330 1.00 95.19 285 ARG A C 1
ATOM 2191 O O . ARG A 1 285 ? 3.137 -7.245 -3.257 1.00 95.19 285 ARG A O 1
ATOM 2198 N N . LEU A 1 286 ? 2.790 -6.462 -5.336 1.00 95.19 286 LEU A N 1
ATOM 2199 C CA . LEU A 1 286 ? 3.724 -5.341 -5.285 1.00 95.19 286 LEU A CA 1
ATOM 2200 C C . LEU A 1 286 ? 2.979 -4.025 -5.109 1.00 95.19 286 LEU A C 1
ATOM 2202 O O . LEU A 1 286 ? 2.040 -3.716 -5.842 1.00 95.19 286 LEU A O 1
ATOM 2206 N N . GLU A 1 287 ? 3.431 -3.222 -4.159 1.00 93.38 287 GLU A N 1
ATOM 2207 C CA . GLU A 1 287 ? 2.846 -1.931 -3.827 1.00 93.38 287 GLU A CA 1
ATOM 2208 C C . GLU A 1 287 ? 3.933 -0.866 -3.878 1.00 93.38 287 GLU A C 1
ATOM 2210 O O . GLU A 1 287 ? 4.797 -0.787 -3.004 1.00 93.38 287 GLU A O 1
ATOM 2215 N N . GLY A 1 288 ? 3.902 -0.055 -4.931 1.00 92.06 288 GLY A N 1
ATOM 2216 C CA . GLY A 1 288 ? 4.860 1.014 -5.146 1.00 92.06 288 GLY A CA 1
ATOM 2217 C C . GLY A 1 288 ? 4.764 2.078 -4.059 1.00 92.06 288 GLY A C 1
ATOM 2218 O O . GLY A 1 288 ? 3.693 2.622 -3.792 1.00 92.06 288 GLY A O 1
ATOM 2219 N N . VAL A 1 289 ? 5.901 2.408 -3.453 1.00 89.50 289 VAL A N 1
ATOM 2220 C CA . VAL A 1 289 ? 6.005 3.469 -2.446 1.00 89.50 289 VAL A CA 1
ATOM 2221 C C . VAL A 1 289 ? 6.400 4.773 -3.127 1.00 89.50 289 VAL A C 1
ATOM 2223 O O . VAL A 1 289 ? 5.708 5.778 -3.000 1.00 89.50 289 VAL A O 1
ATOM 2226 N N . TYR A 1 290 ? 7.493 4.757 -3.890 1.00 87.94 290 TYR A N 1
ATOM 2227 C CA . TYR A 1 290 ? 7.969 5.903 -4.661 1.00 87.94 290 TYR A CA 1
ATOM 2228 C C . TYR A 1 290 ? 8.795 5.438 -5.863 1.00 87.94 290 TYR A C 1
ATOM 2230 O O . TYR A 1 290 ? 9.261 4.299 -5.917 1.00 87.94 290 TYR A O 1
ATOM 2238 N N . CYS A 1 291 ? 9.004 6.335 -6.824 1.00 90.19 291 CYS A N 1
ATOM 2239 C CA . CYS A 1 291 ? 9.991 6.148 -7.881 1.00 90.19 291 CYS A CA 1
ATOM 2240 C C . CYS A 1 291 ? 10.947 7.349 -7.940 1.00 90.19 291 CYS A C 1
ATOM 2242 O O . CYS A 1 291 ? 10.752 8.356 -7.256 1.00 90.19 291 CYS A O 1
ATOM 2244 N N . GLY A 1 292 ? 12.007 7.230 -8.726 1.00 90.31 292 GLY A N 1
ATOM 2245 C CA . GLY A 1 292 ? 12.966 8.298 -8.970 1.00 90.31 292 GLY A CA 1
ATOM 2246 C C . GLY A 1 292 ? 13.603 8.138 -10.342 1.00 90.31 292 GLY A C 1
ATOM 2247 O O . GLY A 1 292 ? 13.679 7.037 -10.873 1.00 90.31 292 GLY A O 1
ATOM 2248 N N . MET A 1 293 ? 14.044 9.240 -10.920 1.00 91.88 293 MET A N 1
ATOM 2249 C CA . MET A 1 293 ? 14.704 9.337 -12.211 1.00 91.88 293 MET A CA 1
ATOM 2250 C C . MET A 1 293 ? 15.771 10.427 -12.155 1.00 91.88 293 MET A C 1
ATOM 2252 O O . MET A 1 293 ? 15.575 11.475 -11.528 1.00 91.88 293 MET A O 1
ATOM 2256 N N . HIS A 1 294 ? 16.896 10.173 -12.810 1.00 93.44 294 HIS A N 1
ATOM 2257 C CA . HIS A 1 294 ? 17.950 11.156 -12.981 1.00 93.44 294 HIS A CA 1
ATOM 2258 C C . HIS A 1 294 ? 17.456 12.264 -13.930 1.00 93.44 294 HIS A C 1
ATOM 2260 O O . HIS A 1 294 ? 16.836 11.943 -14.943 1.00 93.44 294 HIS A O 1
ATOM 2266 N N . PRO A 1 295 ? 17.697 13.555 -13.641 1.00 90.00 295 PRO A N 1
ATOM 2267 C CA . PRO A 1 295 ? 17.169 14.663 -14.444 1.00 90.00 295 PRO A CA 1
ATOM 2268 C C . PRO A 1 295 ? 17.711 14.680 -15.877 1.00 90.00 295 PRO A C 1
ATOM 2270 O O . PRO A 1 295 ? 17.016 15.114 -16.786 1.00 90.00 295 PRO A O 1
ATOM 2273 N N . GLU A 1 296 ? 18.927 14.175 -16.075 1.00 92.19 296 GLU A N 1
ATOM 2274 C CA . GLU A 1 296 ? 19.571 14.077 -17.392 1.00 92.19 296 GLU A CA 1
ATOM 2275 C C . GLU A 1 296 ? 19.276 12.751 -18.108 1.00 92.19 296 GLU A C 1
ATOM 2277 O O . GLU A 1 296 ? 19.717 12.543 -19.237 1.00 92.19 296 GLU A O 1
ATOM 2282 N N . ALA A 1 297 ? 18.556 11.823 -17.465 1.00 92.62 297 ALA A N 1
ATOM 2283 C CA . ALA A 1 297 ? 18.189 10.578 -18.121 1.00 92.62 297 ALA A CA 1
ATOM 2284 C C . ALA A 1 297 ? 17.138 10.834 -19.211 1.00 92.62 297 ALA A C 1
ATOM 2286 O O . ALA A 1 297 ? 16.227 11.645 -19.007 1.00 92.62 297 ALA A O 1
ATOM 2287 N N . PRO A 1 298 ? 17.192 10.097 -20.335 1.00 92.56 298 PRO A N 1
ATOM 2288 C CA . PRO A 1 298 ? 16.107 10.113 -21.305 1.00 92.56 298 PRO A CA 1
ATOM 2289 C C . PRO A 1 298 ? 14.778 9.743 -20.622 1.00 92.56 298 PRO A C 1
ATOM 2291 O O . PRO A 1 298 ? 14.755 8.791 -19.833 1.00 92.56 298 PRO A O 1
ATOM 2294 N N . PRO A 1 299 ? 13.662 10.442 -20.904 1.00 88.56 299 PRO A N 1
ATOM 2295 C CA . PRO A 1 299 ? 12.363 10.150 -20.286 1.00 88.56 299 PRO A CA 1
ATOM 2296 C C . PRO A 1 299 ? 11.890 8.704 -20.525 1.00 88.56 299 PRO A C 1
ATOM 2298 O O . PRO A 1 299 ? 11.140 8.145 -19.722 1.00 88.56 299 PRO A O 1
ATOM 2301 N N . GLU A 1 300 ? 12.378 8.070 -21.592 1.00 93.50 300 GLU A N 1
ATOM 2302 C CA . GLU A 1 300 ? 12.196 6.661 -21.936 1.00 93.50 300 GLU A CA 1
ATOM 2303 C C . GLU A 1 300 ? 12.682 5.694 -20.839 1.00 93.50 300 GLU A C 1
ATOM 2305 O O . GLU A 1 300 ? 12.163 4.582 -20.737 1.00 93.50 300 GLU A O 1
ATOM 2310 N N . ALA A 1 301 ? 13.635 6.104 -19.990 1.00 94.88 301 ALA A N 1
ATOM 2311 C CA . ALA A 1 301 ? 14.190 5.277 -18.915 1.00 94.88 301 ALA A CA 1
ATOM 2312 C C . ALA A 1 301 ? 13.109 4.764 -17.957 1.00 94.88 301 ALA A C 1
ATOM 2314 O O . ALA A 1 301 ? 13.111 3.592 -17.585 1.00 94.88 301 ALA A O 1
ATOM 2315 N N . MET A 1 302 ? 12.146 5.612 -17.593 1.00 92.38 302 MET A N 1
ATOM 2316 C CA . MET A 1 302 ? 11.060 5.207 -16.701 1.00 92.38 302 MET A CA 1
ATOM 2317 C C . MET A 1 302 ? 10.103 4.213 -17.378 1.00 92.38 302 MET A C 1
ATOM 2319 O O . MET A 1 302 ? 9.666 3.253 -16.746 1.00 92.38 302 MET A O 1
ATOM 2323 N N . LEU A 1 303 ? 9.812 4.409 -18.671 1.00 93.44 303 LEU A N 1
ATOM 2324 C CA . LEU A 1 303 ? 8.960 3.505 -19.449 1.00 93.44 303 LEU A CA 1
ATOM 2325 C C . LEU A 1 303 ? 9.581 2.102 -19.525 1.00 93.44 303 LEU A C 1
ATOM 2327 O O . LEU A 1 303 ? 8.909 1.110 -19.249 1.00 93.44 303 LEU A O 1
ATOM 2331 N N . VAL A 1 304 ? 10.879 2.031 -19.834 1.00 96.50 304 VAL A N 1
ATOM 2332 C CA . VAL A 1 304 ? 11.619 0.764 -19.896 1.00 96.50 304 VAL A CA 1
ATOM 2333 C C . VAL A 1 304 ? 11.743 0.128 -18.512 1.00 96.50 304 VAL A C 1
ATOM 2335 O O . VAL A 1 304 ? 11.550 -1.078 -18.389 1.00 96.50 304 VAL A O 1
ATOM 2338 N N . LEU A 1 305 ? 11.994 0.903 -17.450 1.00 96.38 305 LEU A N 1
ATOM 2339 C CA . LEU A 1 305 ? 12.015 0.376 -16.080 1.00 96.38 305 LEU A CA 1
ATOM 2340 C C . LEU A 1 305 ? 10.689 -0.308 -15.711 1.00 96.38 305 LEU A C 1
ATOM 2342 O O . LEU A 1 305 ? 10.707 -1.406 -15.155 1.00 96.38 305 LEU A O 1
ATOM 2346 N N . PHE A 1 306 ? 9.551 0.317 -16.021 1.00 94.88 306 PHE A N 1
ATOM 2347 C CA . PHE A 1 306 ? 8.239 -0.259 -15.723 1.00 94.88 306 PHE A CA 1
ATOM 2348 C C . PHE A 1 306 ? 7.939 -1.505 -16.553 1.00 94.88 306 PHE A C 1
ATOM 2350 O O . PHE A 1 306 ? 7.443 -2.481 -15.992 1.00 94.88 306 PHE A O 1
ATOM 2357 N N . ASP A 1 307 ? 8.289 -1.523 -17.842 1.00 96.44 307 ASP A N 1
ATOM 2358 C CA . ASP A 1 307 ? 8.157 -2.738 -18.653 1.00 96.44 307 ASP A CA 1
ATOM 2359 C C . ASP A 1 307 ? 8.959 -3.901 -18.057 1.00 96.44 307 ASP A C 1
ATOM 2361 O O . ASP A 1 307 ? 8.422 -4.989 -17.839 1.00 96.44 307 ASP A O 1
ATOM 2365 N N . ARG A 1 308 ? 10.229 -3.654 -17.714 1.00 97.62 308 ARG A N 1
ATOM 2366 C CA . ARG A 1 308 ? 11.107 -4.671 -17.122 1.00 97.62 308 ARG A CA 1
ATOM 2367 C C . ARG A 1 308 ? 10.583 -5.159 -15.778 1.00 97.62 308 ARG A C 1
ATOM 2369 O O . ARG A 1 308 ? 10.592 -6.363 -15.543 1.00 97.62 308 ARG A O 1
ATOM 2376 N N . LEU A 1 309 ? 10.061 -4.260 -14.943 1.00 97.00 309 LEU A N 1
ATOM 2377 C CA . LEU A 1 309 ? 9.393 -4.626 -13.697 1.00 97.00 309 LEU A CA 1
ATOM 2378 C C . LEU A 1 309 ? 8.184 -5.539 -13.945 1.00 97.00 309 LEU A C 1
ATOM 2380 O O . LEU A 1 309 ? 8.066 -6.566 -13.282 1.00 97.00 309 LEU A O 1
ATOM 2384 N N . VAL A 1 310 ? 7.288 -5.195 -14.876 1.00 97.31 310 VAL A N 1
ATOM 2385 C CA . VAL A 1 310 ? 6.084 -6.000 -15.155 1.00 97.31 310 VAL A CA 1
ATOM 2386 C C . VAL A 1 310 ? 6.465 -7.382 -15.687 1.00 97.31 310 VAL A C 1
ATOM 2388 O O . VAL A 1 310 ? 5.972 -8.384 -15.172 1.00 97.31 310 VAL A O 1
ATOM 2391 N N . ARG A 1 311 ? 7.390 -7.461 -16.652 1.00 97.19 311 ARG A N 1
ATOM 2392 C CA . ARG A 1 311 ? 7.872 -8.741 -17.201 1.00 97.19 311 ARG A CA 1
ATOM 2393 C C . ARG A 1 311 ? 8.551 -9.606 -16.145 1.00 97.19 311 ARG A C 1
ATOM 2395 O O . ARG A 1 311 ? 8.226 -10.780 -16.013 1.00 97.19 311 ARG A O 1
ATOM 2402 N N . ASP A 1 312 ? 9.450 -9.026 -15.354 1.00 97.75 312 ASP A N 1
ATOM 2403 C CA . ASP A 1 312 ? 10.120 -9.751 -14.271 1.00 97.75 312 ASP A CA 1
ATOM 2404 C C . ASP A 1 312 ? 9.120 -10.230 -13.204 1.00 97.75 312 ASP A C 1
ATOM 2406 O O . ASP A 1 312 ? 9.288 -11.301 -12.627 1.00 97.75 312 ASP A O 1
ATOM 2410 N N . SER A 1 313 ? 8.029 -9.489 -12.992 1.00 97.44 313 SER A N 1
ATOM 2411 C CA . SER A 1 313 ? 6.962 -9.884 -12.066 1.00 97.44 313 SER A CA 1
ATOM 2412 C C . SER A 1 313 ? 6.188 -11.119 -12.550 1.00 97.44 313 SER A C 1
ATOM 2414 O O . SER A 1 313 ? 5.894 -11.995 -11.737 1.00 97.44 313 SER A O 1
ATOM 2416 N N . PHE A 1 314 ? 5.961 -11.281 -13.862 1.00 97.69 314 PHE A N 1
ATOM 2417 C CA . PHE A 1 314 ? 5.464 -12.551 -14.417 1.00 97.69 314 PHE A CA 1
ATOM 2418 C C . PHE A 1 314 ? 6.437 -13.706 -14.156 1.00 97.69 314 PHE A C 1
ATOM 2420 O O . PHE A 1 314 ? 6.017 -14.770 -13.703 1.00 97.69 314 PHE A O 1
ATOM 2427 N N . CYS A 1 315 ? 7.739 -13.498 -14.383 1.00 96.25 315 CYS A N 1
ATOM 2428 C CA . CYS A 1 315 ? 8.759 -14.524 -14.141 1.00 96.25 315 CYS A CA 1
ATOM 2429 C C . CYS A 1 315 ? 8.826 -14.966 -12.671 1.00 96.25 315 CYS A C 1
ATOM 2431 O O . CYS A 1 315 ? 9.125 -16.124 -12.390 1.00 96.25 315 CYS A O 1
ATOM 2433 N N . ARG A 1 316 ? 8.545 -14.055 -11.732 1.00 95.19 316 ARG A N 1
ATOM 2434 C CA . ARG A 1 316 ? 8.526 -14.331 -10.287 1.00 95.19 316 ARG A CA 1
ATOM 2435 C C . ARG A 1 316 ? 7.201 -14.897 -9.774 1.00 95.19 316 ARG A C 1
ATOM 2437 O O . ARG A 1 316 ? 7.132 -15.266 -8.605 1.00 95.19 316 ARG A O 1
ATOM 2444 N N . GLY A 1 317 ? 6.168 -14.971 -10.613 1.00 96.50 317 GLY A N 1
ATOM 2445 C CA . GLY A 1 317 ? 4.837 -15.422 -10.201 1.00 96.50 317 GLY A CA 1
ATOM 2446 C C . GLY A 1 317 ? 4.085 -14.410 -9.331 1.00 96.50 317 GLY A C 1
ATOM 2447 O O . GLY A 1 317 ? 3.204 -14.793 -8.554 1.00 96.50 317 GLY A O 1
ATOM 2448 N N . ASP A 1 318 ? 4.420 -13.123 -9.446 1.00 97.19 318 ASP A N 1
ATOM 2449 C CA . ASP A 1 318 ? 3.665 -12.063 -8.790 1.00 97.19 318 ASP A CA 1
ATOM 2450 C C . ASP A 1 318 ? 2.232 -12.029 -9.343 1.00 97.19 318 ASP A C 1
ATOM 2452 O O . ASP A 1 318 ? 1.979 -12.238 -10.527 1.00 97.19 318 ASP A O 1
ATOM 2456 N N . GLN A 1 319 ? 1.272 -11.736 -8.480 1.00 97.06 319 GLN A N 1
ATOM 2457 C CA . GLN A 1 319 ? -0.153 -11.702 -8.785 1.00 97.06 319 GLN A CA 1
ATOM 2458 C C . GLN A 1 319 ? -0.615 -10.323 -9.246 1.00 97.06 319 GLN A C 1
ATOM 2460 O O . GLN A 1 319 ? -1.509 -10.213 -10.087 1.00 97.06 319 GLN A O 1
ATOM 2465 N N . SER A 1 320 ? -0.051 -9.254 -8.674 1.00 96.25 320 SER A N 1
ATOM 2466 C CA . SER A 1 320 ? -0.446 -7.899 -9.053 1.00 96.25 320 SER A CA 1
ATOM 2467 C C . SER A 1 320 ? 0.555 -6.820 -8.662 1.00 96.25 320 SER A C 1
ATOM 2469 O O . SER A 1 320 ? 1.323 -6.978 -7.714 1.00 96.25 320 SER A O 1
ATOM 2471 N N . LEU A 1 321 ? 0.486 -5.688 -9.364 1.00 95.56 321 LEU A N 1
ATOM 2472 C CA . LEU A 1 321 ? 1.258 -4.486 -9.085 1.00 95.56 321 LEU A CA 1
ATOM 2473 C C . LEU A 1 321 ? 0.344 -3.269 -8.960 1.00 95.56 321 LEU A C 1
ATOM 2475 O O . LEU A 1 321 ? -0.500 -3.000 -9.820 1.00 95.56 321 LEU A O 1
ATOM 2479 N N . VAL A 1 322 ? 0.568 -2.496 -7.902 1.00 92.69 322 VAL A N 1
ATOM 2480 C CA . VAL A 1 322 ? -0.009 -1.171 -7.696 1.00 92.69 322 VAL A CA 1
ATOM 2481 C C . VAL A 1 322 ? 1.111 -0.140 -7.837 1.00 92.69 322 VAL A C 1
ATOM 2483 O O . VAL A 1 322 ? 2.033 -0.142 -7.023 1.00 92.69 322 VAL A O 1
ATOM 2486 N N . PRO A 1 323 ? 1.054 0.751 -8.838 1.00 88.94 323 PRO A N 1
ATOM 2487 C CA . PRO A 1 323 ? 2.029 1.822 -9.000 1.00 88.94 323 PRO A CA 1
ATOM 2488 C C . PRO A 1 323 ? 2.116 2.761 -7.789 1.00 88.94 323 PRO A C 1
ATOM 2490 O O . PRO A 1 323 ? 1.108 2.955 -7.099 1.00 88.94 323 PRO A O 1
ATOM 2493 N N . PRO A 1 324 ? 3.267 3.428 -7.572 1.00 85.44 324 PRO A N 1
ATOM 2494 C CA . PRO A 1 324 ? 3.359 4.510 -6.601 1.00 85.44 324 PRO A CA 1
ATOM 2495 C C . PRO A 1 324 ? 2.293 5.583 -6.845 1.00 85.44 324 PRO A C 1
ATOM 2497 O O . PRO A 1 324 ? 2.013 5.970 -7.986 1.00 85.44 324 PRO A O 1
ATOM 2500 N N . ALA A 1 325 ? 1.687 6.083 -5.766 1.00 75.44 325 ALA A N 1
ATOM 2501 C CA . ALA A 1 325 ? 0.653 7.105 -5.884 1.00 75.44 325 ALA A CA 1
ATOM 2502 C C . ALA A 1 325 ? 1.190 8.377 -6.564 1.00 75.44 325 ALA A C 1
ATOM 2504 O O . ALA A 1 325 ? 2.323 8.794 -6.339 1.00 75.44 325 ALA A O 1
ATOM 2505 N N . GLY A 1 326 ? 0.351 9.004 -7.391 1.00 70.25 326 GLY A N 1
ATOM 2506 C CA . GLY A 1 326 ? 0.719 10.185 -8.180 1.00 70.25 326 GLY A CA 1
ATOM 2507 C C . GLY A 1 326 ? 1.240 9.867 -9.585 1.00 70.25 326 GLY A C 1
ATOM 2508 O O . GLY A 1 326 ? 1.236 10.750 -10.437 1.00 70.25 326 GLY A O 1
ATOM 2509 N N . LEU A 1 327 ? 1.580 8.609 -9.882 1.00 68.81 327 LEU A N 1
ATOM 2510 C CA . LEU A 1 327 ? 2.049 8.178 -11.203 1.00 68.81 327 LEU A CA 1
ATOM 2511 C C . LEU A 1 327 ? 0.946 7.465 -11.978 1.00 68.81 327 LEU A C 1
ATOM 2513 O O . LEU A 1 327 ? 1.016 6.270 -12.228 1.00 68.81 327 LEU A O 1
ATOM 2517 N N . ILE A 1 328 ? -0.107 8.184 -12.359 1.00 61.75 328 ILE A N 1
ATOM 2518 C CA . ILE A 1 328 ? -1.195 7.558 -13.127 1.00 61.75 328 ILE A CA 1
ATOM 2519 C C . ILE A 1 328 ? -0.819 7.459 -14.610 1.00 61.75 328 ILE A C 1
ATOM 2521 O O . ILE A 1 328 ? -1.046 6.425 -15.225 1.00 61.75 328 ILE A O 1
ATOM 2525 N N . VAL A 1 329 ? -0.229 8.515 -15.179 1.00 63.12 329 VAL A N 1
ATOM 2526 C CA . VAL A 1 329 ? -0.074 8.664 -16.638 1.00 63.12 329 VAL A CA 1
ATOM 2527 C C . VAL A 1 329 ? 0.845 7.613 -17.272 1.00 63.12 329 VAL A C 1
ATOM 2529 O O . VAL A 1 329 ? 0.410 7.006 -18.248 1.00 63.12 329 VAL A O 1
ATOM 2532 N N . PRO A 1 330 ? 2.049 7.313 -16.740 1.00 69.50 330 PRO A N 1
ATOM 2533 C CA . PRO A 1 330 ? 2.919 6.325 -17.377 1.00 69.50 330 PRO A CA 1
ATOM 2534 C C . PRO A 1 330 ? 2.300 4.924 -17.386 1.00 69.50 330 PRO A C 1
ATOM 2536 O O . PRO A 1 330 ? 2.530 4.151 -18.301 1.00 69.50 330 PRO A O 1
ATOM 2539 N N . TRP A 1 331 ? 1.474 4.592 -16.393 1.00 79.69 331 TRP A N 1
ATOM 2540 C CA . TRP A 1 331 ? 1.041 3.218 -16.146 1.00 79.69 331 TRP A CA 1
ATOM 2541 C C . TRP A 1 331 ? -0.222 2.797 -16.900 1.00 79.69 331 TRP A C 1
ATOM 2543 O O . TRP A 1 331 ? -0.578 1.619 -16.879 1.00 79.69 331 TRP A O 1
ATOM 2553 N N . GLN A 1 332 ? -0.898 3.727 -17.580 1.00 82.50 332 GLN A N 1
ATOM 2554 C CA . GLN A 1 332 ? -2.164 3.446 -18.268 1.00 82.50 332 GLN A CA 1
ATOM 2555 C C . GLN A 1 332 ? -2.028 2.351 -19.333 1.00 82.50 332 GLN A C 1
ATOM 2557 O O . GLN A 1 332 ? -2.945 1.551 -19.490 1.00 82.50 332 GLN A O 1
ATOM 2562 N N . GLY A 1 333 ? -0.873 2.259 -20.003 1.00 88.31 333 GLY A N 1
ATOM 2563 C CA . GLY A 1 333 ? -0.610 1.205 -20.988 1.00 88.31 333 GLY A CA 1
ATOM 2564 C C . GLY A 1 333 ? -0.596 -0.205 -20.385 1.00 88.31 333 GLY A C 1
ATOM 2565 O O . GLY A 1 333 ? -1.105 -1.145 -20.991 1.00 88.31 333 GLY A O 1
ATOM 2566 N N . TRP A 1 334 ? -0.087 -0.365 -19.159 1.00 93.88 334 TRP A N 1
ATOM 2567 C CA . TRP A 1 334 ? -0.012 -1.664 -18.471 1.00 93.88 334 TRP A CA 1
ATOM 2568 C C . TRP A 1 334 ? -1.249 -1.996 -17.638 1.00 93.88 334 TRP A C 1
ATOM 2570 O O . TRP A 1 334 ? -1.403 -3.128 -17.188 1.00 93.88 334 TRP A O 1
ATOM 2580 N N . GLN A 1 335 ? -2.148 -1.039 -17.430 1.00 94.69 335 GLN A N 1
ATOM 2581 C CA . GLN A 1 335 ? -3.305 -1.225 -16.569 1.00 94.69 335 GLN A CA 1
ATOM 2582 C C . GLN A 1 335 ? -4.211 -2.366 -17.074 1.00 94.69 335 GLN A C 1
ATOM 2584 O O . GLN A 1 335 ? -4.579 -2.409 -18.249 1.00 94.69 335 GLN A O 1
ATOM 2589 N N . THR A 1 336 ? -4.596 -3.286 -16.187 1.00 95.50 336 THR A N 1
ATOM 2590 C CA . THR A 1 336 ? -5.609 -4.327 -16.468 1.00 95.50 336 THR A CA 1
ATOM 2591 C C . THR A 1 336 ? -6.925 -4.009 -15.775 1.00 95.50 336 THR A C 1
ATOM 2593 O O . THR A 1 336 ? -8.000 -4.258 -16.316 1.00 95.50 336 THR A O 1
ATOM 2596 N N . ARG A 1 337 ? -6.851 -3.393 -14.590 1.00 93.69 337 ARG A N 1
ATOM 2597 C CA . ARG A 1 337 ? -8.010 -3.082 -13.758 1.00 93.69 337 ARG A CA 1
ATOM 2598 C C . ARG A 1 337 ? -7.869 -1.717 -13.094 1.00 93.69 337 ARG A C 1
ATOM 2600 O O . ARG A 1 337 ? -6.780 -1.173 -12.932 1.00 93.69 337 ARG A O 1
ATOM 2607 N N . THR A 1 338 ? -8.998 -1.114 -12.729 1.00 92.06 338 THR A N 1
ATOM 2608 C CA . THR A 1 338 ? -9.039 0.096 -11.893 1.00 92.06 338 THR A CA 1
ATOM 2609 C C . THR A 1 338 ? -9.538 -0.261 -10.499 1.00 92.06 338 THR A C 1
ATOM 2611 O O . THR A 1 338 ? -10.619 -0.835 -10.362 1.00 92.06 338 THR A O 1
ATOM 2614 N N . LEU A 1 339 ? -8.790 0.127 -9.470 1.00 91.38 339 LEU A N 1
ATOM 2615 C CA . LEU A 1 339 ? -9.226 0.080 -8.077 1.00 91.38 339 LEU A CA 1
ATOM 2616 C C . LEU A 1 339 ? -9.826 1.420 -7.650 1.00 91.38 339 LEU A C 1
ATOM 2618 O O . LEU A 1 339 ? -9.455 2.481 -8.163 1.00 91.38 339 LEU A O 1
ATOM 2622 N N . THR A 1 340 ? -10.746 1.371 -6.688 1.00 91.81 340 THR A N 1
ATOM 2623 C CA . THR A 1 340 ? -11.454 2.558 -6.195 1.00 91.81 340 THR A CA 1
ATOM 2624 C C . THR A 1 340 ? -10.970 2.888 -4.794 1.00 91.81 340 THR A C 1
ATOM 2626 O O . THR A 1 340 ? -11.432 2.309 -3.812 1.00 91.81 340 THR A O 1
ATOM 2629 N N . ARG A 1 341 ? -10.070 3.867 -4.699 1.00 90.88 341 ARG A N 1
ATOM 2630 C CA . ARG A 1 341 ? -9.596 4.415 -3.429 1.00 90.88 341 ARG A CA 1
ATOM 2631 C C . ARG A 1 341 ? -10.642 5.354 -2.862 1.00 90.88 341 ARG A C 1
ATOM 2633 O O . ARG A 1 341 ? -10.864 6.435 -3.394 1.00 90.88 341 ARG A O 1
ATOM 2640 N N . SER A 1 342 ? -11.268 4.963 -1.766 1.00 92.75 342 SER A N 1
ATOM 2641 C CA . SER A 1 342 ? -12.299 5.755 -1.107 1.00 92.75 342 SER A CA 1
ATOM 2642 C C . SER A 1 342 ? -11.874 6.213 0.285 1.00 92.75 342 SER A C 1
ATOM 2644 O O . SER A 1 342 ? -10.913 5.710 0.869 1.00 92.75 342 SER A O 1
ATOM 2646 N N . CYS A 1 343 ? -12.592 7.212 0.787 1.00 94.31 343 CYS A N 1
ATOM 2647 C CA . CYS A 1 343 ? -1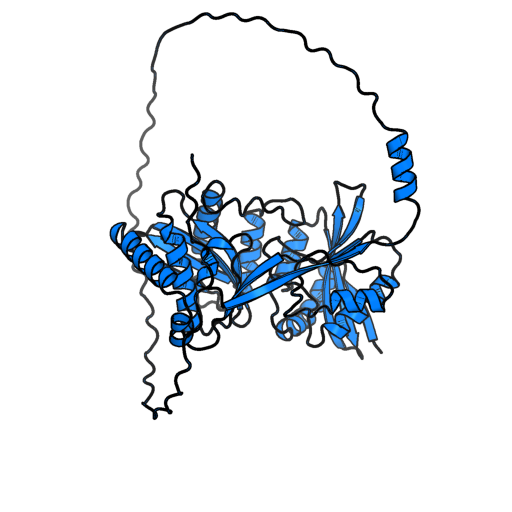2.501 7.683 2.157 1.00 94.31 343 CYS A CA 1
ATOM 2648 C C . CYS A 1 343 ? -13.886 7.554 2.781 1.00 94.31 343 CYS A C 1
ATOM 2650 O O . CYS A 1 343 ? -14.856 7.998 2.171 1.00 94.31 343 CYS A O 1
ATOM 2652 N N . VAL A 1 344 ? -13.988 6.956 3.963 1.00 96.38 344 VAL A N 1
ATOM 2653 C CA . VAL A 1 344 ? -15.229 6.940 4.746 1.00 96.38 344 VAL A CA 1
ATOM 2654 C C . VAL A 1 344 ? -14.999 7.763 5.997 1.00 96.38 344 VAL A C 1
ATOM 2656 O O . VAL A 1 344 ? -14.034 7.537 6.723 1.00 96.38 344 VAL A O 1
ATOM 2659 N N . SER A 1 345 ? -15.873 8.727 6.257 1.00 95.75 345 SER A N 1
ATOM 2660 C CA . SER A 1 345 ? -15.758 9.594 7.419 1.00 95.75 345 SER A CA 1
ATOM 2661 C C . SER A 1 345 ? -17.041 9.649 8.230 1.00 95.75 345 SER A C 1
ATOM 2663 O O . SER A 1 345 ? -18.149 9.540 7.711 1.00 95.75 345 SER A O 1
ATOM 2665 N N . HIS A 1 346 ? -16.880 9.846 9.529 1.00 94.69 346 HIS A N 1
ATOM 2666 C CA . HIS A 1 346 ? -17.951 10.182 10.446 1.00 94.69 346 HIS A CA 1
ATOM 2667 C C . HIS A 1 346 ? -17.525 11.417 11.229 1.00 94.69 346 HIS A C 1
ATOM 2669 O O . HIS A 1 346 ? -16.424 11.462 11.776 1.00 94.69 346 HIS A O 1
ATOM 2675 N N . GLN A 1 347 ? -18.387 12.426 11.269 1.00 91.38 347 GLN A N 1
ATOM 2676 C CA . GLN A 1 347 ? -18.220 13.553 12.175 1.00 91.38 347 GLN A CA 1
ATOM 2677 C C . GLN A 1 347 ? -19.128 13.358 13.368 1.00 91.38 347 GLN A C 1
ATOM 2679 O O . GLN A 1 347 ? -20.333 13.133 13.209 1.00 91.38 347 GLN A O 1
ATOM 2684 N N . ALA A 1 348 ? -18.532 13.485 14.546 1.00 86.50 348 ALA A N 1
ATOM 2685 C CA . ALA A 1 348 ? -19.253 13.373 15.780 1.00 86.50 348 ALA A CA 1
ATOM 2686 C C . ALA A 1 348 ? -20.367 14.430 15.843 1.00 86.50 348 ALA A C 1
ATOM 2688 O O . ALA A 1 348 ? -20.113 15.636 15.865 1.00 86.50 348 ALA A O 1
ATOM 2689 N N . SER A 1 349 ? -21.629 13.999 15.840 1.00 69.69 349 SER A N 1
ATOM 2690 C CA . SER A 1 349 ? -22.763 14.914 15.949 1.00 69.69 349 SER A CA 1
ATOM 2691 C C . SER A 1 349 ? -23.045 15.262 17.414 1.00 69.69 349 SER A C 1
ATOM 2693 O O . SER A 1 349 ? -23.885 14.635 18.046 1.00 69.69 349 SER A O 1
ATOM 2695 N N . GLY A 1 350 ? -22.354 16.274 17.937 1.00 57.28 350 GLY A N 1
ATOM 2696 C CA . GLY A 1 350 ? -22.618 16.928 19.231 1.00 57.28 350 GLY A CA 1
ATOM 2697 C C . GLY A 1 350 ? -21.431 17.829 19.576 1.00 57.28 350 GLY A C 1
ATOM 2698 O O . GLY A 1 350 ? -20.300 17.455 19.322 1.00 57.28 350 GLY A O 1
ATOM 2699 N N . LEU A 1 351 ? -21.514 19.060 20.070 1.00 49.03 351 LEU A N 1
ATOM 2700 C CA . LEU A 1 351 ? -22.482 19.801 20.876 1.00 49.03 351 LEU A CA 1
ATOM 2701 C C . LEU A 1 351 ? -22.100 21.274 20.697 1.00 49.03 351 LEU A C 1
ATOM 2703 O O . LEU A 1 351 ? -20.988 21.588 21.099 1.00 49.03 351 LEU A O 1
ATOM 2707 N N . LEU A 1 352 ? -22.933 22.151 20.114 1.00 50.78 352 LEU A N 1
ATOM 2708 C CA . LEU A 1 352 ? -22.822 23.635 20.135 1.00 50.78 352 LEU A CA 1
ATOM 2709 C C . LEU A 1 352 ? -21.462 24.312 19.808 1.00 50.78 352 LEU A C 1
ATOM 2711 O O . LEU A 1 352 ? -21.428 25.527 19.634 1.00 50.78 352 LEU A O 1
ATOM 2715 N N . LYS A 1 353 ? -20.350 23.589 19.641 1.00 51.75 353 LYS A N 1
ATOM 2716 C CA . LYS A 1 353 ? -19.004 24.121 19.448 1.00 51.75 353 LYS A CA 1
ATOM 2717 C C . LYS A 1 353 ? -18.930 24.776 18.084 1.00 51.75 353 LYS A C 1
ATOM 2719 O O . LYS A 1 353 ? -18.433 25.884 17.982 1.00 51.75 353 LYS A O 1
ATOM 2724 N N . THR A 1 354 ? -19.494 24.183 17.036 1.00 49.22 354 THR A N 1
ATOM 2725 C CA . THR A 1 354 ? -19.563 24.816 15.708 1.00 49.22 354 THR A CA 1
ATOM 2726 C C . THR A 1 354 ? -20.466 26.059 15.679 1.00 49.22 354 THR A C 1
ATOM 2728 O O . THR A 1 354 ? -20.107 27.030 15.013 1.00 49.22 354 THR A O 1
ATOM 2731 N N . GLY A 1 355 ? -21.568 26.086 16.443 1.00 52.31 355 GLY A N 1
ATOM 2732 C CA . GLY A 1 355 ? -22.455 27.254 16.581 1.00 52.31 355 GLY A CA 1
ATOM 2733 C C . GLY A 1 355 ? -21.807 28.417 17.342 1.00 52.31 355 GLY A C 1
ATOM 2734 O O . GLY A 1 355 ? -21.728 29.528 16.819 1.00 52.31 355 GLY A O 1
ATOM 2735 N N . PHE A 1 356 ? -21.232 28.139 18.516 1.00 54.50 356 PHE A N 1
ATOM 2736 C CA . PHE A 1 356 ? -20.464 29.105 19.310 1.00 54.50 356 PHE A CA 1
ATOM 2737 C C . PHE A 1 356 ? -19.259 29.643 18.525 1.00 54.50 356 PHE A C 1
ATOM 2739 O O . PHE A 1 356 ? -18.955 30.829 18.549 1.00 54.50 356 PHE A O 1
ATOM 2746 N N . ASN A 1 357 ? -18.623 28.796 17.714 1.00 49.62 357 ASN A N 1
ATOM 2747 C CA . ASN A 1 357 ? -17.487 29.177 16.881 1.00 49.62 357 ASN A CA 1
ATOM 2748 C C . ASN A 1 357 ? -17.854 30.051 15.671 1.00 49.62 357 ASN A C 1
ATOM 2750 O O . ASN A 1 357 ? -17.021 30.854 15.243 1.00 49.62 357 ASN A O 1
ATOM 2754 N N . ARG A 1 358 ? -19.074 29.930 15.129 1.00 52.66 358 ARG A N 1
ATOM 2755 C CA . ARG A 1 358 ? -19.614 30.883 14.141 1.00 52.66 358 ARG A CA 1
ATOM 2756 C C . ARG A 1 358 ? -19.900 32.237 14.793 1.00 52.66 358 ARG A C 1
ATOM 2758 O O . ARG A 1 358 ? -19.579 33.255 14.188 1.00 52.66 358 ARG A O 1
ATOM 2765 N N . LEU A 1 359 ? -20.410 32.234 16.027 1.00 53.69 359 LEU A N 1
ATOM 2766 C CA . LEU A 1 359 ? -20.629 33.440 16.829 1.00 53.69 359 LEU A CA 1
ATOM 2767 C C . LEU A 1 359 ? -19.302 34.157 17.138 1.00 53.69 359 LEU A C 1
ATOM 2769 O O . LEU A 1 359 ? -19.148 35.328 16.818 1.00 53.69 359 LEU A O 1
ATOM 2773 N N . VAL A 1 360 ? -18.288 33.447 17.644 1.00 60.59 360 VAL A N 1
ATOM 2774 C CA . VAL A 1 360 ? -16.956 34.024 17.920 1.00 60.59 360 VAL A CA 1
ATOM 2775 C C . VAL A 1 360 ? -16.292 34.559 16.642 1.00 60.59 360 VAL A C 1
ATOM 2777 O O . VAL A 1 360 ? -15.659 35.608 16.676 1.00 60.59 360 VAL A O 1
ATOM 2780 N N . ARG A 1 361 ? -16.484 33.915 15.478 1.00 54.69 361 ARG A N 1
ATOM 2781 C CA . ARG A 1 361 ? -16.024 34.464 14.184 1.00 54.69 361 ARG A CA 1
ATOM 2782 C C . ARG A 1 361 ? -16.791 35.715 13.737 1.00 54.69 361 ARG A C 1
ATOM 2784 O O . ARG A 1 361 ? -16.207 36.522 13.021 1.00 54.69 361 ARG A O 1
ATOM 2791 N N . MET A 1 362 ? -18.051 35.899 14.144 1.00 55.28 362 MET A N 1
ATOM 2792 C CA . MET A 1 362 ? -18.756 37.174 13.943 1.00 55.28 362 MET A CA 1
ATOM 2793 C C . MET A 1 362 ? -18.196 38.276 14.848 1.00 55.28 362 MET A C 1
ATOM 2795 O O . MET A 1 362 ? -18.059 39.404 14.388 1.00 55.28 362 MET A O 1
ATOM 2799 N N . PHE A 1 363 ? -17.801 37.948 16.082 1.00 60.09 363 PHE A N 1
ATOM 2800 C CA . PHE A 1 363 ? -17.256 38.917 17.042 1.00 60.09 363 PHE A CA 1
ATOM 2801 C C . PHE A 1 363 ? -15.752 39.198 16.896 1.00 60.09 363 PHE A C 1
ATOM 2803 O O . PHE A 1 363 ? -15.245 40.117 17.529 1.00 60.09 363 PHE A O 1
ATOM 2810 N N . HIS A 1 364 ? -15.014 38.430 16.088 1.00 48.00 364 HIS A N 1
ATOM 2811 C CA . HIS A 1 364 ? -13.574 38.626 15.840 1.00 48.00 364 HIS A CA 1
ATOM 2812 C C . HIS A 1 364 ? -13.256 38.885 14.363 1.00 48.00 364 HIS A C 1
ATOM 2814 O O . HIS A 1 364 ? -12.199 38.497 13.869 1.00 48.00 364 HIS A O 1
ATOM 2820 N N . ARG A 1 365 ? -14.154 39.551 13.628 1.00 42.06 365 ARG A N 1
ATOM 2821 C CA . ARG A 1 365 ? -13.795 40.136 12.330 1.00 42.06 365 ARG A CA 1
ATOM 2822 C C . ARG A 1 365 ? -12.849 41.319 12.601 1.00 42.06 365 ARG A C 1
ATOM 2824 O O . ARG A 1 365 ? -13.322 42.314 13.147 1.00 42.06 365 ARG A O 1
ATOM 2831 N N . PRO A 1 366 ? -11.549 41.261 12.253 1.00 42.38 366 PRO A N 1
ATOM 2832 C CA . PRO A 1 366 ? -10.717 42.451 12.339 1.00 42.38 366 PRO A CA 1
ATOM 2833 C C . PRO A 1 366 ? -11.278 43.482 11.358 1.00 42.38 366 PRO A C 1
ATOM 2835 O O . PRO A 1 366 ? -11.547 43.163 10.194 1.00 42.38 366 PRO A O 1
ATOM 2838 N N . ALA A 1 367 ? -11.495 44.707 11.838 1.00 47.56 367 ALA A N 1
ATOM 2839 C CA . ALA A 1 367 ? -11.788 45.835 10.972 1.00 47.56 367 ALA A CA 1
ATOM 2840 C C . ALA A 1 367 ? -10.675 45.909 9.918 1.00 47.56 367 ALA A C 1
ATOM 2842 O O . ALA A 1 367 ? -9.493 45.955 10.260 1.00 47.56 367 ALA A O 1
ATOM 2843 N N . LYS A 1 368 ? -11.040 45.855 8.633 1.00 41.38 368 LYS A N 1
ATOM 2844 C CA . LYS A 1 368 ? -10.096 46.104 7.541 1.00 41.38 368 LYS A CA 1
ATOM 2845 C C . LYS A 1 368 ? -9.566 47.527 7.714 1.00 41.38 368 LYS A C 1
ATOM 2847 O O . LYS A 1 368 ? -10.248 48.479 7.349 1.00 41.38 368 LYS A O 1
ATOM 2852 N N . ALA A 1 369 ? -8.366 47.663 8.266 1.00 40.66 369 ALA A N 1
ATOM 2853 C CA . ALA A 1 369 ? -7.606 48.895 8.180 1.00 40.66 369 ALA A CA 1
ATOM 2854 C C . ALA A 1 369 ? -7.219 49.088 6.709 1.00 40.66 369 ALA A C 1
ATOM 2856 O O . ALA A 1 369 ? -6.494 48.278 6.128 1.00 40.66 369 ALA A O 1
ATOM 2857 N N . ALA A 1 370 ? -7.775 50.126 6.091 1.00 47.38 370 ALA A N 1
ATOM 2858 C CA . ALA A 1 370 ? -7.354 50.596 4.787 1.00 47.38 370 ALA A CA 1
ATOM 2859 C C . ALA A 1 370 ? -5.922 51.131 4.918 1.00 47.38 370 ALA A C 1
ATOM 2861 O O . ALA A 1 370 ? -5.706 52.206 5.468 1.00 47.38 370 ALA A O 1
ATOM 2862 N N . VAL A 1 371 ? -4.942 50.359 4.451 1.00 39.59 371 VAL A N 1
ATOM 2863 C CA . VAL A 1 371 ? -3.560 50.825 4.324 1.00 39.59 371 VAL A CA 1
ATOM 2864 C C . VAL A 1 371 ? -3.407 51.433 2.935 1.00 39.59 371 VAL A C 1
ATOM 2866 O O . VAL A 1 371 ? -3.444 50.736 1.920 1.00 39.59 371 VAL A O 1
ATOM 2869 N N . SER A 1 372 ? -3.281 52.754 2.906 1.00 41.94 372 SER A N 1
ATOM 2870 C CA . SER A 1 372 ? -2.862 53.542 1.754 1.00 41.94 372 SER A CA 1
ATOM 2871 C C . SER A 1 372 ? -1.417 53.193 1.376 1.00 41.94 372 SER A C 1
ATOM 2873 O O . SER A 1 372 ? -0.526 53.139 2.221 1.00 41.94 372 SER A O 1
ATOM 2875 N N . ARG A 1 373 ? -1.184 52.935 0.084 1.00 33.38 373 ARG A N 1
ATOM 2876 C CA . ARG A 1 373 ? 0.154 52.736 -0.492 1.00 33.38 373 ARG A CA 1
ATOM 2877 C C . ARG A 1 373 ? 0.894 54.077 -0.574 1.00 33.38 373 ARG A C 1
ATOM 2879 O O . ARG A 1 373 ? 0.342 54.992 -1.183 1.00 33.38 373 ARG A O 1
ATOM 2886 N N . PRO A 1 374 ? 2.141 54.189 -0.089 1.00 36.25 374 PRO A N 1
ATOM 2887 C CA . PRO A 1 374 ? 3.028 55.260 -0.504 1.00 36.25 374 PRO A CA 1
ATOM 2888 C C . PRO A 1 374 ? 3.738 54.875 -1.808 1.00 36.25 374 PRO A C 1
ATOM 2890 O O . PRO A 1 374 ? 4.271 53.775 -1.961 1.00 36.25 374 PRO A O 1
ATOM 2893 N N . SER A 1 375 ? 3.713 55.800 -2.759 1.00 39.94 375 SER A N 1
ATOM 2894 C CA . SER A 1 375 ? 4.501 55.805 -3.990 1.00 39.94 375 SER A CA 1
ATOM 2895 C C . SER A 1 375 ? 5.978 56.073 -3.686 1.00 39.94 375 SER A C 1
ATOM 2897 O O . SER A 1 375 ? 6.285 57.035 -2.983 1.00 39.94 375 SER A O 1
ATOM 2899 N N . LEU A 1 376 ? 6.882 55.270 -4.254 1.00 37.06 376 LEU A N 1
ATOM 2900 C CA . LEU A 1 376 ? 8.323 55.544 -4.289 1.00 37.06 376 LEU A CA 1
ATOM 2901 C C . LEU A 1 376 ? 8.776 55.875 -5.723 1.00 37.06 376 LEU A C 1
ATOM 2903 O O . LEU A 1 376 ? 8.178 55.360 -6.672 1.00 37.06 376 LEU A O 1
ATOM 2907 N N . PRO A 1 377 ? 9.800 56.734 -5.885 1.00 43.44 377 PRO A N 1
ATOM 2908 C CA . PRO A 1 377 ? 10.210 57.272 -7.174 1.00 43.44 377 PRO A CA 1
ATOM 2909 C C . PRO A 1 377 ? 11.248 56.395 -7.888 1.00 43.44 377 PRO A C 1
ATOM 2911 O O . PRO A 1 377 ? 12.007 55.648 -7.273 1.00 43.44 377 PRO A O 1
ATOM 2914 N N . HIS A 1 378 ? 11.286 56.551 -9.210 1.00 41.84 378 HIS A N 1
ATOM 2915 C CA . HIS A 1 378 ? 12.326 56.049 -10.100 1.00 41.84 378 HIS A CA 1
ATOM 2916 C C . HIS A 1 378 ? 13.613 56.876 -9.983 1.00 41.84 378 HIS A C 1
ATOM 2918 O O . HIS A 1 378 ? 13.568 58.096 -10.125 1.00 41.84 378 HIS A O 1
ATOM 2924 N N . THR A 1 379 ? 14.760 56.202 -9.897 1.00 34.72 379 THR A N 1
ATOM 2925 C CA . THR A 1 379 ? 16.049 56.745 -10.348 1.00 34.72 379 THR A CA 1
ATOM 2926 C C . THR A 1 379 ? 16.898 55.638 -10.964 1.00 34.72 379 THR A C 1
ATOM 2928 O O . THR A 1 379 ? 17.126 54.590 -10.367 1.00 34.72 379 THR A O 1
ATOM 2931 N N . ALA A 1 380 ? 17.331 55.892 -12.197 1.00 37.56 380 ALA A N 1
ATOM 2932 C CA . ALA A 1 380 ? 18.282 55.103 -12.963 1.00 37.56 380 ALA A CA 1
ATOM 2933 C C . ALA A 1 380 ? 19.693 55.700 -12.819 1.00 37.56 380 ALA A C 1
ATOM 2935 O O . ALA A 1 380 ? 19.834 56.916 -12.690 1.00 37.56 380 ALA A O 1
ATOM 2936 N N . GLY A 1 381 ? 20.726 54.859 -12.899 1.00 30.84 381 GLY A N 1
ATOM 2937 C CA . GLY A 1 381 ? 22.125 55.286 -12.988 1.00 30.84 381 GLY A CA 1
ATOM 2938 C C . GLY A 1 381 ? 23.102 54.096 -12.983 1.00 30.84 381 GLY A C 1
ATOM 2939 O O . GLY A 1 381 ? 22.973 53.258 -12.093 1.00 30.84 381 GLY A O 1
ATOM 2940 N N . PRO A 1 382 ? 24.039 53.981 -13.950 1.00 50.53 382 PRO A N 1
ATOM 2941 C CA . PRO A 1 382 ? 24.858 52.785 -14.178 1.00 50.53 382 PRO A CA 1
ATOM 2942 C C . PRO A 1 382 ? 26.268 52.900 -13.574 1.00 50.53 382 PRO A C 1
ATOM 2944 O O . PRO A 1 382 ? 26.821 53.996 -13.540 1.00 50.53 382 PRO A O 1
ATOM 2947 N N . ILE A 1 383 ? 26.894 51.775 -13.196 1.00 33.62 383 ILE A N 1
ATOM 2948 C CA . ILE A 1 383 ? 28.350 51.700 -12.973 1.00 33.62 383 ILE A CA 1
ATOM 2949 C C . ILE A 1 383 ? 28.917 50.371 -13.501 1.00 33.62 383 ILE A C 1
ATOM 2951 O O . ILE A 1 383 ? 28.506 49.280 -13.117 1.00 33.62 383 ILE A O 1
ATOM 2955 N N . THR A 1 384 ? 29.881 50.526 -14.402 1.00 32.34 384 THR A N 1
ATOM 2956 C CA . THR A 1 384 ? 30.848 49.572 -14.958 1.00 32.34 384 THR A CA 1
ATOM 2957 C C . THR A 1 384 ? 31.984 49.219 -13.987 1.00 32.34 384 THR A C 1
ATOM 2959 O O . THR A 1 384 ? 32.503 50.116 -13.330 1.00 32.34 384 THR A O 1
ATOM 2962 N N . GLY A 1 385 ? 32.497 47.981 -14.069 1.00 28.45 385 GLY A N 1
ATOM 2963 C CA . GLY A 1 385 ? 33.949 47.716 -14.058 1.00 28.45 385 GLY A CA 1
ATOM 2964 C C . GLY A 1 385 ? 34.539 46.818 -12.954 1.00 28.45 385 GLY A C 1
ATOM 2965 O O . GLY A 1 385 ? 34.478 47.185 -11.790 1.00 28.45 385 GLY A O 1
ATOM 2966 N N . LEU A 1 386 ? 35.242 45.756 -13.412 1.00 28.84 386 LEU A N 1
ATOM 2967 C CA . LEU A 1 386 ? 36.484 45.137 -12.871 1.00 28.84 386 LEU A CA 1
ATOM 2968 C C . LEU A 1 386 ? 36.368 44.439 -11.485 1.00 28.84 386 LEU A C 1
ATOM 2970 O O . LEU A 1 386 ? 35.635 44.879 -10.620 1.00 28.84 386 LEU A O 1
ATOM 2974 N N . THR A 1 387 ? 37.027 43.329 -11.130 1.00 28.56 387 THR A N 1
ATOM 2975 C CA . THR A 1 387 ? 38.192 42.590 -11.647 1.00 28.56 387 THR A CA 1
ATOM 2976 C C . THR A 1 387 ? 38.226 41.204 -10.985 1.00 28.56 387 THR A C 1
ATOM 2978 O O . THR A 1 387 ? 37.694 41.015 -9.894 1.00 28.56 387 THR A O 1
ATOM 2981 N N . ALA A 1 388 ? 38.897 40.257 -11.640 1.00 30.73 388 ALA A N 1
ATOM 2982 C CA . ALA A 1 388 ? 39.196 38.912 -11.161 1.00 30.73 388 ALA A CA 1
ATOM 2983 C C . ALA A 1 388 ? 40.101 38.880 -9.917 1.00 30.73 388 ALA A C 1
ATOM 2985 O O . ALA A 1 388 ? 40.960 39.744 -9.761 1.00 30.73 388 ALA A O 1
ATOM 2986 N N . SER A 1 389 ? 39.975 37.821 -9.109 1.00 29.52 389 SER A N 1
ATOM 2987 C CA . SER A 1 389 ? 41.067 37.188 -8.351 1.00 29.52 389 SER A CA 1
ATOM 2988 C C . SER A 1 389 ? 40.619 35.805 -7.859 1.00 29.52 389 SER A C 1
ATOM 2990 O O . SER A 1 389 ? 39.687 35.691 -7.066 1.00 29.52 389 SER A O 1
ATOM 2992 N N . GLN A 1 390 ? 41.276 34.762 -8.371 1.00 33.41 390 GLN A N 1
ATOM 2993 C CA . GLN A 1 390 ? 41.282 33.405 -7.812 1.00 33.41 390 GLN A CA 1
ATOM 2994 C C . GLN A 1 390 ? 42.026 33.390 -6.464 1.00 33.41 390 GLN A C 1
ATOM 2996 O O . GLN A 1 390 ? 42.821 34.290 -6.187 1.00 33.41 390 GLN A O 1
ATOM 3001 N N . PRO A 1 391 ? 41.874 32.310 -5.684 1.00 36.31 391 PRO A N 1
ATOM 3002 C CA . PRO A 1 391 ? 43.073 31.503 -5.494 1.00 36.31 391 PRO A CA 1
ATOM 3003 C C . PRO A 1 391 ? 42.845 29.997 -5.644 1.00 36.31 391 PRO A C 1
ATOM 3005 O O . PRO A 1 391 ? 41.749 29.464 -5.481 1.00 36.31 391 PRO A O 1
ATOM 3008 N N . ALA A 1 392 ? 43.957 29.358 -5.991 1.00 30.47 392 ALA A N 1
ATOM 3009 C CA . ALA A 1 392 ? 44.167 27.938 -6.175 1.00 30.47 392 ALA A CA 1
ATOM 3010 C C . ALA A 1 392 ? 43.943 27.128 -4.887 1.00 30.47 392 ALA A C 1
ATOM 3012 O O . ALA A 1 392 ? 44.331 27.551 -3.799 1.00 30.47 392 ALA A O 1
ATOM 3013 N N . GLY A 1 393 ? 43.375 25.934 -5.052 1.00 29.59 393 GLY A N 1
ATOM 3014 C CA . GLY A 1 393 ? 43.374 24.851 -4.074 1.00 29.59 393 GLY A CA 1
ATOM 3015 C C . GLY A 1 393 ? 43.666 23.540 -4.804 1.00 29.59 393 GLY A C 1
ATOM 3016 O O . GLY A 1 393 ? 43.037 23.246 -5.818 1.00 29.59 393 GLY A O 1
ATOM 3017 N N . GLU A 1 394 ? 44.681 22.836 -4.318 1.00 31.30 394 GLU A N 1
ATOM 3018 C CA . GLU A 1 394 ? 45.333 21.643 -4.867 1.00 31.30 394 GLU A CA 1
ATOM 3019 C C . GLU A 1 394 ? 44.432 20.398 -5.029 1.00 31.30 394 GLU A C 1
ATOM 3021 O O . GLU A 1 394 ? 43.370 20.306 -4.405 1.00 31.30 394 GLU A O 1
ATOM 3026 N N . PRO A 1 395 ? 44.852 19.424 -5.865 1.00 31.09 395 PRO A N 1
ATOM 3027 C CA . PRO A 1 395 ? 44.049 18.264 -6.233 1.00 31.09 395 PRO A CA 1
ATOM 3028 C C . PRO A 1 395 ? 44.144 17.136 -5.195 1.00 31.09 395 PRO A C 1
ATOM 3030 O O . PRO A 1 395 ? 45.224 16.779 -4.732 1.00 31.09 395 PRO A O 1
ATOM 3033 N N . CYS A 1 396 ? 43.001 16.526 -4.872 1.00 27.92 396 CYS A N 1
ATOM 3034 C CA . CYS A 1 396 ? 42.950 15.255 -4.153 1.00 27.92 396 CYS A CA 1
ATOM 3035 C C . CYS A 1 396 ? 43.092 14.096 -5.149 1.00 27.92 396 CYS A C 1
ATOM 3037 O O . CYS A 1 396 ? 42.233 13.899 -6.010 1.00 27.92 396 CYS A O 1
ATOM 3039 N N . ASP A 1 397 ? 44.178 13.340 -4.997 1.00 28.69 397 ASP A N 1
ATOM 3040 C CA . ASP A 1 397 ? 44.417 12.044 -5.624 1.00 28.69 397 ASP A CA 1
ATOM 3041 C C . ASP A 1 397 ? 43.330 11.031 -5.227 1.00 28.69 397 ASP A C 1
ATOM 3043 O O . ASP A 1 397 ? 43.153 10.706 -4.053 1.00 28.69 397 ASP A O 1
ATOM 3047 N N . LEU A 1 398 ? 42.641 10.476 -6.224 1.00 28.89 398 LEU A N 1
ATOM 3048 C CA . LEU A 1 398 ? 41.857 9.248 -6.107 1.00 28.89 398 LEU A CA 1
ATOM 3049 C C . LEU A 1 398 ? 42.337 8.293 -7.200 1.00 28.89 398 LEU A C 1
ATOM 3051 O O . LEU A 1 398 ? 41.931 8.391 -8.358 1.00 28.89 398 LEU A O 1
ATOM 3055 N N . ARG A 1 399 ? 43.231 7.380 -6.818 1.00 28.14 399 ARG A N 1
ATOM 3056 C CA . ARG A 1 399 ? 43.560 6.183 -7.592 1.00 28.14 399 ARG A CA 1
ATOM 3057 C C . ARG A 1 399 ? 42.915 4.954 -6.959 1.00 28.14 399 ARG A C 1
ATOM 3059 O O . ARG A 1 399 ? 42.894 4.808 -5.742 1.00 28.14 399 ARG A O 1
ATOM 3066 N N . ASP A 1 400 ? 42.471 4.088 -7.863 1.00 27.69 400 ASP A N 1
ATOM 3067 C CA . ASP A 1 400 ? 42.332 2.639 -7.746 1.00 27.69 400 ASP A CA 1
ATOM 3068 C C . ASP A 1 400 ? 41.249 2.078 -6.815 1.00 27.69 400 ASP A C 1
ATOM 3070 O O . ASP A 1 400 ? 41.490 1.681 -5.681 1.00 27.69 400 ASP A O 1
ATOM 3074 N N . THR A 1 401 ? 40.060 1.878 -7.391 1.00 28.03 401 THR A N 1
ATOM 3075 C CA . THR A 1 401 ? 39.268 0.668 -7.117 1.00 28.03 401 THR A CA 1
ATOM 3076 C C . THR A 1 401 ? 38.860 0.026 -8.442 1.00 28.03 401 THR A C 1
ATOM 3078 O O . THR A 1 401 ? 38.205 0.629 -9.291 1.00 28.03 401 THR A O 1
ATOM 3081 N N . THR A 1 402 ? 39.338 -1.195 -8.654 1.00 30.36 402 THR A N 1
ATOM 3082 C CA . THR A 1 402 ? 39.014 -2.068 -9.784 1.00 30.36 402 THR A CA 1
ATOM 3083 C C . THR A 1 402 ? 37.582 -2.608 -9.662 1.00 30.36 402 THR A C 1
ATOM 3085 O O . THR A 1 402 ? 37.088 -2.785 -8.547 1.00 30.36 402 THR A O 1
ATOM 3088 N N . PRO A 1 403 ? 36.892 -2.916 -10.776 1.00 31.19 403 PRO A N 1
ATOM 3089 C CA . PRO A 1 403 ? 35.567 -3.513 -10.718 1.00 31.19 403 PRO A CA 1
ATOM 3090 C C . PRO A 1 403 ? 35.689 -5.034 -10.566 1.00 31.19 403 PRO A C 1
ATOM 3092 O O . PRO A 1 403 ? 36.029 -5.737 -11.519 1.00 31.19 403 PRO A O 1
ATOM 3095 N N . GLU A 1 404 ? 35.387 -5.554 -9.376 1.00 27.33 404 GLU A N 1
ATOM 3096 C CA . GLU A 1 404 ? 35.114 -6.980 -9.210 1.00 27.33 404 GLU A CA 1
ATOM 3097 C C . GLU A 1 404 ? 33.755 -7.329 -9.831 1.00 27.33 404 GLU A C 1
ATOM 3099 O O . GLU A 1 404 ? 32.705 -6.746 -9.561 1.00 27.33 404 GLU A O 1
ATOM 3104 N N . SER A 1 405 ? 33.823 -8.299 -10.731 1.00 27.05 405 SER A N 1
ATOM 3105 C CA . SER A 1 405 ? 32.745 -8.902 -11.494 1.00 27.05 405 SER A CA 1
ATOM 3106 C C . SER A 1 405 ? 31.681 -9.548 -10.603 1.00 27.05 405 SER A C 1
ATOM 3108 O O . SER A 1 405 ? 31.918 -10.588 -9.992 1.00 27.05 405 SER A O 1
ATOM 3110 N N . VAL A 1 406 ? 30.468 -8.990 -10.608 1.00 28.64 406 VAL A N 1
ATOM 3111 C CA . VAL A 1 406 ? 29.268 -9.658 -10.086 1.00 28.64 406 VAL A CA 1
ATOM 3112 C C . VAL A 1 406 ? 28.843 -10.741 -11.080 1.00 28.64 406 VAL A C 1
ATOM 3114 O O . VAL A 1 406 ? 28.344 -10.453 -12.170 1.00 28.64 406 VAL A O 1
ATOM 3117 N N . ALA A 1 407 ? 29.064 -12.001 -10.710 1.00 25.72 407 ALA A N 1
ATOM 3118 C CA . ALA A 1 407 ? 28.589 -13.159 -11.452 1.00 25.72 407 ALA A CA 1
ATOM 3119 C C . ALA A 1 407 ? 27.050 -13.203 -11.444 1.00 25.72 407 ALA A C 1
ATOM 3121 O O . ALA A 1 407 ? 26.415 -13.262 -10.391 1.00 25.72 407 ALA A O 1
ATOM 3122 N N . CYS A 1 408 ? 26.446 -13.183 -12.634 1.00 25.17 408 CYS A N 1
ATOM 3123 C CA . CYS A 1 408 ? 25.030 -13.482 -12.821 1.00 25.17 408 CYS A CA 1
ATOM 3124 C C . CYS A 1 408 ? 24.769 -14.945 -12.448 1.00 25.17 408 CYS A C 1
ATOM 3126 O O . CYS A 1 408 ? 25.212 -15.853 -13.149 1.00 25.17 408 CYS A O 1
ATOM 3128 N N . LEU A 1 409 ? 24.014 -15.175 -11.374 1.00 26.56 409 LEU A N 1
ATOM 3129 C CA . LEU A 1 409 ? 23.404 -16.472 -11.100 1.00 26.56 409 LEU A CA 1
ATOM 3130 C C . LEU A 1 409 ? 22.285 -16.704 -12.124 1.00 26.56 409 LEU A C 1
ATOM 3132 O O . LEU A 1 409 ? 21.176 -16.192 -11.995 1.00 26.56 409 LEU A O 1
ATOM 3136 N N . THR A 1 410 ? 22.594 -17.455 -13.178 1.00 27.11 410 THR A N 1
ATOM 3137 C CA . THR A 1 410 ? 21.598 -18.028 -14.087 1.00 27.11 410 THR A CA 1
ATOM 3138 C C . THR A 1 410 ? 20.837 -19.139 -13.368 1.00 27.11 410 THR A C 1
ATOM 3140 O O . THR A 1 410 ? 21.443 -20.108 -12.914 1.00 27.11 410 THR A O 1
ATOM 3143 N N . ALA A 1 411 ? 19.513 -19.009 -13.274 1.00 28.52 411 ALA A N 1
ATOM 3144 C CA . ALA A 1 411 ? 18.629 -20.066 -12.786 1.00 28.52 411 ALA A CA 1
ATOM 3145 C C . ALA A 1 411 ? 18.674 -21.308 -13.711 1.00 28.52 411 ALA A C 1
ATOM 3147 O O . ALA A 1 411 ? 18.869 -21.156 -14.922 1.00 28.52 411 ALA A O 1
ATOM 3148 N N . PRO A 1 412 ? 18.487 -22.532 -13.180 1.00 26.83 412 PRO A N 1
ATOM 3149 C CA . PRO A 1 412 ? 18.505 -23.747 -13.986 1.00 26.83 412 PRO A CA 1
ATOM 3150 C C . PRO A 1 412 ? 17.270 -23.836 -14.895 1.00 26.83 412 PRO A C 1
ATOM 3152 O O . PRO A 1 412 ? 16.141 -23.584 -14.473 1.00 26.83 412 PRO A O 1
ATOM 3155 N N . ARG A 1 413 ? 17.502 -24.226 -16.154 1.00 25.11 413 ARG A N 1
ATOM 3156 C CA . ARG A 1 413 ? 16.466 -24.617 -17.120 1.00 25.11 413 ARG A CA 1
ATOM 3157 C C . ARG A 1 413 ? 15.726 -25.851 -16.599 1.00 25.11 413 ARG A C 1
ATOM 3159 O O . ARG A 1 413 ? 16.350 -26.877 -16.349 1.00 25.11 413 ARG A O 1
ATOM 3166 N N . VAL A 1 414 ? 14.405 -25.749 -16.485 1.00 29.92 414 VAL A N 1
ATOM 3167 C CA . VAL A 1 414 ? 13.503 -26.896 -16.346 1.00 29.92 414 VAL A CA 1
ATOM 3168 C C . VAL A 1 414 ? 12.963 -27.209 -17.738 1.00 29.92 414 VAL A C 1
ATOM 3170 O O . VAL A 1 414 ? 12.241 -26.397 -18.316 1.00 29.92 414 VAL A O 1
ATOM 3173 N N . ASP A 1 415 ? 13.339 -28.365 -18.281 1.00 25.69 415 ASP A N 1
ATOM 3174 C CA . ASP A 1 415 ? 12.760 -28.897 -19.513 1.00 25.69 415 ASP A CA 1
ATOM 3175 C C . ASP A 1 415 ? 11.346 -29.414 -19.216 1.00 25.69 415 ASP A C 1
ATOM 3177 O O . ASP A 1 415 ? 11.160 -30.371 -18.464 1.00 25.69 415 ASP A O 1
ATOM 3181 N N . VAL A 1 416 ? 10.334 -28.764 -19.798 1.00 31.42 416 VAL A N 1
ATOM 3182 C CA . VAL A 1 416 ? 8.939 -29.219 -19.750 1.00 31.42 416 VAL A CA 1
ATOM 3183 C C . VAL A 1 416 ? 8.593 -29.865 -21.087 1.00 31.42 416 VAL A C 1
ATOM 3185 O O . VAL A 1 416 ? 8.652 -29.232 -22.141 1.00 31.42 416 VAL A O 1
ATOM 3188 N N . ALA A 1 417 ? 8.244 -31.148 -21.018 1.00 28.78 417 ALA A N 1
ATOM 3189 C CA . ALA A 1 417 ? 7.815 -31.970 -22.139 1.00 28.78 417 ALA A CA 1
ATOM 3190 C C . ALA A 1 417 ? 6.510 -31.455 -22.775 1.00 28.78 417 ALA A C 1
ATOM 3192 O O . ALA A 1 417 ? 5.593 -30.995 -22.094 1.00 28.78 417 ALA A O 1
ATOM 3193 N N . ALA A 1 418 ? 6.445 -31.565 -24.102 1.00 31.59 418 ALA A N 1
ATOM 3194 C CA . ALA A 1 418 ? 5.332 -31.137 -24.937 1.00 31.59 418 ALA A CA 1
ATOM 3195 C C . ALA A 1 418 ? 4.050 -31.948 -24.674 1.00 31.59 418 ALA A C 1
ATOM 3197 O O . ALA A 1 418 ? 4.054 -33.176 -24.749 1.00 31.59 418 ALA A O 1
ATOM 3198 N N . GLY A 1 419 ? 2.943 -31.241 -24.432 1.00 28.95 419 GLY A N 1
ATOM 3199 C CA . GLY A 1 419 ? 1.593 -31.790 -24.333 1.00 28.95 419 GLY A CA 1
ATOM 3200 C C . GLY A 1 419 ? 0.618 -31.016 -25.224 1.00 28.95 419 GLY A C 1
ATOM 3201 O O . GLY A 1 419 ? 0.459 -29.811 -25.069 1.00 28.95 419 GLY A O 1
ATOM 3202 N N . THR A 1 420 ? 0.040 -31.747 -26.177 1.00 34.47 420 THR A N 1
ATOM 3203 C CA . THR A 1 420 ? -1.205 -31.560 -26.955 1.00 34.47 420 THR A CA 1
ATOM 3204 C C . THR A 1 420 ? -1.969 -30.223 -26.911 1.00 34.47 420 THR A C 1
ATOM 3206 O O . THR A 1 420 ? -2.398 -29.747 -25.865 1.00 34.47 420 THR A O 1
ATOM 3209 N N . ALA A 1 421 ? -2.235 -29.706 -28.117 1.00 37.09 421 ALA A N 1
ATOM 3210 C CA . ALA A 1 421 ? -3.014 -28.509 -28.435 1.00 37.09 421 ALA A CA 1
ATOM 3211 C C . ALA A 1 421 ? -4.520 -28.620 -28.113 1.00 37.09 421 ALA A C 1
ATOM 3213 O O . ALA A 1 421 ? -5.089 -29.700 -28.291 1.00 37.09 421 ALA A O 1
ATOM 3214 N N . PRO A 1 422 ? -5.191 -27.499 -27.774 1.00 38.47 422 PRO A N 1
ATOM 3215 C CA . PRO A 1 422 ? -6.638 -27.386 -27.858 1.00 38.47 422 PRO A CA 1
ATOM 3216 C C . PRO A 1 422 ? -7.115 -26.455 -28.989 1.00 38.47 422 PRO A C 1
ATOM 3218 O O . PRO A 1 422 ? -6.373 -25.654 -29.558 1.00 38.47 422 PRO A O 1
ATOM 3221 N N . GLU A 1 423 ? -8.393 -26.644 -29.296 1.00 33.38 423 GLU A N 1
ATOM 3222 C CA . GLU A 1 423 ? -9.186 -26.188 -30.436 1.00 33.38 423 GLU A CA 1
ATOM 3223 C C . GLU A 1 423 ? -9.309 -24.662 -30.616 1.00 33.38 423 GLU A C 1
ATOM 3225 O O . GLU A 1 423 ? -9.240 -23.872 -29.675 1.00 33.38 423 GLU A O 1
ATOM 3230 N N . GLN A 1 424 ? -9.541 -24.263 -31.871 1.00 35.44 424 GLN A N 1
ATOM 3231 C CA . GLN A 1 424 ? -9.777 -22.884 -32.310 1.00 35.44 424 GLN A CA 1
ATOM 3232 C C . GLN A 1 424 ? -11.151 -22.349 -31.866 1.00 35.44 424 GLN A C 1
ATOM 3234 O O . GLN A 1 424 ? -12.149 -23.052 -32.038 1.00 35.44 424 GLN A O 1
ATOM 3239 N N . PRO A 1 425 ? -11.263 -21.075 -31.435 1.00 37.88 425 PRO A N 1
ATOM 3240 C CA . PRO A 1 425 ? -12.548 -20.405 -31.323 1.00 37.88 425 PRO A CA 1
ATOM 3241 C C . PRO A 1 425 ? -12.890 -19.547 -32.553 1.00 37.88 425 PRO A C 1
ATOM 3243 O O . PRO A 1 425 ? -12.047 -18.913 -33.189 1.00 37.88 425 PRO A O 1
ATOM 3246 N N . VAL A 1 426 ? -14.191 -19.549 -32.834 1.00 34.78 426 VAL A N 1
ATOM 3247 C CA . VAL A 1 426 ? -14.932 -18.893 -33.917 1.00 34.78 426 VAL A CA 1
ATOM 3248 C C . VAL A 1 426 ? -14.835 -17.360 -33.858 1.00 34.78 426 VAL A C 1
ATOM 3250 O O . VAL A 1 426 ? -14.926 -16.754 -32.792 1.00 34.78 426 VAL A O 1
ATOM 3253 N N . ALA A 1 427 ? -14.693 -16.734 -35.030 1.00 30.78 427 ALA A N 1
ATOM 3254 C CA . ALA A 1 427 ? -14.597 -15.287 -35.218 1.00 30.78 427 ALA A CA 1
ATOM 3255 C C . ALA A 1 427 ? -15.938 -14.551 -35.005 1.00 30.78 427 ALA A C 1
ATOM 3257 O O . ALA A 1 427 ? -16.974 -14.967 -35.521 1.00 30.78 427 ALA A O 1
ATOM 3258 N N . LEU A 1 428 ? -15.895 -13.402 -34.319 1.00 34.53 428 LEU A N 1
ATOM 3259 C CA . LEU A 1 428 ? -16.980 -12.413 -34.251 1.00 34.53 428 LEU A CA 1
ATOM 3260 C C . LEU A 1 428 ? -16.566 -11.112 -34.962 1.00 34.53 428 LEU A C 1
ATOM 3262 O O . LEU A 1 428 ? -15.413 -10.689 -34.899 1.00 34.53 428 LEU A O 1
ATOM 3266 N N . ALA A 1 429 ? -17.532 -10.510 -35.660 1.00 36.19 429 ALA A N 1
ATOM 3267 C CA . ALA A 1 429 ? -17.384 -9.374 -36.573 1.00 36.19 429 ALA A CA 1
ATOM 3268 C C . ALA A 1 429 ? -17.031 -8.031 -35.881 1.00 36.19 429 ALA A C 1
ATOM 3270 O O . ALA A 1 429 ? -17.385 -7.829 -34.718 1.00 36.19 429 ALA A O 1
ATOM 3271 N N . PRO A 1 430 ? -16.382 -7.078 -36.589 1.00 40.81 430 PRO A N 1
ATOM 3272 C CA . PRO A 1 430 ? -15.906 -5.829 -35.997 1.00 40.81 430 PRO A CA 1
ATOM 3273 C C . PRO A 1 430 ? -16.997 -4.746 -35.907 1.00 40.81 430 PRO A C 1
ATOM 3275 O O . PRO A 1 430 ? -17.627 -4.383 -36.901 1.00 40.81 430 PRO A O 1
ATOM 3278 N N . GLY A 1 431 ? -17.167 -4.188 -34.706 1.00 40.09 431 GLY A N 1
ATOM 3279 C CA . GLY A 1 431 ? -17.930 -2.965 -34.438 1.00 40.09 431 GLY A CA 1
ATOM 3280 C C . GLY A 1 431 ? -17.081 -1.692 -34.576 1.00 40.09 431 GLY A C 1
ATOM 3281 O O . GLY A 1 431 ? -15.866 -1.711 -34.393 1.00 40.09 431 GLY A O 1
ATOM 3282 N N . GLN A 1 432 ? -17.750 -0.592 -34.925 1.00 34.16 432 GLN A N 1
ATOM 3283 C CA . GLN A 1 432 ? -17.209 0.716 -35.322 1.00 34.16 432 GLN A CA 1
ATOM 3284 C C . GLN A 1 432 ? -16.322 1.434 -34.275 1.00 34.16 432 GLN A C 1
ATOM 3286 O O . GLN A 1 432 ? -16.493 1.238 -33.071 1.00 34.16 432 GLN A O 1
ATOM 3291 N N . PRO A 1 433 ? -15.407 2.327 -34.717 1.00 33.84 433 PRO A N 1
ATOM 3292 C CA . PRO A 1 433 ? -14.442 2.992 -33.846 1.00 33.84 433 PRO A CA 1
ATOM 3293 C C . PRO A 1 433 ? -15.055 4.160 -33.059 1.00 33.84 433 PRO A C 1
ATOM 3295 O O . PRO A 1 433 ? -15.547 5.132 -33.628 1.00 33.84 433 PRO A O 1
ATOM 3298 N N . THR A 1 434 ? -14.935 4.110 -31.733 1.00 38.03 434 THR A N 1
ATOM 3299 C CA . THR A 1 434 ? -15.108 5.273 -30.852 1.00 38.03 434 THR A CA 1
ATOM 3300 C C . THR A 1 434 ? -13.823 6.106 -30.802 1.00 38.03 434 THR A C 1
ATOM 3302 O O . THR A 1 434 ? -12.718 5.560 -30.789 1.00 38.03 434 THR A O 1
ATOM 3305 N N . ALA A 1 435 ? -13.973 7.433 -30.766 1.00 33.59 435 ALA A N 1
ATOM 3306 C CA . ALA A 1 435 ? -12.887 8.411 -30.774 1.00 33.59 435 ALA A CA 1
ATOM 3307 C C . ALA A 1 435 ? -11.838 8.166 -29.668 1.00 33.59 435 ALA A C 1
ATOM 3309 O O . ALA A 1 435 ? -12.174 7.943 -28.504 1.00 33.59 435 ALA A O 1
ATOM 3310 N N . ARG A 1 436 ? -10.558 8.207 -30.065 1.00 32.97 436 ARG A N 1
ATOM 3311 C CA . ARG A 1 436 ? -9.379 7.873 -29.252 1.00 32.97 436 ARG A CA 1
ATOM 3312 C C . ARG A 1 436 ? -8.811 9.110 -28.536 1.00 32.97 436 ARG A C 1
ATOM 3314 O O . ARG A 1 436 ? -8.664 10.148 -29.180 1.00 32.97 436 ARG A O 1
ATOM 3321 N N . PRO A 1 437 ? -8.415 9.017 -27.255 1.00 30.94 437 PRO A N 1
ATOM 3322 C CA . PRO A 1 437 ? -7.550 10.013 -26.631 1.00 30.94 437 PRO A CA 1
ATOM 3323 C C . PRO A 1 437 ? -6.088 9.782 -27.051 1.00 30.94 437 PRO A C 1
ATOM 3325 O O . PRO A 1 437 ? -5.573 8.676 -26.932 1.00 30.94 437 PRO A O 1
ATOM 3328 N N . HIS A 1 438 ? -5.417 10.825 -27.544 1.00 31.34 438 HIS A N 1
ATOM 3329 C CA . HIS A 1 438 ? -3.991 10.789 -27.883 1.00 31.34 438 HIS A CA 1
ATOM 3330 C C . HIS A 1 438 ? -3.118 10.781 -26.620 1.00 31.34 438 HIS A C 1
ATOM 3332 O O . HIS A 1 438 ? -3.236 11.680 -25.783 1.00 31.34 438 HIS A O 1
ATOM 3338 N N . LEU A 1 439 ? -2.189 9.827 -26.522 1.00 32.59 439 LEU A N 1
ATOM 3339 C CA . LEU A 1 439 ? -1.155 9.791 -25.489 1.00 32.59 439 LEU A CA 1
ATOM 3340 C C . LEU A 1 439 ? -0.029 10.777 -25.862 1.00 32.59 439 LEU A C 1
ATOM 3342 O O . LEU A 1 439 ? 1.028 10.407 -26.358 1.00 32.59 439 LEU A O 1
ATOM 3346 N N . ARG A 1 440 ? -0.254 12.082 -25.673 1.00 32.00 440 ARG A N 1
ATOM 3347 C CA . ARG A 1 440 ? 0.843 13.062 -25.725 1.00 32.00 440 ARG A CA 1
ATOM 3348 C C . ARG A 1 440 ? 1.532 13.088 -24.366 1.00 32.00 440 ARG A C 1
ATOM 3350 O O . ARG A 1 440 ? 0.974 13.611 -23.405 1.00 32.00 440 ARG A O 1
ATOM 3357 N N . ILE A 1 441 ? 2.758 12.567 -24.300 1.00 36.31 441 ILE A N 1
ATOM 3358 C CA . ILE A 1 441 ? 3.703 12.891 -23.225 1.00 36.31 441 ILE A CA 1
ATOM 3359 C C . ILE A 1 441 ? 3.847 14.418 -23.235 1.00 36.31 441 ILE A C 1
ATOM 3361 O O . ILE A 1 441 ? 4.399 14.993 -24.175 1.00 36.31 441 ILE A O 1
ATOM 3365 N N . ALA A 1 442 ? 3.252 15.087 -22.248 1.00 29.17 442 ALA A N 1
ATOM 3366 C CA . ALA A 1 442 ? 3.249 16.539 -22.169 1.00 29.17 442 ALA A CA 1
ATOM 3367 C C . ALA A 1 442 ? 4.687 17.036 -21.961 1.00 29.17 442 ALA A C 1
ATOM 3369 O O . ALA A 1 442 ? 5.236 16.937 -20.866 1.00 29.17 442 ALA A O 1
ATOM 3370 N N . ARG A 1 443 ? 5.297 17.574 -23.022 1.00 26.52 443 ARG A N 1
ATOM 3371 C CA . ARG A 1 443 ? 6.435 18.486 -22.895 1.00 26.52 443 ARG A CA 1
ATOM 3372 C C . ARG A 1 443 ? 5.874 19.803 -22.364 1.00 26.52 443 ARG A C 1
ATOM 3374 O O . ARG A 1 443 ? 5.170 20.501 -23.091 1.00 26.52 443 ARG A O 1
ATOM 3381 N N . PHE A 1 444 ? 6.101 20.089 -21.086 1.00 28.23 444 PHE A N 1
ATOM 3382 C CA . PHE A 1 444 ? 5.806 21.405 -20.525 1.00 28.23 444 PHE A CA 1
ATOM 3383 C C . PHE A 1 444 ? 6.872 22.401 -21.013 1.00 28.23 444 PHE A C 1
ATOM 3385 O O . PHE A 1 444 ? 8.036 22.007 -21.102 1.00 28.23 444 PHE A O 1
ATOM 3392 N N . PRO A 1 445 ? 6.498 23.639 -21.385 1.00 26.69 445 PRO A N 1
ATOM 3393 C CA . PRO A 1 445 ? 7.473 24.681 -21.682 1.00 26.69 445 PRO A CA 1
ATOM 3394 C C . PRO A 1 445 ? 8.220 25.079 -20.400 1.00 26.69 445 PRO A C 1
ATOM 3396 O O . PRO A 1 445 ? 7.642 25.012 -19.314 1.00 26.69 445 PRO A O 1
ATOM 3399 N N . GLU A 1 446 ? 9.496 25.424 -20.583 1.00 33.75 446 GLU A N 1
ATOM 3400 C CA . GLU A 1 446 ? 10.498 25.761 -19.557 1.00 33.75 446 GLU A CA 1
ATOM 3401 C C . GLU A 1 446 ? 10.073 26.852 -18.566 1.00 33.75 446 GLU A C 1
ATOM 3403 O O . GLU A 1 446 ? 9.366 27.805 -18.979 1.00 33.75 446 GLU A O 1
#